Protein AF-0000000086665359 (afdb_homodimer)

Radius of gyration: 30.75 Å; Cα contacts (8 Å, |Δi|>4): 1299; chains: 2; bounding box: 42×111×68 Å

Sequence (650 aa):
MATEKQTEVLLYGLGAIGSFYAFILSRVPAVRLTVVARSNYDAVKANGIILKSENHGEHTIRPYKVVKTAAEADAKFDYIVCAHKAITQDAVPAQIAPAVDEKRSTIVIIQNGVGNEVPFRSAFPHATVISCVTWTGASQPQPGNIIHTKSEDMQIGLYPNDADQSAEKQRLDEFATFLTEGKTVFQVVPNIQVQRWEKVVWNAAWNSLTTLTLLDTHSWLSSSDGATPLTRRLMTEVIDVAKGCNVPIDYDLIDKLINKILAMHPIGSSMQADYKAGRPMEVDIILGYPYKKGKELGISTPTLDTIYIILTGTNLRLLRENGQAMATEKQTEVLLYGLGAIGSFYAFILSRVPAVRLTVVARSNYDAVKANGIILKSENHGEHTIRPYKVVKTAAEADAKFDYIVCAHKAITQDAVPAQIAPAVDEKRSTIVIIQNGVGNEVPFRSAFPHATVISCVTWTGASQPQPGNIIHTKSEDMQIGLYPNDADQSAEKQRLDEFATFLTEGKTVFQVVPNIQVQRWEKVVWNAAWNSLTTLTLLDTHSWLSSSDGATPLTRRLMTEVIDVAKGCNVPIDYDLIDKLINKILAMHPIGSSMQADYKAGRPMEVDIILGYPYKKGKELGISTPTLDTIYIILTGTNLRLLRENGQA

Nearest PDB structures (foldseek):
  3i83-assembly1_A  TM=9.085E-01  e=8.247E-32  Methylococcus capsulatus
  8ix9-assembly1_B  TM=8.964E-01  e=1.895E-27  Pseudomonas aeruginosa
  3i83-assembly1_B  TM=9.447E-01  e=1.570E-26  Methylococcus capsulatus
  3hwr-assembly1_B  TM=9.275E-01  e=4.410E-24  Cupriavidus pinatubonensis JMP134
  4yca-assembly1_A  TM=8.813E-01  e=1.981E-21  Staphylococcus aureus

Structure (mmCIF, N/CA/C/O backbone):
data_AF-0000000086665359-model_v1
#
loop_
_entity.id
_entity.type
_entity.pdbx_description
1 polymer '2-dehydropantoate 2-reductase'
#
loop_
_atom_site.group_PDB
_atom_site.id
_atom_site.type_symbol
_atom_site.label_atom_id
_atom_site.label_alt_id
_atom_site.label_comp_id
_atom_site.label_asym_id
_atom_site.label_entity_id
_atom_site.label_seq_id
_atom_site.pdbx_PDB_ins_code
_atom_site.Cartn_x
_atom_site.Cartn_y
_atom_site.Cartn_z
_atom_site.occupancy
_atom_site.B_iso_or_equiv
_atom_site.auth_seq_id
_atom_site.auth_comp_id
_atom_site.auth_asym_id
_atom_site.auth_atom_id
_atom_site.pdbx_PDB_model_num
ATOM 1 N N . MET A 1 1 ? -2.904 50.562 37.531 1 39.03 1 MET A N 1
ATOM 2 C CA . MET A 1 1 ? -2.062 49.688 36.719 1 39.03 1 MET A CA 1
ATOM 3 C C . MET A 1 1 ? -2.719 49.375 35.375 1 39.03 1 MET A C 1
ATOM 5 O O . MET A 1 1 ? -3.908 49.062 35.312 1 39.03 1 MET A O 1
ATOM 9 N N . ALA A 1 2 ? -2.301 50 34.344 1 48.53 2 ALA A N 1
ATOM 10 C CA . ALA A 1 2 ? -3.021 49.938 33.094 1 48.53 2 ALA A CA 1
ATOM 11 C C . ALA A 1 2 ? -3.496 48.531 32.781 1 48.53 2 ALA A C 1
ATOM 13 O O . ALA A 1 2 ? -2.713 47.594 32.812 1 48.53 2 ALA A O 1
ATOM 14 N N . THR A 1 3 ? -4.582 48.062 33 1 50.78 3 THR A N 1
ATOM 15 C CA . THR A 1 3 ? -5.121 46.719 32.75 1 50.78 3 THR A CA 1
ATOM 16 C C . THR A 1 3 ? -4.637 46.188 31.406 1 50.78 3 THR A C 1
ATOM 18 O O . THR A 1 3 ? -5 46.75 30.359 1 50.78 3 THR A O 1
ATOM 21 N N . GLU A 1 4 ? -3.361 45.812 31.25 1 59.47 4 GLU A N 1
ATOM 22 C CA . GLU A 1 4 ? -2.74 45.344 30 1 59.47 4 GLU A CA 1
ATOM 23 C C . GLU A 1 4 ? -3.684 44.438 29.219 1 59.47 4 GLU A C 1
ATOM 25 O O . GLU A 1 4 ? -4.273 43.5 29.797 1 59.47 4 GLU A O 1
ATOM 30 N N . LYS A 1 5 ? -4.242 44.844 28.172 1 79.56 5 LYS A N 1
ATOM 31 C CA . LYS A 1 5 ? -5.215 44.156 27.312 1 79.56 5 LYS A CA 1
ATOM 32 C C . LYS A 1 5 ? -4.777 42.75 27 1 79.56 5 LYS A C 1
ATOM 34 O O . LYS A 1 5 ? -3.646 42.531 26.562 1 79.56 5 LYS A O 1
ATOM 39 N N . GLN A 1 6 ? -5.492 41.781 27.531 1 92.56 6 GLN A N 1
ATOM 40 C CA . GLN A 1 6 ? -5.246 40.375 27.281 1 92.56 6 GLN A CA 1
ATOM 41 C C . GLN A 1 6 ? -5.754 39.969 25.906 1 92.56 6 GLN A C 1
ATOM 43 O O . GLN A 1 6 ? -6.812 40.406 25.469 1 92.56 6 GLN A O 1
ATOM 48 N N . THR A 1 7 ? -4.902 39.312 25.219 1 97.69 7 THR A N 1
ATOM 49 C CA . THR A 1 7 ? -5.301 38.719 23.938 1 97.69 7 THR A CA 1
ATOM 50 C C . THR A 1 7 ? -5.945 37.344 24.141 1 97.69 7 THR A C 1
ATOM 52 O O . THR A 1 7 ? -5.32 36.438 24.703 1 97.69 7 THR A O 1
ATOM 55 N N . GLU A 1 8 ? -7.234 37.219 23.734 1 98.44 8 GLU A N 1
ATOM 56 C CA . GLU A 1 8 ? -7.953 35.969 23.859 1 98.44 8 GLU A CA 1
ATOM 57 C C . GLU A 1 8 ? -7.594 35 22.734 1 98.44 8 GLU A C 1
ATOM 59 O O . GLU A 1 8 ? -7.883 35.25 21.562 1 98.44 8 GLU A O 1
ATOM 64 N N . VAL A 1 9 ? -6.957 33.844 23.078 1 98.81 9 VAL A N 1
ATOM 65 C CA . VAL A 1 9 ? -6.539 32.844 22.094 1 98.81 9 VAL A CA 1
ATOM 66 C C . VAL A 1 9 ? -7.242 31.531 22.359 1 98.81 9 VAL A C 1
ATOM 68 O O . VAL A 1 9 ? -7.25 31.047 23.5 1 98.81 9 VAL A O 1
ATOM 71 N N . LEU A 1 10 ? -7.906 30.984 21.344 1 98.88 10 LEU A N 1
ATOM 72 C CA . LEU A 1 10 ? -8.461 29.641 21.391 1 98.88 10 LEU A CA 1
ATOM 73 C C . LEU A 1 10 ? -7.582 28.672 20.609 1 98.88 10 LEU A C 1
ATOM 75 O O . LEU A 1 10 ? -7.223 28.938 19.453 1 98.88 10 LEU A O 1
ATOM 79 N N . LEU A 1 11 ? -7.172 27.625 21.219 1 98.81 11 LEU A N 1
ATOM 80 C CA . LEU A 1 11 ? -6.484 26.547 20.531 1 98.81 11 LEU A CA 1
ATOM 81 C C . LEU A 1 11 ? -7.406 25.344 20.328 1 98.81 11 LEU A C 1
ATOM 83 O O . LEU A 1 11 ? -7.895 24.766 21.297 1 98.81 11 LEU A O 1
ATOM 87 N N . TYR A 1 12 ? -7.688 25.062 19.062 1 98.25 12 TYR A N 1
ATOM 88 C CA . TYR A 1 12 ? -8.57 23.984 18.641 1 98.25 12 TYR A CA 1
ATOM 89 C C . TYR A 1 12 ? -7.77 22.781 18.125 1 98.25 12 TYR A C 1
ATOM 91 O O . TYR A 1 12 ? -7.195 22.844 17.047 1 98.25 12 TYR A O 1
ATOM 99 N N . GLY A 1 13 ? -7.742 21.656 18.859 1 96.62 13 GLY A N 1
ATOM 100 C CA . GLY A 1 13 ? -6.902 20.5 18.609 1 96.62 13 GLY A CA 1
ATOM 101 C C . GLY A 1 13 ? -5.738 20.375 19.562 1 96.62 13 GLY A C 1
ATOM 102 O O . GLY A 1 13 ? -4.723 21.062 19.406 1 96.62 13 GLY A O 1
ATOM 103 N N . LEU A 1 14 ? -5.883 19.438 20.5 1 97.38 14 LEU A N 1
ATOM 104 C CA . LEU A 1 14 ? -4.895 19.328 21.562 1 97.38 14 LEU A CA 1
ATOM 105 C C . LEU A 1 14 ? -4.168 17.984 21.484 1 97.38 14 LEU A C 1
ATOM 107 O O . LEU A 1 14 ? -3.99 17.312 22.5 1 97.38 14 LEU A O 1
ATOM 111 N N . GLY A 1 15 ? -3.818 17.594 20.266 1 96.19 15 GLY A N 1
ATOM 112 C CA . GLY A 1 15 ? -2.854 16.531 20.078 1 96.19 15 GLY A CA 1
ATOM 113 C C . GLY A 1 15 ? -1.43 16.938 20.406 1 96.19 15 GLY A C 1
ATOM 114 O O . GLY A 1 15 ? -1.209 17.938 21.078 1 96.19 15 GLY A O 1
ATOM 115 N N . ALA A 1 16 ? -0.489 16.219 19.906 1 96.88 16 ALA A N 1
ATOM 116 C CA . ALA A 1 16 ? 0.918 16.469 20.219 1 96.88 16 ALA A CA 1
ATOM 117 C C . ALA A 1 16 ? 1.338 17.859 19.75 1 96.88 16 ALA A C 1
ATOM 119 O O . ALA A 1 16 ? 1.907 18.625 20.531 1 96.88 16 ALA A O 1
ATOM 120 N N . ILE A 1 17 ? 1.007 18.188 18.516 1 97.75 17 ILE A N 1
ATOM 121 C CA . ILE A 1 17 ? 1.419 19.469 17.938 1 97.75 17 ILE A CA 1
ATOM 122 C C . ILE A 1 17 ? 0.65 20.609 18.609 1 97.75 17 ILE A C 1
ATOM 124 O O . ILE A 1 17 ? 1.235 21.625 18.984 1 97.75 17 ILE A O 1
ATOM 128 N N . GLY A 1 18 ? -0.659 20.406 18.766 1 98.38 18 GLY A N 1
ATOM 129 C CA . GLY A 1 18 ? -1.455 21.422 19.438 1 98.38 18 GLY A CA 1
ATOM 130 C C . GLY A 1 18 ? -0.994 21.703 20.859 1 98.38 18 GLY A C 1
ATOM 131 O O . GLY A 1 18 ? -0.936 22.859 21.281 1 98.38 18 GLY A O 1
ATOM 132 N N . SER A 1 19 ? -0.65 20.672 21.562 1 98.62 19 SER A N 1
ATOM 133 C CA . SER A 1 19 ? -0.182 20.828 22.938 1 98.62 19 SER A CA 1
ATOM 134 C C . SER A 1 19 ? 1.171 21.531 22.984 1 98.62 19 SER A C 1
ATOM 136 O O . SER A 1 19 ? 1.439 22.312 23.906 1 98.62 19 SER A O 1
ATOM 138 N N . PHE A 1 20 ? 2.012 21.234 22.062 1 98.69 20 PHE A N 1
ATOM 139 C CA . PHE A 1 20 ? 3.291 21.938 22 1 98.69 20 PHE A CA 1
ATOM 140 C C . PHE A 1 20 ? 3.082 23.422 21.812 1 98.69 20 PHE A C 1
ATOM 142 O O . PHE A 1 20 ? 3.709 24.234 22.484 1 98.69 20 PHE A O 1
ATOM 149 N N . TYR A 1 21 ? 2.17 23.781 20.969 1 98.81 21 TYR A N 1
ATOM 150 C CA . TYR A 1 21 ? 1.982 25.203 20.719 1 98.81 21 TYR A CA 1
ATOM 151 C C . TYR A 1 21 ? 1.113 25.828 21.797 1 98.81 21 TYR A C 1
ATOM 153 O O . TYR A 1 21 ? 1.163 27.047 22.016 1 98.81 21 TYR A O 1
ATOM 161 N N . ALA A 1 22 ? 0.324 25.031 22.469 1 98.81 22 ALA A N 1
ATOM 162 C CA . ALA A 1 22 ? -0.28 25.531 23.703 1 98.81 22 ALA A CA 1
ATOM 163 C C . ALA A 1 22 ? 0.789 25.938 24.719 1 98.81 22 ALA A C 1
ATOM 165 O O . ALA A 1 22 ? 0.669 26.969 25.375 1 98.81 22 ALA A O 1
ATOM 166 N N . PHE A 1 23 ? 1.792 25.125 24.828 1 98.81 23 PHE A N 1
ATOM 167 C CA . PHE A 1 23 ? 2.932 25.422 25.688 1 98.81 23 PHE A CA 1
ATOM 168 C C . PHE A 1 23 ? 3.604 26.719 25.266 1 98.81 23 PHE A C 1
ATOM 170 O O . PHE A 1 23 ? 3.812 27.609 26.094 1 98.81 23 PHE A O 1
ATOM 177 N N . ILE A 1 24 ? 3.885 26.891 23.984 1 98.81 24 ILE A N 1
ATOM 178 C CA . ILE A 1 24 ? 4.543 28.078 23.453 1 98.81 24 ILE A CA 1
ATOM 179 C C . ILE A 1 24 ? 3.709 29.312 23.781 1 98.81 24 ILE A C 1
ATOM 181 O O . ILE A 1 24 ? 4.23 30.312 24.297 1 98.81 24 ILE A O 1
ATOM 185 N N . LEU A 1 25 ? 2.408 29.25 23.547 1 98.81 25 LEU A N 1
ATOM 186 C CA . LEU A 1 25 ? 1.512 30.391 23.734 1 98.81 25 LEU A CA 1
ATOM 187 C C . LEU A 1 25 ? 1.318 30.688 25.219 1 98.81 25 LEU A C 1
ATOM 189 O O . LEU A 1 25 ? 1.119 31.859 25.594 1 98.81 25 LEU A O 1
ATOM 193 N N . SER A 1 26 ? 1.371 29.688 26.047 1 98.25 26 SER A N 1
ATOM 194 C CA . SER A 1 26 ? 1.163 29.859 27.484 1 98.25 26 SER A CA 1
ATOM 195 C C . SER A 1 26 ? 2.307 30.656 28.109 1 98.25 26 SER A C 1
ATOM 197 O O . SER A 1 26 ? 2.168 31.188 29.219 1 98.25 26 SER A O 1
ATOM 199 N N . ARG A 1 27 ? 3.359 30.734 27.438 1 97.88 27 ARG A N 1
ATOM 200 C CA . ARG A 1 27 ? 4.527 31.438 27.953 1 97.88 27 ARG A CA 1
ATOM 201 C C . ARG A 1 27 ? 4.402 32.938 27.719 1 97.88 27 ARG A C 1
ATOM 203 O O . ARG A 1 27 ? 5.211 33.719 28.234 1 97.88 27 ARG A O 1
ATOM 210 N N . VAL A 1 28 ? 3.447 33.344 27 1 98.12 28 VAL A N 1
ATOM 211 C CA . VAL A 1 28 ? 3.236 34.75 26.656 1 98.12 28 VAL A CA 1
ATOM 212 C C . VAL A 1 28 ? 2.27 35.375 27.656 1 98.12 28 VAL A C 1
ATOM 214 O O . VAL A 1 28 ? 1.077 35.062 27.656 1 98.12 28 VAL A O 1
ATOM 217 N N . PRO A 1 29 ? 2.666 36.312 28.484 1 96.62 29 PRO A N 1
ATOM 218 C CA . PRO A 1 29 ? 1.83 36.875 29.547 1 96.62 29 PRO A CA 1
ATOM 219 C C . PRO A 1 29 ? 0.557 37.531 29.016 1 96.62 29 PRO A C 1
ATOM 221 O O . PRO A 1 29 ? -0.481 37.5 29.672 1 96.62 29 PRO A O 1
ATOM 224 N N . ALA A 1 30 ? 0.631 38.062 27.891 1 96.38 30 ALA A N 1
ATOM 225 C CA . ALA A 1 30 ? -0.494 38.812 27.328 1 96.38 30 ALA A CA 1
ATOM 226 C C . ALA A 1 30 ? -1.569 37.875 26.812 1 96.38 30 ALA A C 1
ATOM 228 O O . ALA A 1 30 ? -2.691 38.281 26.516 1 96.38 30 ALA A O 1
ATOM 229 N N . VAL A 1 31 ? -1.269 36.594 26.719 1 98.19 31 VAL A N 1
ATOM 230 C CA . VAL A 1 31 ? -2.178 35.625 26.094 1 98.19 31 VAL A CA 1
ATOM 231 C C . VAL A 1 31 ? -3.035 34.969 27.172 1 98.19 31 VAL A C 1
ATOM 233 O O . VAL A 1 31 ? -2.51 34.438 28.156 1 98.19 31 VAL A O 1
ATOM 236 N N . ARG A 1 32 ? -4.293 35.062 27.062 1 98.44 32 ARG A N 1
ATOM 237 C CA . ARG A 1 32 ? -5.23 34.219 27.781 1 98.44 32 ARG A CA 1
ATOM 238 C C . ARG A 1 32 ? -5.664 33.031 26.922 1 98.44 32 ARG A C 1
ATOM 240 O O . ARG A 1 32 ? -6.418 33.188 25.969 1 98.44 32 ARG A O 1
ATOM 247 N N . LEU A 1 33 ? -5.191 31.859 27.328 1 98.69 33 LEU A N 1
ATOM 248 C CA . LEU A 1 33 ? -5.277 30.688 26.469 1 98.69 33 LEU A CA 1
ATOM 249 C C . LEU A 1 33 ? -6.43 29.781 26.891 1 98.69 33 LEU A C 1
ATOM 251 O O . LEU A 1 33 ? -6.469 29.312 28.031 1 98.69 33 LEU A O 1
ATOM 255 N N . THR A 1 34 ? -7.402 29.625 26.047 1 98.75 34 THR A N 1
ATOM 256 C CA . THR A 1 34 ? -8.438 28.609 26.141 1 98.75 34 THR A CA 1
ATOM 257 C C . THR A 1 34 ? -8.164 27.469 25.156 1 98.75 34 THR A C 1
ATOM 259 O O . THR A 1 34 ? -7.777 27.703 24.016 1 98.75 34 THR A O 1
ATOM 262 N N . VAL A 1 35 ? -8.328 26.219 25.625 1 98.75 35 VAL A N 1
ATOM 263 C CA . VAL A 1 35 ? -8.062 25.078 24.734 1 98.75 35 VAL A CA 1
ATOM 264 C C . VAL A 1 35 ? -9.312 24.203 24.625 1 98.75 35 VAL A C 1
ATOM 266 O O . VAL A 1 35 ? -10.055 24.031 25.594 1 98.75 35 VAL A O 1
ATOM 269 N N . VAL A 1 36 ? -9.539 23.766 23.391 1 98.38 36 VAL A N 1
ATOM 270 C CA . VAL A 1 36 ? -10.57 22.766 23.141 1 98.38 36 VAL A CA 1
ATOM 271 C C . VAL A 1 36 ? -9.938 21.375 23.156 1 98.38 36 VAL A C 1
ATOM 273 O O . VAL A 1 36 ? -9.094 21.047 22.312 1 98.38 36 VAL A O 1
ATOM 276 N N . ALA A 1 37 ? -10.258 20.609 24.125 1 96.38 37 ALA A N 1
ATOM 277 C CA . ALA A 1 37 ? -9.805 19.219 24.281 1 96.38 37 ALA A CA 1
ATOM 278 C C . ALA A 1 37 ? -10.961 18.25 24.109 1 96.38 37 ALA A C 1
ATOM 280 O O . ALA A 1 37 ? -12.086 18.516 24.531 1 96.38 37 ALA A O 1
ATOM 281 N N . ARG A 1 38 ? -10.719 17.203 23.375 1 91.38 38 ARG A N 1
ATOM 282 C CA . ARG A 1 38 ? -11.742 16.172 23.188 1 91.38 38 ARG A CA 1
ATOM 283 C C . ARG A 1 38 ? -11.375 14.898 23.953 1 91.38 38 ARG A C 1
ATOM 285 O O . ARG A 1 38 ? -11.625 14.789 25.156 1 91.38 38 ARG A O 1
ATOM 292 N N . SER A 1 39 ? -10.578 14.016 23.344 1 89.81 39 SER A N 1
ATOM 293 C CA . SER A 1 39 ? -10.266 12.727 23.953 1 89.81 39 SER A CA 1
ATOM 294 C C . SER A 1 39 ? -9.414 12.898 25.203 1 89.81 39 SER A C 1
ATOM 296 O O . SER A 1 39 ? -9.445 12.055 26.109 1 89.81 39 SER A O 1
ATOM 298 N N . ASN A 1 40 ? -8.742 13.992 25.297 1 94.38 40 ASN A N 1
ATOM 299 C CA . ASN A 1 40 ? -7.855 14.188 26.438 1 94.38 40 ASN A CA 1
ATOM 300 C C . ASN A 1 40 ? -8.398 15.242 27.391 1 94.38 40 ASN A C 1
ATOM 302 O O . ASN A 1 40 ? -7.664 15.75 28.25 1 94.38 40 ASN A O 1
ATOM 306 N N . TYR A 1 41 ? -9.656 15.523 27.328 1 97.25 41 TYR A N 1
ATOM 307 C CA . TYR A 1 41 ? -10.281 16.578 28.125 1 97.25 41 TYR A CA 1
ATOM 308 C C . TYR A 1 41 ? -10.062 16.344 29.609 1 97.25 41 TYR A C 1
ATOM 310 O O . TYR A 1 41 ? -9.562 17.219 30.328 1 97.25 41 TYR A O 1
ATOM 318 N N . ASP A 1 42 ? -10.367 15.172 30.094 1 97.62 42 ASP A N 1
ATOM 319 C CA . ASP A 1 42 ? -10.305 14.891 31.531 1 97.62 42 ASP A CA 1
ATOM 320 C C . ASP A 1 42 ? -8.875 14.984 32.031 1 97.62 42 ASP A C 1
ATOM 322 O O . ASP A 1 42 ? -8.633 15.547 33.125 1 97.62 42 ASP A O 1
ATOM 326 N N . ALA A 1 43 ? -7.992 14.484 31.234 1 97.88 43 ALA A N 1
ATOM 327 C CA . ALA A 1 43 ? -6.586 14.492 31.625 1 97.88 43 ALA A CA 1
ATOM 328 C C . ALA A 1 43 ? -6.051 15.914 31.719 1 97.88 43 ALA A C 1
ATOM 330 O O . ALA A 1 43 ? -5.387 16.266 32.688 1 97.88 43 ALA A O 1
ATOM 331 N N . VAL A 1 44 ? -6.383 16.703 30.781 1 98.31 44 VAL A N 1
ATOM 332 C CA . VAL A 1 44 ? -5.852 18.062 30.719 1 98.31 44 VAL A CA 1
ATOM 333 C C . VAL A 1 44 ? -6.527 18.938 31.781 1 98.31 44 VAL A C 1
ATOM 335 O O . VAL A 1 44 ? -5.879 19.781 32.406 1 98.31 44 VAL A O 1
ATOM 338 N N . LYS A 1 45 ? -7.793 18.75 31.984 1 97.69 45 LYS A N 1
ATOM 339 C CA . LYS A 1 45 ? -8.523 19.5 33 1 97.69 45 LYS A CA 1
ATOM 340 C C . LYS A 1 45 ? -7.977 19.203 34.406 1 97.69 45 LYS A C 1
ATOM 342 O O . LYS A 1 45 ? -7.824 20.109 35.219 1 97.69 45 LYS A O 1
ATOM 347 N N . ALA A 1 46 ? -7.613 18 34.625 1 97.69 46 ALA A N 1
ATOM 348 C CA . ALA A 1 46 ? -7.18 17.562 35.969 1 97.69 46 ALA A CA 1
ATOM 349 C C . ALA A 1 46 ? -5.707 17.891 36.188 1 97.69 46 ALA A C 1
ATOM 351 O O . ALA A 1 46 ? -5.324 18.312 37.281 1 97.69 46 ALA A O 1
ATOM 352 N N . ASN A 1 47 ? -4.902 17.672 35.156 1 97.69 47 ASN A N 1
ATOM 353 C CA . ASN A 1 47 ? -3.465 17.641 35.406 1 97.69 47 ASN A CA 1
ATOM 354 C C . ASN A 1 47 ? -2.73 18.703 34.594 1 97.69 47 ASN A C 1
ATOM 356 O O . ASN A 1 47 ? -1.538 18.938 34.812 1 97.69 47 ASN A O 1
ATOM 360 N N . GLY A 1 48 ? -3.479 19.422 33.75 1 98.38 48 GLY A N 1
ATOM 361 C CA . GLY A 1 48 ? -2.797 20.266 32.781 1 98.38 48 GLY A CA 1
ATOM 362 C C . GLY A 1 48 ? -2.135 19.469 31.656 1 98.38 48 GLY A C 1
ATOM 363 O O . GLY A 1 48 ? -2.377 18.281 31.516 1 98.38 48 GLY A O 1
ATOM 364 N N . ILE A 1 49 ? -1.425 20.156 30.812 1 98.69 49 ILE A N 1
ATOM 365 C CA . ILE A 1 49 ? -0.609 19.547 29.766 1 98.69 49 ILE A CA 1
ATOM 366 C C . ILE A 1 49 ? 0.815 19.344 30.281 1 98.69 49 ILE A C 1
ATOM 368 O O . ILE A 1 49 ? 1.497 20.297 30.641 1 98.69 49 ILE A O 1
ATOM 372 N N . ILE A 1 50 ? 1.237 18.125 30.328 1 98.69 50 ILE A N 1
ATOM 373 C CA . ILE A 1 50 ? 2.588 17.797 30.766 1 98.69 50 ILE A CA 1
ATOM 374 C C . ILE A 1 50 ? 3.502 17.641 29.562 1 98.69 50 ILE A C 1
ATOM 376 O O . ILE A 1 50 ? 3.242 16.812 28.672 1 98.69 50 ILE A O 1
ATOM 380 N N . LEU A 1 51 ? 4.559 18.453 29.516 1 98.56 51 LEU A N 1
ATOM 381 C CA . LEU A 1 51 ? 5.441 18.484 28.344 1 98.56 51 LEU A CA 1
ATOM 382 C C . LEU A 1 51 ? 6.875 18.141 28.75 1 98.56 51 LEU A C 1
ATOM 384 O O . LEU A 1 51 ? 7.426 18.75 29.672 1 98.56 51 LEU A O 1
ATOM 388 N N . LYS A 1 52 ? 7.426 17.156 28.188 1 98.75 52 LYS A N 1
ATOM 389 C CA . LYS A 1 52 ? 8.859 16.891 28.203 1 98.75 52 LYS A CA 1
ATOM 390 C C . LYS A 1 52 ? 9.5 17.234 26.859 1 98.75 52 LYS A C 1
ATOM 392 O O . LYS A 1 52 ? 9.281 16.562 25.859 1 98.75 52 LYS A O 1
ATOM 397 N N . SER A 1 53 ? 10.258 18.312 26.844 1 98.69 53 SER A N 1
ATOM 398 C CA . SER A 1 53 ? 10.852 18.812 25.609 1 98.69 53 SER A CA 1
ATOM 399 C C . SER A 1 53 ? 12.367 18.688 25.641 1 98.69 53 SER A C 1
ATOM 401 O O . SER A 1 53 ? 13.016 19.047 26.625 1 98.69 53 SER A O 1
ATOM 403 N N . GLU A 1 54 ? 12.922 18.188 24.547 1 98.31 54 GLU A N 1
ATOM 404 C CA . GLU A 1 54 ? 14.375 18.141 24.422 1 98.31 54 GLU A CA 1
ATOM 405 C C . GLU A 1 54 ? 14.969 19.547 24.281 1 98.31 54 GLU A C 1
ATOM 407 O O . GLU A 1 54 ? 16.156 19.75 24.562 1 98.31 54 GLU A O 1
ATOM 412 N N . ASN A 1 55 ? 14.156 20.484 23.859 1 98.56 55 ASN A N 1
ATOM 413 C CA . ASN A 1 55 ? 14.641 21.844 23.625 1 98.56 55 ASN A CA 1
ATOM 414 C C . ASN A 1 55 ? 14.305 22.75 24.797 1 98.56 55 ASN A C 1
ATOM 416 O O . ASN A 1 55 ? 15.047 23.703 25.094 1 98.56 55 ASN A O 1
ATOM 420 N N . HIS A 1 56 ? 13.172 22.5 25.516 1 98.62 56 HIS A N 1
ATOM 421 C CA . HIS A 1 56 ? 12.625 23.5 26.422 1 98.62 56 HIS A CA 1
ATOM 422 C C . HIS A 1 56 ? 12.578 22.984 27.859 1 98.62 56 HIS A C 1
ATOM 424 O O . HIS A 1 56 ? 12.203 23.719 28.766 1 98.62 56 HIS A O 1
ATOM 430 N N . GLY A 1 57 ? 12.898 21.703 28.062 1 98.5 57 GLY A N 1
ATOM 431 C CA . GLY A 1 57 ? 12.82 21.109 29.391 1 98.5 57 GLY A CA 1
ATOM 432 C C . GLY A 1 57 ? 11.43 20.625 29.75 1 98.5 57 GLY A C 1
ATOM 433 O O . GLY A 1 57 ? 10.602 20.406 28.875 1 98.5 57 GLY A O 1
ATOM 434 N N . GLU A 1 58 ? 11.188 20.406 31.016 1 98.62 58 GLU A N 1
ATOM 435 C CA . GLU A 1 58 ? 9.914 19.859 31.484 1 98.62 58 GLU A CA 1
ATOM 436 C C . GLU A 1 58 ? 9 20.953 32 1 98.62 58 GLU A C 1
ATOM 438 O O . GLU A 1 58 ? 9.453 21.875 32.688 1 98.62 58 GLU A O 1
ATOM 443 N N . HIS A 1 59 ? 7.75 20.906 31.594 1 98.62 59 HIS A N 1
ATOM 444 C CA . HIS A 1 59 ? 6.785 21.938 31.984 1 98.62 59 HIS A CA 1
ATOM 445 C C . HIS A 1 59 ? 5.402 21.328 32.219 1 98.62 59 HIS A C 1
ATOM 447 O O . HIS A 1 59 ? 5.082 20.281 31.656 1 98.62 59 HIS A O 1
ATOM 453 N N . THR A 1 60 ? 4.648 21.906 33.031 1 98.56 60 THR A N 1
ATOM 454 C CA . THR A 1 60 ? 3.213 21.688 33.156 1 98.56 60 THR A CA 1
ATOM 455 C C . THR A 1 60 ? 2.438 22.969 32.844 1 98.56 60 THR A C 1
ATOM 457 O O . THR A 1 60 ? 2.646 24 33.469 1 98.56 60 THR A O 1
ATOM 460 N N . ILE A 1 61 ? 1.583 22.844 31.844 1 97.94 61 ILE A N 1
ATOM 461 C CA . ILE A 1 61 ? 0.813 24 31.375 1 97.94 61 ILE A CA 1
ATOM 462 C C . ILE A 1 61 ? -0.634 23.875 31.844 1 97.94 61 ILE A C 1
ATOM 464 O O . ILE A 1 61 ? -1.254 22.812 31.703 1 97.94 61 ILE A O 1
ATOM 468 N N . ARG A 1 62 ? -1.11 24.922 32.438 1 97.75 62 ARG A N 1
ATOM 469 C CA . ARG A 1 62 ? -2.525 25 32.781 1 97.75 62 ARG A CA 1
ATOM 470 C C . ARG A 1 62 ? -3.219 26.125 32.062 1 97.75 62 ARG A C 1
ATOM 472 O O . ARG A 1 62 ? -3.15 27.281 32.469 1 97.75 62 ARG A O 1
ATOM 479 N N . PRO A 1 63 ? -3.92 25.812 31.016 1 98.12 63 PRO A N 1
ATOM 480 C CA . PRO A 1 63 ? -4.641 26.844 30.266 1 98.12 63 PRO A CA 1
ATOM 481 C C . PRO A 1 63 ? -5.66 27.594 31.125 1 98.12 63 PRO A C 1
ATOM 483 O O . PRO A 1 63 ? -6.113 27.062 32.156 1 98.12 63 PRO A O 1
ATOM 486 N N . TYR A 1 64 ? -6 28.797 30.734 1 97.94 64 TYR A N 1
ATOM 487 C CA . TYR A 1 64 ? -7.008 29.594 31.406 1 97.94 64 TYR A CA 1
ATOM 488 C C . TYR A 1 64 ? -8.328 28.844 31.5 1 97.94 64 TYR A C 1
ATOM 490 O O . TYR A 1 64 ? -8.992 28.859 32.531 1 97.94 64 TYR A O 1
ATOM 498 N N . LYS A 1 65 ? -8.672 28.219 30.391 1 98.25 65 LYS A N 1
ATOM 499 C CA . LYS A 1 65 ? -9.906 27.438 30.312 1 98.25 65 LYS A CA 1
ATOM 500 C C . LYS A 1 65 ? -9.727 26.203 29.422 1 98.25 65 LYS A C 1
ATOM 502 O O . LYS A 1 65 ? -9.07 26.281 28.391 1 98.25 65 LYS A O 1
ATOM 507 N N . VAL A 1 66 ? -10.258 25.078 29.891 1 98.62 66 VAL A N 1
ATOM 508 C CA . VAL A 1 66 ? -10.32 23.828 29.125 1 98.62 66 VAL A CA 1
ATOM 509 C C . VAL A 1 66 ? -11.773 23.469 28.844 1 98.62 66 VAL A C 1
ATOM 511 O O . VAL A 1 66 ? -12.586 23.359 29.766 1 98.62 66 VAL A O 1
ATOM 514 N N . VAL A 1 67 ? -12.117 23.391 27.562 1 98.56 67 VAL A N 1
ATOM 515 C CA . VAL A 1 67 ? -13.492 23.094 27.172 1 98.56 67 VAL A CA 1
ATOM 516 C C . VAL A 1 67 ? -13.516 21.922 26.188 1 98.56 67 VAL A C 1
ATOM 518 O O . VAL A 1 67 ? -12.484 21.547 25.656 1 98.56 67 VAL A O 1
ATOM 521 N N . LYS A 1 68 ? -14.703 21.375 25.922 1 97.88 68 LYS A N 1
ATOM 522 C CA . LYS A 1 68 ? -14.844 20.25 25 1 97.88 68 LYS A CA 1
ATOM 523 C C . LYS A 1 68 ? -15.164 20.734 23.594 1 97.88 68 LYS A C 1
ATOM 525 O O . LYS A 1 68 ? -14.852 20.062 22.609 1 97.88 68 LYS A O 1
ATOM 530 N N . THR A 1 69 ? -15.844 21.875 23.516 1 98 69 THR A N 1
ATOM 531 C CA . THR A 1 69 ? -16.203 22.453 22.234 1 98 69 THR A CA 1
ATOM 532 C C . THR A 1 69 ? -15.953 23.953 22.234 1 98 69 THR A C 1
ATOM 534 O O . THR A 1 69 ? -15.875 24.578 23.297 1 98 69 THR A O 1
ATOM 537 N N . ALA A 1 70 ? -15.797 24.531 21.016 1 98.25 70 ALA A N 1
ATOM 538 C CA . ALA A 1 70 ? -15.617 25.984 20.906 1 98.25 70 ALA A CA 1
ATOM 539 C C . ALA A 1 70 ? -16.812 26.734 21.484 1 98.25 70 ALA A C 1
ATOM 541 O O . ALA A 1 70 ? -16.656 27.812 22.062 1 98.25 70 ALA A O 1
ATOM 542 N N . ALA A 1 71 ? -17.969 26.156 21.344 1 98.12 71 ALA A N 1
ATOM 543 C CA . ALA A 1 71 ? -19.188 26.781 21.844 1 98.12 71 ALA A CA 1
ATOM 544 C C . ALA A 1 71 ? -19.156 26.906 23.375 1 98.12 71 ALA A C 1
ATOM 546 O O . ALA A 1 71 ? -19.656 27.875 23.938 1 98.12 71 ALA A O 1
ATOM 547 N N . GLU A 1 72 ? -18.562 25.969 24 1 98.31 72 GLU A N 1
ATOM 548 C CA . GLU A 1 72 ? -18.516 25.938 25.453 1 98.31 72 GLU A CA 1
ATOM 549 C C . GLU A 1 72 ? -17.609 27.016 26 1 98.31 72 GLU A C 1
ATOM 551 O O . GLU A 1 72 ? -17.672 27.359 27.188 1 98.31 72 GLU A O 1
ATOM 556 N N . ALA A 1 73 ? -16.75 27.516 25.172 1 97.94 73 ALA A N 1
ATOM 557 C CA . ALA A 1 73 ? -15.859 28.578 25.609 1 97.94 73 ALA A CA 1
ATOM 558 C C . ALA A 1 73 ? -16.656 29.844 25.938 1 97.94 73 ALA A C 1
ATOM 560 O O . ALA A 1 73 ? -16.219 30.656 26.75 1 97.94 73 ALA A O 1
ATOM 561 N N . ASP A 1 74 ? -17.812 30.016 25.312 1 97.06 74 ASP A N 1
ATOM 562 C CA . ASP A 1 74 ? -18.75 31.109 25.547 1 97.06 74 ASP A CA 1
ATOM 563 C C . ASP A 1 74 ? -18.047 32.469 25.438 1 97.06 74 ASP A C 1
ATOM 565 O O . ASP A 1 74 ? -18.156 33.281 26.344 1 97.06 74 ASP A O 1
ATOM 569 N N . ALA A 1 75 ? -17.25 32.625 24.406 1 97.5 75 ALA A N 1
ATOM 570 C CA . ALA A 1 75 ? -16.516 33.875 24.125 1 97.5 75 ALA A CA 1
ATOM 571 C C . ALA A 1 75 ? -16.109 33.938 22.656 1 97.5 75 ALA A C 1
ATOM 573 O O . ALA A 1 75 ? -16.141 32.938 21.938 1 97.5 75 ALA A O 1
ATOM 574 N N . LYS A 1 76 ? -15.828 35.125 22.203 1 98.25 76 LYS A N 1
ATOM 575 C CA . LYS A 1 76 ? -15.141 35.344 20.938 1 98.25 76 LYS A CA 1
ATOM 576 C C . LYS A 1 76 ? -13.648 35.531 21.141 1 98.25 76 LYS A C 1
ATOM 578 O O . LYS A 1 76 ? -13.219 36.031 22.188 1 98.25 76 LYS A O 1
ATOM 583 N N . PHE A 1 77 ? -12.914 35.219 20.125 1 98.56 77 PHE A N 1
ATOM 584 C CA . PHE A 1 77 ? -11.469 35.156 20.328 1 98.56 77 PHE A CA 1
ATOM 585 C C . PHE A 1 77 ? -10.75 36.031 19.297 1 98.56 77 PHE A C 1
ATOM 587 O O . PHE A 1 77 ? -11.242 36.219 18.188 1 98.56 77 PHE A O 1
ATOM 594 N N . ASP A 1 78 ? -9.586 36.562 19.75 1 98.31 78 ASP A N 1
ATOM 595 C CA . ASP A 1 78 ? -8.734 37.312 18.844 1 98.31 78 ASP A CA 1
ATOM 596 C C . ASP A 1 78 ? -8.023 36.406 17.859 1 98.31 78 ASP A C 1
ATOM 598 O O . ASP A 1 78 ? -7.879 36.719 16.672 1 98.31 78 ASP A O 1
ATOM 602 N N . TYR A 1 79 ? -7.539 35.312 18.312 1 98.69 79 TYR A N 1
ATOM 603 C CA . TYR A 1 79 ? -6.887 34.281 17.516 1 98.69 79 TYR A CA 1
ATOM 604 C C . TYR A 1 79 ? -7.504 32.906 17.781 1 98.69 79 TYR A C 1
ATOM 606 O O . TYR A 1 79 ? -7.781 32.562 18.938 1 98.69 79 TYR A O 1
ATOM 614 N N . ILE A 1 80 ? -7.797 32.219 16.766 1 98.81 80 ILE A N 1
ATOM 615 C CA . ILE A 1 80 ? -8.211 30.812 16.812 1 98.81 80 ILE A CA 1
ATOM 616 C C . ILE A 1 80 ? -7.18 29.938 16.094 1 98.81 80 ILE A C 1
ATOM 618 O O . ILE A 1 80 ? -7.102 29.953 14.859 1 98.81 80 ILE A O 1
ATOM 622 N N . VAL A 1 81 ? -6.406 29.188 16.875 1 98.81 81 VAL A N 1
ATOM 623 C CA . VAL A 1 81 ? -5.324 28.344 16.375 1 98.81 81 VAL A CA 1
ATOM 624 C C . VAL A 1 81 ? -5.832 26.922 16.156 1 98.81 81 VAL A C 1
ATOM 626 O O . VAL A 1 81 ? -6.188 26.234 17.109 1 98.81 81 VAL A O 1
ATOM 629 N N . CYS A 1 82 ? -5.871 26.562 14.906 1 98.5 82 CYS A N 1
ATOM 630 C CA . CYS A 1 82 ? -6.293 25.219 14.531 1 98.5 82 CYS A CA 1
ATOM 631 C C . CYS A 1 82 ? -5.09 24.297 14.352 1 98.5 82 CYS A C 1
ATOM 633 O O . CYS A 1 82 ? -4.387 24.375 13.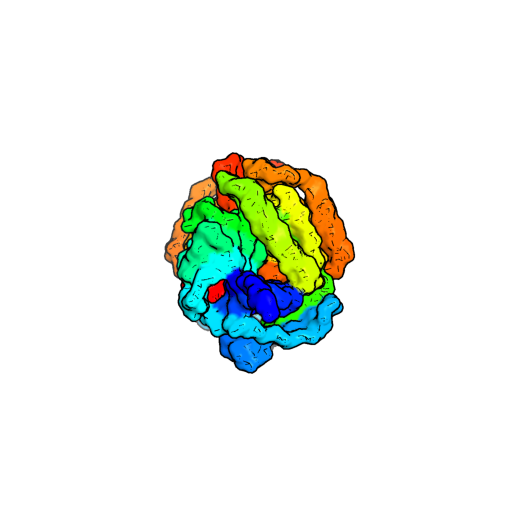344 1 98.5 82 CYS A O 1
ATOM 635 N N . ALA A 1 83 ? -4.906 23.391 15.305 1 97.88 83 ALA A N 1
ATOM 636 C CA . ALA A 1 83 ? -3.758 22.484 15.281 1 97.88 83 ALA A CA 1
ATOM 637 C C . ALA A 1 83 ? -4.203 21.031 15.297 1 97.88 83 ALA A C 1
ATOM 639 O O . ALA A 1 83 ? -3.402 20.125 15.57 1 97.88 83 ALA A O 1
ATOM 640 N N . HIS A 1 84 ? -5.504 20.797 15.055 1 95.81 84 HIS A N 1
ATOM 641 C CA . HIS A 1 84 ? -6.043 19.438 14.945 1 95.81 84 HIS A CA 1
ATOM 642 C C . HIS A 1 84 ? -5.559 18.766 13.672 1 95.81 84 HIS A C 1
ATOM 644 O O . HIS A 1 84 ? -5.168 19.438 12.711 1 95.81 84 HIS A O 1
ATOM 650 N N . LYS A 1 85 ? -5.535 17.438 13.625 1 94.12 85 LYS A N 1
ATOM 651 C CA . LYS A 1 85 ? -5.246 16.719 12.383 1 94.12 85 LYS A CA 1
ATOM 652 C C . LYS A 1 85 ? -6.211 17.109 11.273 1 94.12 85 LYS A C 1
ATOM 654 O O . LYS A 1 85 ? -7.41 17.266 11.516 1 94.12 85 LYS A O 1
ATOM 659 N N . ALA A 1 86 ? -5.648 17.266 10.148 1 95.12 86 ALA A N 1
ATOM 660 C CA . ALA A 1 86 ? -6.453 17.719 9.016 1 95.12 86 ALA A CA 1
ATOM 661 C C . ALA A 1 86 ? -7.191 16.547 8.367 1 95.12 86 ALA A C 1
ATOM 663 O O . ALA A 1 86 ? -6.883 16.156 7.242 1 95.12 86 ALA A O 1
ATOM 664 N N . ILE A 1 87 ? -8.156 16.109 9.242 1 92.12 87 ILE A N 1
ATOM 665 C CA . ILE A 1 87 ? -9.055 15.047 8.82 1 92.12 87 ILE A CA 1
ATOM 666 C C . ILE A 1 87 ? -10.484 15.578 8.711 1 92.12 87 ILE A C 1
ATOM 668 O O . ILE A 1 87 ? -10.984 16.203 9.648 1 92.12 87 ILE A O 1
ATOM 672 N N . THR A 1 88 ? -11.172 15.812 7.613 1 87.06 88 THR A N 1
ATOM 673 C CA . THR A 1 88 ? -12.5 16.375 7.367 1 87.06 88 THR A CA 1
ATOM 674 C C . THR A 1 88 ? -12.484 17.891 7.496 1 87.06 88 THR A C 1
ATOM 676 O O . THR A 1 88 ? -13.289 18.469 8.234 1 87.06 88 THR A O 1
ATOM 679 N N . GLN A 1 89 ? -11.625 18.484 6.945 1 91.31 89 GLN A N 1
ATOM 680 C CA . GLN A 1 89 ? -11.336 19.922 7.031 1 91.31 89 GLN A CA 1
ATOM 681 C C . GLN A 1 89 ? -12.586 20.75 6.758 1 91.31 89 GLN A C 1
ATOM 683 O O . GLN A 1 89 ? -12.766 21.828 7.344 1 91.31 89 GLN A O 1
ATOM 688 N N . ASP A 1 90 ? -13.492 20.266 6.066 1 93.75 90 ASP A N 1
ATOM 689 C CA . ASP A 1 90 ? -14.68 21 5.637 1 93.75 90 ASP A CA 1
ATOM 690 C C . ASP A 1 90 ? -15.656 21.188 6.793 1 93.75 90 ASP A C 1
ATOM 692 O O . ASP A 1 90 ? -16.484 22.109 6.773 1 93.75 90 ASP A O 1
ATOM 696 N N . ALA A 1 91 ? -15.555 20.406 7.758 1 94.75 91 ALA A N 1
ATOM 697 C CA . ALA A 1 91 ? -16.516 20.438 8.859 1 94.75 91 ALA A CA 1
ATOM 698 C C . ALA A 1 91 ? -16.031 21.375 9.969 1 94.75 91 ALA A C 1
ATOM 700 O O . ALA A 1 91 ? -16.828 21.781 10.828 1 94.75 91 ALA A O 1
ATOM 701 N N . VAL A 1 92 ? -14.836 21.797 9.953 1 96.56 92 VAL A N 1
ATOM 702 C CA . VAL A 1 92 ? -14.203 22.438 11.102 1 96.56 92 VAL A CA 1
ATOM 703 C C . VAL A 1 92 ? -14.719 23.859 11.242 1 96.56 92 VAL A C 1
ATOM 705 O O . VAL A 1 92 ? -14.984 24.328 12.352 1 96.56 92 VAL A O 1
ATOM 708 N N . PRO A 1 93 ? -14.906 24.578 10.156 1 98 93 PRO A N 1
ATOM 709 C CA . PRO A 1 93 ? -15.367 25.953 10.305 1 98 93 PRO A CA 1
ATOM 710 C C . PRO A 1 93 ? -16.672 26.062 11.086 1 98 93 PRO A C 1
ATOM 712 O O . PRO A 1 93 ? -16.828 26.953 11.93 1 98 93 PRO A O 1
ATOM 715 N N . ALA A 1 94 ? -17.578 25.141 10.859 1 98.06 94 ALA A N 1
ATOM 716 C CA . ALA A 1 94 ? -18.844 25.156 11.586 1 98.06 94 ALA A CA 1
ATOM 717 C C . ALA A 1 94 ? -18.609 24.906 13.078 1 98.06 94 ALA A C 1
ATOM 719 O O . ALA A 1 94 ? -19.328 25.469 13.914 1 98.06 94 ALA A O 1
ATOM 720 N N . GLN A 1 95 ? -17.656 24.156 13.422 1 97.75 95 GLN A N 1
ATOM 721 C CA . GLN A 1 95 ? -17.375 23.781 14.797 1 97.75 95 GLN A CA 1
ATOM 722 C C . GLN A 1 95 ? -16.734 24.938 15.562 1 97.75 95 GLN A C 1
ATOM 724 O O . GLN A 1 95 ? -16.938 25.078 16.766 1 97.75 95 GLN A O 1
ATOM 729 N N . ILE A 1 96 ? -16.062 25.828 14.867 1 98.25 96 ILE A N 1
ATOM 730 C CA . ILE A 1 96 ? -15.367 26.906 15.586 1 98.25 96 ILE A CA 1
ATOM 731 C C . ILE A 1 96 ? -16.141 28.203 15.438 1 98.25 96 ILE A C 1
ATOM 733 O O . ILE A 1 96 ? -15.828 29.203 16.094 1 98.25 96 ILE A O 1
ATOM 737 N N . ALA A 1 97 ? -17.156 28.188 14.688 1 98.38 97 ALA A N 1
ATOM 738 C CA . ALA A 1 97 ? -17.938 29.391 14.352 1 98.38 97 ALA A CA 1
ATOM 739 C C . ALA A 1 97 ? -18.391 30.109 15.617 1 98.38 97 ALA A C 1
ATOM 741 O O . ALA A 1 97 ? -18.359 31.344 15.672 1 98.38 97 ALA A O 1
ATOM 742 N N . PRO A 1 98 ? -18.828 29.422 16.656 1 98.38 98 PRO A N 1
ATOM 743 C CA . PRO A 1 98 ? -19.297 30.109 17.859 1 98.38 98 PRO A CA 1
ATOM 744 C C . PRO A 1 98 ? -18.203 30.984 18.484 1 98.38 98 PRO A C 1
ATOM 746 O O . PRO A 1 98 ? -18.5 31.906 19.234 1 98.38 98 PRO A O 1
ATOM 749 N N . ALA A 1 99 ? -16.953 30.719 18.141 1 98.44 99 ALA A N 1
ATOM 750 C CA . ALA A 1 99 ? -15.828 31.422 18.766 1 98.44 99 ALA A CA 1
ATOM 751 C C . ALA A 1 99 ? -15.305 32.531 17.859 1 98.44 99 ALA A C 1
ATOM 753 O O . ALA A 1 99 ? -14.438 33.312 18.25 1 98.44 99 ALA A O 1
ATOM 754 N N . VAL A 1 100 ? -15.836 32.688 16.641 1 98.25 100 VAL A N 1
ATOM 755 C CA . VAL A 1 100 ? -15.281 33.562 15.625 1 98.25 100 VAL A CA 1
ATOM 756 C C . VAL A 1 100 ? -16.078 34.875 15.57 1 98.25 100 VAL A C 1
ATOM 758 O O . VAL A 1 100 ? -17.312 34.844 15.562 1 98.25 100 VAL A O 1
ATOM 761 N N . ASP A 1 101 ? -15.445 35.938 15.68 1 96.44 101 ASP A N 1
ATOM 762 C CA . ASP A 1 101 ? -15.898 37.25 15.25 1 96.44 101 ASP A CA 1
ATOM 763 C C . ASP A 1 101 ? -15.117 37.719 14.023 1 96.44 101 ASP A C 1
ATOM 765 O O . ASP A 1 101 ? -13.969 38.156 14.141 1 96.44 101 ASP A O 1
ATOM 769 N N . GLU A 1 102 ? -15.633 37.75 12.883 1 89.56 102 GLU A N 1
ATOM 770 C CA . GLU A 1 102 ? -14.93 37.938 11.625 1 89.56 102 GLU A CA 1
ATOM 771 C C . GLU A 1 102 ? -14.227 39.312 11.594 1 89.56 102 GLU A C 1
ATOM 773 O O . GLU A 1 102 ? -13.242 39.469 10.883 1 89.56 102 GLU A O 1
ATOM 778 N N . LYS A 1 103 ? -14.758 40.219 12.258 1 88.44 103 LYS A N 1
ATOM 779 C CA . LYS A 1 103 ? -14.164 41.562 12.25 1 88.44 103 LYS A CA 1
ATOM 780 C C . LYS A 1 103 ? -12.922 41.625 13.133 1 88.44 103 LYS A C 1
ATOM 782 O O . LYS A 1 103 ? -12.086 42.5 12.977 1 88.44 103 LYS A O 1
ATOM 787 N N . ARG A 1 104 ? -12.828 40.625 13.977 1 92.44 104 ARG A N 1
ATOM 788 C CA . ARG A 1 104 ? -11.789 40.688 15 1 92.44 104 ARG A CA 1
ATOM 789 C C . ARG A 1 104 ? -10.898 39.438 14.969 1 92.44 104 ARG A C 1
ATOM 791 O O . ARG A 1 104 ? -9.695 39.531 15.242 1 92.44 104 ARG A O 1
ATOM 798 N N . SER A 1 105 ? -11.438 38.344 14.648 1 97 105 SER A N 1
ATOM 799 C CA . SER A 1 105 ? -10.75 37.062 14.836 1 97 105 SER A CA 1
ATOM 800 C C . SER A 1 105 ? -9.781 36.781 13.688 1 97 105 SER A C 1
ATOM 802 O O . SER A 1 105 ? -10.078 37.094 12.531 1 97 105 SER A O 1
ATOM 804 N N . THR A 1 106 ? -8.664 36.281 14.031 1 97.56 106 THR A N 1
ATOM 805 C CA . THR A 1 106 ? -7.691 35.719 13.102 1 97.56 106 THR A CA 1
ATOM 806 C C . THR A 1 106 ? -7.633 34.188 13.234 1 97.56 106 THR A C 1
ATOM 808 O O . THR A 1 106 ? -7.488 33.656 14.336 1 97.56 106 THR A O 1
ATOM 811 N N . ILE A 1 107 ? -7.777 33.531 12.094 1 98.19 107 ILE A N 1
ATOM 812 C CA . ILE A 1 107 ? -7.672 32.062 12.078 1 98.19 107 ILE A CA 1
ATOM 813 C C . ILE A 1 107 ? -6.238 31.656 11.742 1 98.19 107 ILE A C 1
ATOM 815 O O . ILE A 1 107 ? -5.68 32.094 10.742 1 98.19 107 ILE A O 1
ATOM 819 N N . VAL A 1 108 ? -5.613 30.875 12.625 1 98.81 108 VAL A N 1
ATOM 820 C CA . VAL A 1 108 ? -4.254 30.375 12.445 1 98.81 108 VAL A CA 1
ATOM 821 C C . VAL A 1 108 ? -4.289 28.859 12.211 1 98.81 108 VAL A C 1
ATOM 823 O O . VAL A 1 108 ? -4.797 28.109 13.039 1 98.81 108 VAL A O 1
ATOM 826 N N . ILE A 1 109 ? -3.713 28.406 11.086 1 98.69 109 ILE A N 1
ATOM 827 C CA . ILE A 1 109 ? -3.803 27 10.695 1 98.69 109 ILE A CA 1
ATOM 828 C C . ILE A 1 109 ? -2.424 26.359 10.789 1 98.69 109 ILE A C 1
ATOM 830 O O . ILE A 1 109 ? -1.55 26.625 9.961 1 98.69 109 ILE A O 1
ATOM 834 N N . ILE A 1 110 ? -2.217 25.484 11.789 1 98.56 110 ILE A N 1
ATOM 835 C CA . ILE A 1 110 ? -1 24.703 11.953 1 98.56 110 ILE A CA 1
ATOM 836 C C . ILE A 1 110 ? -1.284 23.234 11.633 1 98.56 110 ILE A C 1
ATOM 838 O O . ILE A 1 110 ? -1.542 22.438 12.531 1 98.56 110 ILE A O 1
ATOM 842 N N . GLN A 1 111 ? -1.213 22.891 10.359 1 98.06 111 GLN A N 1
ATOM 843 C CA . GLN A 1 111 ? -1.592 21.562 9.883 1 98.06 111 GLN A CA 1
ATOM 844 C C . GLN A 1 111 ? -0.748 21.156 8.688 1 98.06 111 GLN A C 1
ATOM 846 O O . GLN A 1 111 ? -0.213 22 7.969 1 98.06 111 GLN A O 1
ATOM 851 N N . ASN A 1 112 ? -0.598 19.859 8.492 1 97.44 112 ASN A N 1
ATOM 852 C CA . ASN A 1 112 ? 0.003 19.344 7.266 1 97.44 112 ASN A CA 1
ATOM 853 C C . ASN A 1 112 ? -0.93 19.516 6.07 1 97.44 112 ASN A C 1
ATOM 855 O O . ASN A 1 112 ? -2.127 19.766 6.238 1 97.44 112 ASN A O 1
ATOM 859 N N . GLY A 1 113 ? -0.307 19.438 4.918 1 98.06 113 GLY A N 1
ATOM 860 C CA . GLY A 1 113 ? -1.111 19.391 3.709 1 98.06 113 GLY A CA 1
ATOM 861 C C . GLY A 1 113 ? -1.233 20.719 3.01 1 98.06 113 GLY A C 1
ATOM 862 O O . GLY A 1 113 ? -0.607 21.703 3.422 1 98.06 113 GLY A O 1
ATOM 863 N N . VAL A 1 114 ? -1.942 20.75 1.965 1 98.38 114 VAL A N 1
ATOM 864 C CA . VAL A 1 114 ? -2.27 21.938 1.178 1 98.38 114 VAL A CA 1
ATOM 865 C C . VAL A 1 114 ? -3.781 22.016 0.973 1 98.38 114 VAL A C 1
ATOM 867 O O . VAL A 1 114 ? -4.484 21.016 1.079 1 98.38 114 VAL A O 1
ATOM 870 N N . GLY A 1 115 ? -4.258 23.234 0.842 1 97 115 GLY A N 1
ATOM 871 C CA . GLY A 1 115 ? -5.688 23.453 0.679 1 97 115 GLY A CA 1
ATOM 872 C C . GLY A 1 115 ? -6.43 23.547 1.997 1 97 115 GLY A C 1
ATOM 873 O O . GLY A 1 115 ? -7.66 23.641 2.018 1 97 115 GLY A O 1
ATOM 874 N N . ASN A 1 116 ? -5.746 23.609 3.105 1 97.5 116 ASN A N 1
ATOM 875 C CA . ASN A 1 116 ? -6.336 23.641 4.438 1 97.5 116 ASN A CA 1
ATOM 876 C C . ASN A 1 116 ? -7.16 24.906 4.656 1 97.5 116 ASN A C 1
ATOM 878 O O . ASN A 1 116 ? -8.133 24.906 5.414 1 97.5 116 ASN A O 1
ATOM 882 N N . GLU A 1 117 ? -6.773 25.953 3.969 1 97.44 117 GLU A N 1
ATOM 883 C CA . GLU A 1 117 ? -7.312 27.281 4.219 1 97.44 117 GLU A CA 1
ATOM 884 C C . GLU A 1 117 ? -8.672 27.469 3.561 1 97.44 117 GLU A C 1
ATOM 886 O O . GLU A 1 117 ? -9.5 28.25 4.031 1 97.44 117 GLU A O 1
ATOM 891 N N . VAL A 1 118 ? -8.898 26.641 2.562 1 96.38 118 VAL A N 1
ATOM 892 C CA . VAL A 1 118 ? -10.016 26.859 1.646 1 96.38 118 VAL A CA 1
ATOM 893 C C . VAL A 1 118 ? -11.336 26.797 2.414 1 96.38 118 VAL A C 1
ATOM 895 O O . VAL A 1 118 ? -12.164 27.703 2.307 1 96.38 118 VAL A O 1
ATOM 898 N N . PRO A 1 119 ? -11.547 25.812 3.238 1 97.38 119 PRO A N 1
ATOM 899 C CA . PRO A 1 119 ? -12.828 25.781 3.951 1 97.38 119 PRO A CA 1
ATOM 900 C C . PRO A 1 119 ? -13 26.953 4.914 1 97.38 119 PRO A C 1
ATOM 902 O O . PRO A 1 119 ? -14.117 27.453 5.086 1 97.38 119 PRO A O 1
ATOM 905 N N . PHE A 1 120 ? -11.969 27.391 5.562 1 97.19 120 PHE A N 1
ATOM 906 C CA . PHE A 1 120 ? -12.039 28.516 6.496 1 97.19 120 PHE A CA 1
ATOM 907 C C . PHE A 1 120 ? -12.328 29.812 5.758 1 97.19 120 PHE A C 1
ATOM 909 O O . PHE A 1 120 ? -13.141 30.625 6.211 1 97.19 120 PHE A O 1
ATOM 916 N N . ARG A 1 121 ? -11.625 30 4.633 1 96.12 121 ARG A N 1
ATOM 917 C CA . ARG A 1 121 ? -11.859 31.203 3.822 1 96.12 121 ARG A CA 1
ATOM 918 C C . ARG A 1 121 ? -13.297 31.234 3.318 1 96.12 121 ARG A C 1
ATOM 920 O O . ARG A 1 121 ? -13.93 32.312 3.303 1 96.12 121 ARG A O 1
ATOM 927 N N . SER A 1 122 ? -13.82 30.141 2.898 1 95.88 122 SER A N 1
ATOM 928 C CA . SER A 1 122 ? -15.195 30.062 2.412 1 95.88 122 SER A CA 1
ATOM 929 C C . SER A 1 122 ? -16.188 30.406 3.514 1 95.88 122 SER A C 1
ATOM 931 O O . SER A 1 122 ? -17.172 31.094 3.268 1 95.88 122 SER A O 1
ATOM 933 N N . ALA A 1 123 ? -15.969 29.953 4.707 1 97.06 123 ALA A N 1
ATOM 934 C CA . ALA A 1 123 ? -16.891 30.125 5.828 1 97.06 123 ALA A CA 1
ATOM 935 C C . ALA A 1 123 ? -16.766 31.531 6.422 1 97.06 123 ALA A C 1
ATOM 937 O O . ALA A 1 123 ? -17.75 32.094 6.91 1 97.06 123 ALA A O 1
ATOM 938 N N . PHE A 1 124 ? -15.547 32.062 6.422 1 95.62 124 PHE A N 1
ATOM 939 C CA . PHE A 1 124 ? -15.242 33.375 7 1 95.62 124 PHE A CA 1
ATOM 940 C C . PHE A 1 124 ? -14.484 34.219 6.004 1 95.62 124 PHE A C 1
ATOM 942 O O . PHE A 1 124 ? -13.305 34.531 6.203 1 95.62 124 PHE A O 1
ATOM 949 N N . PRO A 1 125 ? -15.109 34.812 5.008 1 93.5 125 PRO A N 1
ATOM 950 C CA . PRO A 1 125 ? -14.453 35.469 3.877 1 93.5 125 PRO A CA 1
ATOM 951 C C . PRO A 1 125 ? -13.664 36.719 4.293 1 93.5 125 PRO A C 1
ATOM 953 O O . PRO A 1 125 ? -12.734 37.125 3.586 1 93.5 125 PRO A O 1
ATOM 956 N N . HIS A 1 126 ? -13.945 37.25 5.484 1 90.88 126 HIS A N 1
ATOM 957 C CA . HIS A 1 126 ? -13.312 38.531 5.855 1 90.88 126 HIS A CA 1
ATOM 958 C C . HIS A 1 126 ? -12.328 38.312 7.004 1 90.88 126 HIS A C 1
ATOM 960 O O . HIS A 1 126 ? -11.641 39.25 7.402 1 90.88 126 HIS A O 1
ATOM 966 N N . ALA A 1 127 ? -12.234 37.125 7.488 1 93.88 127 ALA A N 1
ATOM 967 C CA . ALA A 1 127 ? -11.297 36.875 8.57 1 93.88 127 ALA A CA 1
ATOM 968 C C . ALA A 1 127 ? -9.867 36.75 8.047 1 93.88 127 ALA A C 1
ATOM 970 O O . ALA A 1 127 ? -9.641 36.219 6.949 1 93.88 127 ALA A O 1
ATOM 971 N N . THR A 1 128 ? -8.938 37.344 8.805 1 95.88 128 THR A N 1
ATOM 972 C CA . THR A 1 128 ? -7.539 37.062 8.5 1 95.88 128 THR A CA 1
ATOM 973 C C . THR A 1 128 ? -7.207 35.594 8.719 1 95.88 128 THR A C 1
ATOM 975 O O . THR A 1 128 ? -7.656 35 9.688 1 95.88 128 THR A O 1
ATOM 978 N N . VAL A 1 129 ? -6.508 35 7.711 1 97.62 129 VAL A N 1
ATOM 979 C CA . VAL A 1 129 ? -6.043 33.625 7.844 1 97.62 129 VAL A CA 1
ATOM 980 C C . VAL A 1 129 ? -4.516 33.594 7.801 1 97.62 129 VAL A C 1
ATOM 982 O O . VAL A 1 129 ? -3.906 34.031 6.82 1 97.62 129 VAL A O 1
ATOM 985 N N . ILE A 1 130 ? -3.924 33.156 8.914 1 98.44 130 ILE A N 1
ATOM 986 C CA . ILE A 1 130 ? -2.496 32.875 8.977 1 98.44 130 ILE A CA 1
ATOM 987 C C . ILE A 1 130 ? -2.271 31.375 8.789 1 98.44 130 ILE A C 1
ATOM 989 O O . ILE A 1 130 ? -2.855 30.562 9.508 1 98.44 130 ILE A O 1
ATOM 993 N N . SER A 1 131 ? -1.53 31.062 7.75 1 98.62 131 SER A N 1
ATOM 994 C CA . SER A 1 131 ? -1.181 29.688 7.449 1 98.62 131 SER A CA 1
ATOM 995 C C . SER A 1 131 ? 0.21 29.344 7.969 1 98.62 131 SER A C 1
ATOM 997 O O . SER A 1 131 ? 1.133 30.156 7.875 1 98.62 131 SER A O 1
ATOM 999 N N . CYS A 1 132 ? 0.331 28.125 8.578 1 98.81 132 CYS A N 1
ATOM 1000 C CA . CYS A 1 132 ? 1.593 27.734 9.195 1 98.81 132 CYS A CA 1
ATOM 1001 C C . CYS A 1 132 ? 2.023 26.344 8.711 1 98.81 132 CYS A C 1
ATOM 1003 O O . CYS A 1 132 ? 1.189 25.469 8.531 1 98.81 132 CYS A O 1
ATOM 1005 N N . VAL A 1 133 ? 3.307 26.188 8.438 1 98.69 133 VAL A N 1
ATOM 1006 C CA . VAL A 1 133 ? 3.957 24.922 8.148 1 98.69 133 VAL A CA 1
ATOM 1007 C C . VAL A 1 133 ? 4.926 24.562 9.273 1 98.69 133 VAL A C 1
ATOM 1009 O O . VAL A 1 133 ? 5.91 25.281 9.5 1 98.69 133 VAL A O 1
ATOM 1012 N N . THR A 1 134 ? 4.617 23.516 9.984 1 98.19 134 THR A N 1
ATOM 1013 C CA . THR A 1 134 ? 5.449 23.219 11.148 1 98.19 134 THR A CA 1
ATOM 1014 C C . THR A 1 134 ? 6.285 21.953 10.891 1 98.19 134 THR A C 1
ATOM 1016 O O . THR A 1 134 ? 5.84 21.031 10.203 1 98.19 134 THR A O 1
ATOM 1019 N N . TRP A 1 135 ? 7.523 21.922 11.305 1 97.44 135 TRP A N 1
ATOM 1020 C CA . TRP A 1 135 ? 8.469 20.797 11.305 1 97.44 135 TRP A CA 1
ATOM 1021 C C . TRP A 1 135 ? 8.82 20.391 12.727 1 97.44 135 TRP A C 1
ATOM 1023 O O . TRP A 1 135 ? 9.977 20.062 13.016 1 97.44 135 TRP A O 1
ATOM 1033 N N . THR A 1 136 ? 7.898 20.484 13.594 1 97.19 136 THR A N 1
ATOM 1034 C CA . THR A 1 136 ? 8.07 20.156 15.008 1 97.19 136 THR A CA 1
ATOM 1035 C C . THR A 1 136 ? 7.762 18.672 15.25 1 97.19 136 THR A C 1
ATOM 1037 O O . THR A 1 136 ? 6.742 18.172 14.789 1 97.19 136 THR A O 1
ATOM 1040 N N . GLY A 1 137 ? 8.734 17.953 15.914 1 96 137 GLY A N 1
ATOM 1041 C CA . GLY A 1 137 ? 8.539 16.562 16.297 1 96 137 GLY A CA 1
ATOM 1042 C C . GLY A 1 137 ? 7.98 16.406 17.688 1 96 137 GLY A C 1
ATOM 1043 O O . GLY A 1 137 ? 8.625 16.781 18.672 1 96 137 GLY A O 1
ATOM 1044 N N . ALA A 1 138 ? 6.762 15.914 17.766 1 96.88 138 ALA A N 1
ATOM 1045 C CA . ALA A 1 138 ? 6.141 15.695 19.078 1 96.88 138 ALA A CA 1
ATOM 1046 C C . ALA A 1 138 ? 5.203 14.492 19.031 1 96.88 138 ALA A C 1
ATOM 1048 O O . ALA A 1 138 ? 4.68 14.133 17.984 1 96.88 138 ALA A O 1
ATOM 1049 N N . SER A 1 139 ? 5.023 13.852 20.156 1 96.62 139 SER A N 1
ATOM 1050 C CA . SER A 1 139 ? 4.094 12.742 20.312 1 96.62 139 SER A CA 1
ATOM 1051 C C . SER A 1 139 ? 3.338 12.844 21.641 1 96.62 139 SER A C 1
ATOM 1053 O O . SER A 1 139 ? 3.73 13.609 22.531 1 96.62 139 SER A O 1
ATOM 1055 N N . GLN A 1 140 ? 2.209 12.219 21.703 1 96.25 140 GLN A N 1
ATOM 1056 C CA . GLN A 1 140 ? 1.385 12.117 22.906 1 96.25 140 GLN A CA 1
ATOM 1057 C C . GLN A 1 140 ? 1.173 10.664 23.312 1 96.25 140 GLN A C 1
ATOM 1059 O O . GLN A 1 140 ? 0.13 10.078 23.016 1 96.25 140 GLN A O 1
ATOM 1064 N N . PRO A 1 141 ? 2.121 10.062 24.047 1 95.38 141 PRO A N 1
ATOM 1065 C CA . PRO A 1 141 ? 2.016 8.648 24.422 1 95.38 141 PRO A CA 1
ATOM 1066 C C . PRO A 1 141 ? 0.81 8.367 25.312 1 95.38 141 PRO A C 1
ATOM 1068 O O . PRO A 1 141 ? 0.277 7.254 25.312 1 95.38 141 PRO A O 1
ATOM 1071 N N . GLN A 1 142 ? 0.45 9.398 26.188 1 95.69 142 GLN A N 1
ATOM 1072 C CA . GLN A 1 142 ? -0.738 9.367 27.031 1 95.69 142 GLN A CA 1
ATOM 1073 C C . GLN A 1 142 ? -1.469 10.711 26.984 1 95.69 142 GLN A C 1
ATOM 1075 O O . GLN A 1 142 ? -0.853 11.75 26.766 1 95.69 142 GLN A O 1
ATOM 1080 N N . PRO A 1 143 ? -2.756 10.609 27.156 1 96.5 143 PRO A N 1
ATOM 1081 C CA . PRO A 1 143 ? -3.514 11.859 27.109 1 96.5 143 PRO A CA 1
ATOM 1082 C C . PRO A 1 143 ? -2.914 12.945 28 1 96.5 143 PRO A C 1
ATOM 1084 O O . PRO A 1 143 ? -2.713 12.734 29.203 1 96.5 143 PRO A O 1
ATOM 1087 N N . GLY A 1 144 ? -2.617 14.016 27.375 1 97.56 144 GLY A N 1
ATOM 1088 C CA . GLY A 1 144 ? -2.135 15.164 28.125 1 97.56 144 GLY A CA 1
ATOM 1089 C C . GLY A 1 144 ? -0.638 15.141 28.359 1 97.56 144 GLY A C 1
ATOM 1090 O O . GLY A 1 144 ? -0.068 16.109 28.875 1 97.56 144 GLY A O 1
ATOM 1091 N N . ASN A 1 145 ? 0.011 14.023 28.047 1 98.19 145 ASN A N 1
ATOM 1092 C CA . ASN A 1 145 ? 1.461 13.922 28.156 1 98.19 145 ASN A CA 1
ATOM 1093 C C . ASN A 1 145 ? 2.139 14.008 26.797 1 98.19 145 ASN A C 1
ATOM 1095 O O . ASN A 1 145 ? 1.925 13.156 25.938 1 98.19 145 ASN A O 1
ATOM 1099 N N . ILE A 1 146 ? 2.998 15.016 26.656 1 98.44 146 ILE A N 1
ATOM 1100 C CA . ILE A 1 146 ? 3.604 15.312 25.359 1 98.44 146 ILE A CA 1
ATOM 1101 C C . ILE A 1 146 ? 5.117 15.117 25.453 1 98.44 146 ILE A C 1
ATOM 1103 O O . ILE A 1 146 ? 5.754 15.578 26.406 1 98.44 146 ILE A O 1
ATOM 1107 N N . ILE A 1 147 ? 5.688 14.461 24.484 1 98.5 147 ILE A N 1
ATOM 1108 C CA . ILE A 1 147 ? 7.129 14.367 24.297 1 98.5 147 ILE A CA 1
ATOM 1109 C C . ILE A 1 147 ? 7.535 15.125 23.031 1 98.5 147 ILE A C 1
ATOM 1111 O O . ILE A 1 147 ? 7.055 14.82 21.938 1 98.5 147 ILE A O 1
ATOM 1115 N N . HIS A 1 148 ? 8.312 16.156 23.188 1 98.38 148 HIS A N 1
ATOM 1116 C CA . HIS A 1 148 ? 8.844 16.953 22.094 1 98.38 148 HIS A CA 1
ATOM 1117 C C . HIS A 1 148 ? 10.32 16.656 21.859 1 98.38 148 HIS A C 1
ATOM 1119 O O . HIS A 1 148 ? 11.141 16.766 22.766 1 98.38 148 HIS A O 1
ATOM 1125 N N . THR A 1 149 ? 10.641 16.297 20.625 1 95.62 149 THR A N 1
ATOM 1126 C CA . THR A 1 149 ? 12.016 15.984 20.266 1 95.62 149 THR A CA 1
ATOM 1127 C C . THR A 1 149 ? 12.781 17.266 19.922 1 95.62 149 THR A C 1
ATOM 1129 O O . THR A 1 149 ? 12.312 18.375 20.203 1 95.62 149 THR A O 1
ATOM 1132 N N . LYS A 1 150 ? 13.945 17.094 19.297 1 95.56 150 LYS A N 1
ATOM 1133 C CA . LYS A 1 150 ? 14.812 18.219 18.984 1 95.56 150 LYS A CA 1
ATOM 1134 C C . LYS A 1 150 ? 14.289 19.016 17.781 1 95.56 150 LYS A C 1
ATOM 1136 O O . LYS A 1 150 ? 14.562 20.203 17.656 1 95.56 150 LYS A O 1
ATOM 1141 N N . SER A 1 151 ? 13.531 18.375 16.922 1 96 151 SER A N 1
ATOM 1142 C CA . SER A 1 151 ? 13.008 19.031 15.727 1 96 151 SER A CA 1
ATOM 1143 C C . SER A 1 151 ? 11.992 20.109 16.094 1 96 151 SER A C 1
ATOM 1145 O O . SER A 1 151 ? 10.984 19.844 16.734 1 96 151 SER A O 1
ATOM 1147 N N . GLU A 1 152 ? 12.305 21.359 15.719 1 97.81 152 GLU A N 1
ATOM 1148 C CA . GLU A 1 152 ? 11.477 22.531 16.031 1 97.81 152 GLU A CA 1
ATOM 1149 C C . GLU A 1 152 ? 11.695 23.641 15.008 1 97.81 152 GLU A C 1
ATOM 1151 O O . GLU A 1 152 ? 12.789 24.219 14.93 1 97.81 152 GLU A O 1
ATOM 1156 N N . ASP A 1 153 ? 10.75 23.859 14.172 1 98.19 153 ASP A N 1
ATOM 1157 C CA . ASP A 1 153 ? 10.766 24.906 13.156 1 98.19 153 ASP A CA 1
ATOM 1158 C C . ASP A 1 153 ? 9.367 25.156 12.602 1 98.19 153 ASP A C 1
ATOM 1160 O O . ASP A 1 153 ? 8.492 24.297 12.711 1 98.19 153 ASP A O 1
ATOM 1164 N N . MET A 1 154 ? 9.133 26.375 12.141 1 98.69 154 MET A N 1
ATOM 1165 C CA . MET A 1 154 ? 7.824 26.734 11.578 1 98.69 154 MET A CA 1
ATOM 1166 C C . MET A 1 154 ? 7.945 27.891 10.602 1 98.69 154 MET A C 1
ATOM 1168 O O . MET A 1 154 ? 8.719 28.828 10.836 1 98.69 154 MET A O 1
ATOM 1172 N N . GLN A 1 155 ? 7.277 27.844 9.5 1 98.88 155 GLN A N 1
ATOM 1173 C CA . GLN A 1 155 ? 7.047 28.984 8.617 1 98.88 155 GLN A CA 1
ATOM 1174 C C . GLN A 1 155 ? 5.605 29.484 8.719 1 98.88 155 GLN A C 1
ATOM 1176 O O . GLN A 1 155 ? 4.672 28.672 8.773 1 98.88 155 GLN A O 1
ATOM 1181 N N . ILE A 1 156 ? 5.414 30.797 8.828 1 98.81 156 ILE A N 1
ATOM 1182 C CA . ILE A 1 156 ? 4.07 31.375 8.891 1 98.81 156 ILE A CA 1
ATOM 1183 C C . ILE A 1 156 ? 3.928 32.469 7.84 1 98.81 156 ILE A C 1
ATOM 1185 O O . ILE A 1 156 ? 4.906 33.125 7.496 1 98.81 156 ILE A O 1
ATOM 1189 N N . GLY A 1 157 ? 2.822 32.625 7.332 1 98.44 157 GLY A N 1
ATOM 1190 C CA . GLY A 1 157 ? 2.492 33.656 6.379 1 98.44 157 GLY A CA 1
ATOM 1191 C C . GLY A 1 157 ? 0.999 33.844 6.199 1 98.44 157 GLY A C 1
ATOM 1192 O O . GLY A 1 157 ? 0.199 33.094 6.727 1 98.44 157 GLY A O 1
ATOM 1193 N N . LEU A 1 158 ? 0.64 34.938 5.52 1 97.56 158 LEU A N 1
ATOM 1194 C CA . LEU A 1 158 ? -0.763 35.281 5.281 1 97.56 158 LEU A CA 1
ATOM 1195 C C . LEU A 1 158 ? -1.319 34.469 4.117 1 97.56 158 LEU A C 1
ATOM 1197 O O . LEU A 1 158 ? -0.63 34.25 3.115 1 97.56 158 LEU A O 1
ATOM 1201 N N . TYR A 1 159 ? -2.48 33.875 4.289 1 96.31 159 TYR A N 1
ATOM 1202 C CA . TYR A 1 159 ? -3.264 33.406 3.158 1 96.31 159 TYR A CA 1
ATOM 1203 C C . TYR A 1 159 ? -3.998 34.562 2.475 1 96.31 159 TYR A C 1
ATOM 1205 O O . TYR A 1 159 ? -4.75 35.281 3.117 1 96.31 159 TYR A O 1
ATOM 1213 N N . PRO A 1 160 ? -3.711 34.719 1.257 1 84.62 160 PRO A N 1
ATOM 1214 C CA . PRO A 1 160 ? -4.156 35.938 0.597 1 84.62 160 PRO A CA 1
ATOM 1215 C C . PRO A 1 160 ? -5.668 36.125 0.688 1 84.62 160 PRO A C 1
ATOM 1217 O O . PRO A 1 160 ? -6.43 35.156 0.647 1 84.62 160 PRO A O 1
ATOM 1220 N N . ASN A 1 161 ? -6.031 37.344 0.892 1 78.81 161 ASN A N 1
ATOM 1221 C CA . ASN A 1 161 ? -7.414 37.812 0.813 1 78.81 161 ASN A CA 1
ATOM 1222 C C . ASN A 1 161 ? -7.508 39.25 0.316 1 78.81 161 ASN A C 1
ATOM 1224 O O . ASN A 1 161 ? -6.488 39.875 0.066 1 78.81 161 ASN A O 1
ATOM 1228 N N . ASP A 1 162 ? -8.672 39.625 0.035 1 78.56 162 ASP A N 1
ATOM 1229 C CA . ASP A 1 162 ? -8.914 40.969 -0.499 1 78.56 162 ASP A CA 1
ATOM 1230 C C . ASP A 1 162 ? -9.008 42 0.622 1 78.56 162 ASP A C 1
ATOM 1232 O O . ASP A 1 162 ? -9.359 43.156 0.382 1 78.56 162 ASP A O 1
ATOM 1236 N N . ALA A 1 163 ? -8.641 41.625 1.766 1 75.94 163 ALA A N 1
ATOM 1237 C CA . ALA A 1 163 ? -8.781 42.5 2.914 1 75.94 163 ALA A CA 1
ATOM 1238 C C . ALA A 1 163 ? -7.652 43.531 2.955 1 75.94 163 ALA A C 1
ATOM 1240 O O . ALA A 1 163 ? -6.734 43.5 2.133 1 75.94 163 ALA A O 1
ATOM 1241 N N . ASP A 1 164 ? -7.781 44.469 3.914 1 82.88 164 ASP A N 1
ATOM 1242 C CA . ASP A 1 164 ? -6.773 45.5 4.156 1 82.88 164 ASP A CA 1
ATOM 1243 C C . ASP A 1 164 ? -5.434 44.875 4.531 1 82.88 164 ASP A C 1
ATOM 1245 O O . ASP A 1 164 ? -5.297 44.281 5.602 1 82.88 164 ASP A O 1
ATOM 1249 N N . GLN A 1 165 ? -4.477 45.125 3.703 1 88.06 165 GLN A N 1
ATOM 1250 C CA . GLN A 1 165 ? -3.158 44.531 3.848 1 88.06 165 GLN A CA 1
ATOM 1251 C C . GLN A 1 165 ? -2.484 44.969 5.145 1 88.06 165 GLN A C 1
ATOM 1253 O O . GLN A 1 165 ? -1.764 44.188 5.773 1 88.06 165 GLN A O 1
ATOM 1258 N N . SER A 1 166 ? -2.783 46.156 5.484 1 91.44 166 SER A N 1
ATOM 1259 C CA . SER A 1 166 ? -2.166 46.688 6.699 1 91.44 166 SER A CA 1
ATOM 1260 C C . SER A 1 166 ? -2.697 45.969 7.938 1 91.44 166 SER A C 1
ATOM 1262 O O . SER A 1 166 ? -1.93 45.625 8.836 1 91.44 166 SER A O 1
ATOM 1264 N N . ALA A 1 167 ? -3.928 45.781 8.023 1 91.31 167 ALA A N 1
ATOM 1265 C CA . ALA A 1 167 ? -4.539 45.094 9.156 1 91.31 167 ALA A CA 1
ATOM 1266 C C . ALA A 1 167 ? -4.086 43.625 9.219 1 91.31 167 ALA A C 1
ATOM 1268 O O . ALA A 1 167 ? -3.832 43.094 10.305 1 91.31 167 ALA A O 1
ATOM 1269 N N . GLU A 1 168 ? -3.982 43.031 8.094 1 94.06 168 GLU A N 1
ATOM 1270 C CA . GLU A 1 168 ? -3.533 41.656 8.023 1 94.06 168 GLU A CA 1
ATOM 1271 C C . GLU A 1 168 ? -2.092 41.5 8.508 1 94.06 168 GLU A C 1
ATOM 1273 O O . GLU A 1 168 ? -1.77 40.594 9.266 1 94.06 168 GLU A O 1
ATOM 1278 N N . LYS A 1 169 ? -1.305 42.406 8.016 1 95.25 169 LYS A N 1
ATOM 1279 C CA . LYS A 1 169 ? 0.098 42.406 8.414 1 95.25 169 LYS A CA 1
ATOM 1280 C C . LYS A 1 169 ? 0.242 42.625 9.922 1 95.25 169 LYS A C 1
ATOM 1282 O O . LYS A 1 169 ? 1.099 42 10.562 1 95.25 169 LYS A O 1
ATOM 1287 N N . GLN A 1 170 ? -0.559 43.469 10.469 1 96.06 170 GLN A N 1
ATOM 1288 C CA . GLN A 1 170 ? -0.523 43.719 11.906 1 96.06 170 GLN A CA 1
ATOM 1289 C C . GLN A 1 170 ? -0.874 42.438 12.695 1 96.06 170 GLN A C 1
ATOM 1291 O O . GLN A 1 170 ? -0.243 42.156 13.711 1 96.06 170 GLN A O 1
ATOM 1296 N N . ARG A 1 171 ? -1.855 41.781 12.266 1 96.44 171 ARG A N 1
ATOM 1297 C CA . ARG A 1 171 ? -2.271 40.531 12.93 1 96.44 171 ARG A CA 1
ATOM 1298 C C . ARG A 1 171 ? -1.196 39.469 12.812 1 96.44 171 ARG A C 1
ATOM 1300 O O . ARG A 1 171 ? -0.934 38.75 13.773 1 96.44 171 ARG A O 1
ATOM 1307 N N . LEU A 1 172 ? -0.605 39.344 11.625 1 98.12 172 LEU A N 1
ATOM 1308 C CA . LEU A 1 172 ? 0.512 38.438 11.438 1 98.12 172 LEU A CA 1
ATOM 1309 C C . LEU A 1 172 ? 1.67 38.781 12.367 1 98.12 172 LEU A C 1
ATOM 1311 O O . LEU A 1 172 ? 2.26 37.906 12.992 1 98.12 172 LEU A O 1
ATOM 1315 N N . ASP A 1 173 ? 2.006 40.031 12.438 1 98.12 173 ASP A N 1
ATOM 1316 C CA . ASP A 1 173 ? 3.102 40.5 13.281 1 98.12 173 ASP A CA 1
ATOM 1317 C C . ASP A 1 173 ? 2.811 40.25 14.758 1 98.12 173 ASP A C 1
ATOM 1319 O O . ASP A 1 173 ? 3.709 39.844 15.516 1 98.12 173 ASP A O 1
ATOM 1323 N N . GLU A 1 174 ? 1.592 40.531 15.117 1 98.06 174 GLU A N 1
ATOM 1324 C CA . GLU A 1 174 ? 1.217 40.25 16.5 1 98.06 174 GLU A CA 1
ATOM 1325 C C . GLU A 1 174 ? 1.374 38.75 16.828 1 98.06 174 GLU A C 1
ATOM 1327 O O . GLU A 1 174 ? 1.938 38.406 17.859 1 98.06 174 GLU A O 1
ATOM 1332 N N . PHE A 1 175 ? 0.909 37.938 15.977 1 98.62 175 PHE A N 1
ATOM 1333 C CA . PHE A 1 175 ? 1.052 36.5 16.203 1 98.62 175 PHE A CA 1
ATOM 1334 C C . PHE A 1 175 ? 2.521 36.094 16.25 1 98.62 175 PHE A C 1
ATOM 1336 O O . PHE A 1 175 ? 2.926 35.25 17.062 1 98.62 175 PHE A O 1
ATOM 1343 N N . ALA A 1 176 ? 3.324 36.656 15.336 1 98.75 176 ALA A N 1
ATOM 1344 C CA . ALA A 1 176 ? 4.766 36.406 15.328 1 98.75 176 ALA A CA 1
ATOM 1345 C C . ALA A 1 176 ? 5.391 36.781 16.672 1 98.75 176 ALA A C 1
ATOM 1347 O O . ALA A 1 176 ? 6.324 36.125 17.141 1 98.75 176 ALA A O 1
ATOM 1348 N N . THR A 1 177 ? 4.918 37.875 17.266 1 98.56 177 THR A N 1
ATOM 1349 C CA . THR A 1 177 ? 5.43 38.312 18.562 1 98.56 177 THR A CA 1
ATOM 1350 C C . THR A 1 177 ? 5.121 37.25 19.641 1 98.56 177 THR A C 1
ATOM 1352 O O . THR A 1 177 ? 5.918 37.062 20.562 1 98.56 177 THR A O 1
ATOM 1355 N N . PHE A 1 178 ? 3.93 36.594 19.547 1 98.69 178 PHE A N 1
ATOM 1356 C CA . PHE A 1 178 ? 3.615 35.5 20.484 1 98.69 178 PHE A CA 1
ATOM 1357 C C . PHE A 1 178 ? 4.633 34.375 20.375 1 98.69 178 PHE A C 1
ATOM 1359 O O . PHE A 1 178 ? 5.102 33.844 21.375 1 98.69 178 PHE A O 1
ATOM 1366 N N . LEU A 1 179 ? 5.008 34 19.125 1 98.88 179 LEU A N 1
ATOM 1367 C CA . LEU A 1 179 ? 5.949 32.938 18.891 1 98.88 179 LEU A CA 1
ATOM 1368 C C . LEU A 1 179 ? 7.344 33.312 19.391 1 98.88 179 LEU A C 1
ATOM 1370 O O . LEU A 1 179 ? 8.062 32.469 19.938 1 98.88 179 LEU A O 1
ATOM 1374 N N . THR A 1 180 ? 7.691 34.562 19.156 1 98.75 180 THR A N 1
ATOM 1375 C CA . THR A 1 180 ? 8.977 35.062 19.641 1 98.75 180 THR A CA 1
ATOM 1376 C C . THR A 1 180 ? 9.039 35 21.172 1 98.75 180 THR A C 1
ATOM 1378 O O . THR A 1 180 ? 9.984 34.469 21.734 1 98.75 180 THR A O 1
ATOM 1381 N N . GLU A 1 181 ? 8.016 35.562 21.812 1 98.38 181 GLU A N 1
ATOM 1382 C CA . GLU A 1 181 ? 7.969 35.562 23.281 1 98.38 181 GLU A CA 1
ATOM 1383 C C . GLU A 1 181 ? 7.863 34.156 23.844 1 98.38 181 GLU A C 1
ATOM 1385 O O . GLU A 1 181 ? 8.391 33.875 24.922 1 98.38 181 GLU A O 1
ATOM 1390 N N . GLY A 1 182 ? 7.176 33.312 23.125 1 98.56 182 GLY A N 1
ATOM 1391 C CA . GLY A 1 182 ? 7.066 31.906 23.5 1 98.56 182 GLY A CA 1
ATOM 1392 C C . GLY A 1 182 ? 8.352 31.125 23.281 1 98.56 182 GLY A C 1
ATOM 1393 O O . GLY A 1 182 ? 8.469 29.969 23.719 1 98.56 182 GLY A O 1
ATOM 1394 N N . LYS A 1 183 ? 9.312 31.688 22.547 1 98.5 183 LYS A N 1
ATOM 1395 C CA . LYS A 1 183 ? 10.672 31.188 22.375 1 98.5 183 LYS A CA 1
ATOM 1396 C C . LYS A 1 183 ? 10.703 29.953 21.484 1 98.5 183 LYS A C 1
ATOM 1398 O O . LYS A 1 183 ? 11.406 28.984 21.781 1 98.5 183 LYS A O 1
ATOM 1403 N N . THR A 1 184 ? 9.898 29.859 20.484 1 98.56 184 THR A N 1
ATOM 1404 C CA . THR A 1 184 ? 9.977 28.797 19.484 1 98.56 184 THR A CA 1
ATOM 1405 C C . THR A 1 184 ? 10.695 29.281 18.234 1 98.56 184 THR A C 1
ATOM 1407 O O . THR A 1 184 ? 10.875 30.484 18.047 1 98.56 184 THR A O 1
ATOM 1410 N N . VAL A 1 185 ? 11.242 28.391 17.469 1 98.5 185 VAL A N 1
ATOM 1411 C CA . VAL A 1 185 ? 11.93 28.688 16.219 1 98.5 185 VAL A CA 1
ATOM 1412 C C . VAL A 1 185 ? 10.914 28.812 15.086 1 98.5 185 VAL A C 1
ATOM 1414 O O . VAL A 1 185 ? 10.086 27.922 14.875 1 98.5 185 VAL A O 1
ATOM 1417 N N . PHE A 1 186 ? 10.93 29.969 14.375 1 98.69 186 PHE A N 1
ATOM 1418 C CA . PHE A 1 186 ? 10.008 30.156 13.258 1 98.69 186 PHE A CA 1
ATOM 1419 C C . PHE A 1 186 ? 10.516 31.25 12.32 1 98.69 186 PHE A C 1
ATOM 1421 O O . PHE A 1 186 ? 11.508 31.922 12.617 1 98.69 186 PHE A O 1
ATOM 1428 N N . GLN A 1 187 ? 9.883 31.406 11.195 1 98.75 187 GLN A N 1
ATOM 1429 C CA . GLN A 1 187 ? 10.133 32.5 10.258 1 98.75 187 GLN A CA 1
ATOM 1430 C C . GLN A 1 187 ? 8.844 32.969 9.586 1 98.75 187 GLN A C 1
ATOM 1432 O O . GLN A 1 187 ? 7.969 32.156 9.281 1 98.75 187 GLN A O 1
ATOM 1437 N N . VAL A 1 188 ? 8.695 34.25 9.375 1 98.69 188 VAL A N 1
ATOM 1438 C CA . VAL A 1 188 ? 7.625 34.812 8.555 1 98.69 188 VAL A CA 1
ATOM 1439 C C . VAL A 1 188 ? 8.039 34.781 7.086 1 98.69 188 VAL A C 1
ATOM 1441 O O . VAL A 1 188 ? 9.133 35.25 6.742 1 98.69 188 VAL A O 1
ATOM 1444 N N . VAL A 1 189 ? 7.234 34.219 6.246 1 98.31 189 VAL A N 1
ATOM 1445 C CA . VAL A 1 189 ? 7.594 34.094 4.836 1 98.31 189 VAL A CA 1
ATOM 1446 C C . VAL A 1 189 ? 6.59 34.875 3.984 1 98.31 189 VAL A C 1
ATOM 1448 O O . VAL A 1 189 ? 5.422 35 4.355 1 98.31 189 VAL A O 1
ATOM 1451 N N . PRO A 1 190 ? 7.004 35.406 2.9 1 96.12 190 PRO A N 1
ATOM 1452 C CA . PRO A 1 190 ? 6.121 36.25 2.076 1 96.12 190 PRO A CA 1
ATOM 1453 C C . PRO A 1 190 ? 5.059 35.438 1.343 1 96.12 190 PRO A C 1
ATOM 1455 O O . PRO A 1 190 ? 3.971 35.938 1.058 1 96.12 190 PRO A O 1
ATOM 1458 N N . ASN A 1 191 ? 5.391 34.188 0.939 1 97.06 191 ASN A N 1
ATOM 1459 C CA . ASN A 1 191 ? 4.477 33.281 0.253 1 97.06 191 ASN A CA 1
ATOM 1460 C C . ASN A 1 191 ? 4.434 31.922 0.927 1 97.06 191 ASN A C 1
ATOM 1462 O O . ASN A 1 191 ? 5.168 31 0.541 1 97.06 191 ASN A O 1
ATOM 1466 N N . ILE A 1 192 ? 3.488 31.75 1.824 1 98.12 192 ILE A N 1
ATOM 1467 C CA . ILE A 1 192 ? 3.414 30.562 2.67 1 98.12 192 ILE A CA 1
ATOM 1468 C C . ILE A 1 192 ? 3.049 29.344 1.822 1 98.12 192 ILE A C 1
ATOM 1470 O O . ILE A 1 192 ? 3.332 28.219 2.205 1 98.12 192 ILE A O 1
ATOM 1474 N N . GLN A 1 193 ? 2.475 29.547 0.606 1 98.19 193 GLN A N 1
ATOM 1475 C CA . GLN A 1 193 ? 2.082 28.422 -0.242 1 98.19 193 GLN A CA 1
ATOM 1476 C C . GLN A 1 193 ? 3.303 27.656 -0.751 1 98.19 193 GLN A C 1
ATOM 1478 O O . GLN A 1 193 ? 3.244 26.453 -0.955 1 98.19 193 GLN A O 1
ATOM 1483 N N . VAL A 1 194 ? 4.461 28.375 -0.905 1 98.62 194 VAL A N 1
ATOM 1484 C CA . VAL A 1 194 ? 5.695 27.719 -1.314 1 98.62 194 VAL A CA 1
ATOM 1485 C C . VAL A 1 194 ? 6.109 26.688 -0.258 1 98.62 194 VAL A C 1
ATOM 1487 O O . VAL A 1 194 ? 6.383 25.531 -0.58 1 98.62 194 VAL A O 1
ATOM 1490 N N . GLN A 1 195 ? 6.082 27.109 0.982 1 98.5 195 GLN A N 1
ATOM 1491 C CA . GLN A 1 195 ? 6.496 26.234 2.068 1 98.5 195 GLN A CA 1
ATOM 1492 C C . GLN A 1 195 ? 5.5 25.094 2.26 1 98.5 195 GLN A C 1
ATOM 1494 O O . GLN A 1 195 ? 5.891 23.953 2.551 1 98.5 195 GLN A O 1
ATOM 1499 N N . ARG A 1 196 ? 4.195 25.359 2.125 1 98.56 196 ARG A N 1
ATOM 1500 C CA . ARG A 1 196 ? 3.186 24.312 2.242 1 98.56 196 ARG A CA 1
ATOM 1501 C C . ARG A 1 196 ? 3.4 23.219 1.196 1 98.56 196 ARG A C 1
ATOM 1503 O O . ARG A 1 196 ? 3.434 22.031 1.525 1 98.56 196 ARG A O 1
ATOM 1510 N N . TRP A 1 197 ? 3.625 23.625 -0.04 1 98.88 197 TRP A N 1
ATOM 1511 C CA . TRP A 1 197 ? 3.768 22.656 -1.123 1 98.88 197 TRP A CA 1
ATOM 1512 C C . TRP A 1 197 ? 5.102 21.922 -1.026 1 98.88 197 TRP A C 1
ATOM 1514 O O . TRP A 1 197 ? 5.188 20.734 -1.33 1 98.88 197 TRP A O 1
ATOM 1524 N N . GLU A 1 198 ? 6.156 22.672 -0.609 1 98.81 198 GLU A N 1
ATOM 1525 C CA . GLU A 1 198 ? 7.43 21.984 -0.395 1 98.81 198 GLU A CA 1
ATOM 1526 C C . GLU A 1 198 ? 7.293 20.875 0.633 1 98.81 198 GLU A C 1
ATOM 1528 O O . GLU A 1 198 ? 7.809 19.766 0.432 1 98.81 198 GLU A O 1
ATOM 1533 N N . LYS A 1 199 ? 6.609 21.094 1.661 1 98.75 199 LYS A N 1
ATOM 1534 C CA . LYS A 1 199 ? 6.422 20.062 2.676 1 98.75 199 LYS A CA 1
ATOM 1535 C C . LYS A 1 199 ? 5.52 18.953 2.16 1 98.75 199 LYS A C 1
ATOM 1537 O O . LYS A 1 199 ? 5.703 17.781 2.51 1 98.75 199 LYS A O 1
ATOM 1542 N N . VAL A 1 200 ? 4.539 19.281 1.353 1 98.81 200 VAL A N 1
ATOM 1543 C CA . VAL A 1 200 ? 3.662 18.25 0.79 1 98.81 200 VAL A CA 1
ATOM 1544 C C . VAL A 1 200 ? 4.461 17.344 -0.143 1 98.81 200 VAL A C 1
ATOM 1546 O O . VAL A 1 200 ? 4.199 16.141 -0.218 1 98.81 200 VAL A O 1
ATOM 1549 N N . VAL A 1 201 ? 5.391 17.922 -0.897 1 98.94 201 VAL A N 1
ATOM 1550 C CA . VAL A 1 201 ? 6.266 17.094 -1.711 1 98.94 201 VAL A CA 1
ATOM 1551 C C . VAL A 1 201 ? 6.996 16.078 -0.82 1 98.94 201 VAL A C 1
ATOM 1553 O O . VAL A 1 201 ? 7.082 14.898 -1.15 1 98.94 201 VAL A O 1
ATOM 1556 N N . TRP A 1 202 ? 7.5 16.547 0.333 1 98.75 202 TRP A N 1
ATOM 1557 C CA . TRP A 1 202 ? 8.148 15.711 1.334 1 98.75 202 TRP A CA 1
ATOM 1558 C C . TRP A 1 202 ? 7.184 14.664 1.877 1 98.75 202 TRP A C 1
ATOM 1560 O O . TRP A 1 202 ? 7.496 13.469 1.884 1 98.75 202 TRP A O 1
ATOM 1570 N N . ASN A 1 203 ? 6 15.078 2.311 1 98.75 203 ASN A N 1
ATOM 1571 C CA . ASN A 1 203 ? 5.031 14.211 2.965 1 98.75 203 ASN A CA 1
ATOM 1572 C C . ASN A 1 203 ? 4.441 13.195 1.989 1 98.75 203 ASN A C 1
ATOM 1574 O O . ASN A 1 203 ? 4.145 12.062 2.369 1 98.75 203 ASN A O 1
ATOM 1578 N N . ALA A 1 204 ? 4.211 13.648 0.733 1 98.81 204 ALA A N 1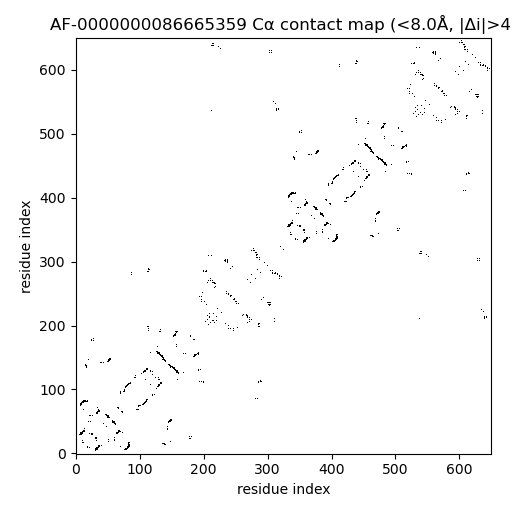
ATOM 1579 C CA . ALA A 1 204 ? 3.658 12.734 -0.263 1 98.81 204 ALA A CA 1
ATOM 1580 C C . ALA A 1 204 ? 4.539 11.5 -0.428 1 98.81 204 ALA A C 1
ATOM 1582 O O . ALA A 1 204 ? 4.035 10.383 -0.554 1 98.81 204 ALA A O 1
ATOM 1583 N N . ALA A 1 205 ? 5.812 11.734 -0.435 1 98.81 205 ALA A N 1
ATOM 1584 C CA . ALA A 1 205 ? 6.75 10.633 -0.599 1 98.81 205 ALA A CA 1
ATOM 1585 C C . ALA A 1 205 ? 6.832 9.789 0.671 1 98.81 205 ALA A C 1
ATOM 1587 O O . ALA A 1 205 ? 6.523 8.594 0.653 1 98.81 205 ALA A O 1
ATOM 1588 N N . TRP A 1 206 ? 7.188 10.445 1.805 1 98.75 206 TRP A N 1
ATOM 1589 C CA . TRP A 1 206 ? 7.574 9.672 2.98 1 98.75 206 TRP A CA 1
ATOM 1590 C C . TRP A 1 206 ? 6.348 9.172 3.736 1 98.75 206 TRP A C 1
ATOM 1592 O O . TRP A 1 206 ? 6.312 8.031 4.195 1 98.75 206 TRP A O 1
ATOM 1602 N N . ASN A 1 207 ? 5.301 10.039 3.936 1 98.75 207 ASN A N 1
ATOM 1603 C CA . ASN A 1 207 ? 4.098 9.594 4.633 1 98.75 207 ASN A CA 1
ATOM 1604 C C . ASN A 1 207 ? 3.451 8.406 3.932 1 98.75 207 ASN A C 1
ATOM 1606 O O . ASN A 1 207 ? 3.062 7.434 4.582 1 98.75 207 ASN A O 1
ATOM 1610 N N . SER A 1 208 ? 3.365 8.422 2.59 1 98.81 208 SER A N 1
ATOM 1611 C CA . SER A 1 208 ? 2.652 7.379 1.859 1 98.81 208 SER A CA 1
ATOM 1612 C C . SER A 1 208 ? 3.48 6.105 1.765 1 98.81 208 SER A C 1
ATOM 1614 O O . SER A 1 208 ? 3.02 5.027 2.148 1 98.81 208 SER A O 1
ATOM 1616 N N . LEU A 1 209 ? 4.77 6.211 1.374 1 98.94 209 LEU A N 1
ATOM 1617 C CA . LEU A 1 209 ? 5.566 5.031 1.043 1 98.94 209 LEU A CA 1
ATOM 1618 C C . LEU A 1 209 ? 5.965 4.273 2.303 1 98.94 209 LEU A C 1
ATOM 1620 O O . LEU A 1 209 ? 5.988 3.043 2.312 1 98.94 209 LEU A O 1
ATOM 1624 N N . THR A 1 210 ? 6.285 4.984 3.424 1 98.88 210 THR A N 1
ATOM 1625 C CA . THR A 1 210 ? 6.594 4.301 4.676 1 98.88 210 THR A CA 1
ATOM 1626 C C . THR A 1 210 ? 5.34 3.648 5.254 1 98.88 210 THR A C 1
ATOM 1628 O O . THR A 1 210 ? 5.422 2.604 5.902 1 98.88 210 THR A O 1
ATOM 1631 N N . THR A 1 211 ? 4.191 4.266 4.992 1 98.88 211 THR A N 1
ATOM 1632 C CA . THR A 1 211 ? 2.941 3.715 5.504 1 98.88 211 THR A CA 1
ATOM 1633 C C . THR A 1 211 ? 2.551 2.455 4.734 1 98.88 211 THR A C 1
ATOM 1635 O O . THR A 1 211 ? 2.217 1.434 5.336 1 98.88 211 THR A O 1
ATOM 1638 N N . LEU A 1 212 ? 2.664 2.494 3.434 1 98.81 212 LEU A N 1
ATOM 1639 C CA . LEU A 1 212 ? 2.25 1.374 2.598 1 98.81 212 LEU A CA 1
ATOM 1640 C C . LEU A 1 212 ? 3.186 0.183 2.783 1 98.81 212 LEU A C 1
ATOM 1642 O O . LEU A 1 212 ? 2.752 -0.969 2.705 1 98.81 212 LEU A O 1
ATOM 1646 N N . THR A 1 213 ? 4.434 0.413 3.076 1 98.81 213 THR A N 1
ATOM 1647 C CA . THR A 1 213 ? 5.406 -0.673 3.139 1 98.81 213 THR A CA 1
ATOM 1648 C C . THR A 1 213 ? 5.738 -1.021 4.586 1 98.81 213 THR A C 1
ATOM 1650 O O . THR A 1 213 ? 6.285 -2.09 4.863 1 98.81 213 THR A O 1
ATOM 1653 N N . LEU A 1 214 ? 5.555 -0.06 5.504 1 98.56 214 LEU A N 1
ATOM 1654 C CA . LEU A 1 214 ? 5.918 -0.122 6.914 1 98.56 214 LEU A CA 1
ATOM 1655 C C . LEU A 1 214 ? 7.43 -0.226 7.082 1 98.56 214 LEU A C 1
ATOM 1657 O O . LEU A 1 214 ? 7.91 -0.717 8.109 1 98.56 214 LEU A O 1
ATOM 1661 N N . LEU A 1 215 ? 8.164 0.17 6.062 1 98.75 215 LEU A N 1
ATOM 1662 C CA . LEU A 1 215 ? 9.609 0.365 6.129 1 98.75 215 LEU A CA 1
ATOM 1663 C C . LEU A 1 215 ? 9.945 1.784 6.574 1 98.75 215 LEU A C 1
ATOM 1665 O O . LEU A 1 215 ? 9.148 2.705 6.383 1 98.75 215 LEU A O 1
ATOM 1669 N N . ASP A 1 216 ? 11.133 1.938 7.227 1 98.5 216 ASP A N 1
ATOM 1670 C CA . ASP A 1 216 ? 11.633 3.297 7.418 1 98.5 216 ASP A CA 1
ATOM 1671 C C . ASP A 1 216 ? 12.141 3.887 6.102 1 98.5 216 ASP A C 1
ATOM 1673 O O . ASP A 1 216 ? 12.195 3.191 5.086 1 98.5 216 ASP A O 1
ATOM 1677 N N . THR A 1 217 ? 12.477 5.125 6.059 1 98.75 217 THR A N 1
ATOM 1678 C CA . THR A 1 217 ? 12.812 5.871 4.852 1 98.75 217 THR A CA 1
ATOM 1679 C C . THR A 1 217 ? 14.016 5.25 4.145 1 98.75 217 THR A C 1
ATOM 1681 O O . THR A 1 217 ? 13.984 5.035 2.932 1 98.75 217 THR A O 1
ATOM 1684 N N . HIS A 1 218 ? 15.039 4.902 4.855 1 98.75 218 HIS A N 1
ATOM 1685 C CA . HIS A 1 218 ? 16.266 4.363 4.262 1 98.75 218 HIS A CA 1
ATOM 1686 C C . HIS A 1 218 ? 16.047 2.945 3.746 1 98.75 218 HIS A C 1
ATOM 1688 O O . HIS A 1 218 ? 16.5 2.604 2.652 1 98.75 218 HIS A O 1
ATOM 1694 N N . SER A 1 219 ? 15.352 2.137 4.559 1 98.62 219 SER A N 1
ATOM 1695 C CA . SER A 1 219 ? 15.023 0.784 4.121 1 98.62 219 SER A CA 1
ATOM 1696 C C . SER A 1 219 ? 14.164 0.802 2.861 1 98.62 219 SER A C 1
ATOM 1698 O O . SER A 1 219 ? 14.344 -0.032 1.972 1 98.62 219 SER A O 1
ATOM 1700 N N . TRP A 1 220 ? 13.234 1.759 2.721 1 98.81 220 TRP A N 1
ATOM 1701 C CA . TRP A 1 220 ? 12.422 1.896 1.515 1 98.81 220 TRP A CA 1
ATOM 1702 C C . TRP A 1 220 ? 13.289 2.225 0.307 1 98.81 220 TRP A C 1
ATOM 1704 O O . TRP A 1 220 ? 13.211 1.556 -0.725 1 98.81 220 TRP A O 1
ATOM 1714 N N . LEU A 1 221 ? 14.109 3.219 0.471 1 98.81 221 LEU A N 1
ATOM 1715 C CA . LEU A 1 221 ? 14.898 3.693 -0.66 1 98.81 221 LEU A CA 1
ATOM 1716 C C . LEU A 1 221 ? 15.836 2.602 -1.163 1 98.81 221 LEU A C 1
ATOM 1718 O O . LEU A 1 221 ? 16.172 2.568 -2.348 1 98.81 221 LEU A O 1
ATOM 1722 N N . SER A 1 222 ? 16.172 1.66 -0.27 1 98 222 SER A N 1
ATOM 1723 C CA . SER A 1 222 ? 17.109 0.608 -0.645 1 98 222 SER A CA 1
ATOM 1724 C C . SER A 1 222 ? 16.391 -0.706 -0.921 1 98 222 SER A C 1
ATOM 1726 O O . SER A 1 222 ? 17.031 -1.74 -1.127 1 98 222 SER A O 1
ATOM 1728 N N . SER A 1 223 ? 15.094 -0.71 -0.904 1 98.31 223 SER A N 1
ATOM 1729 C CA . SER A 1 223 ? 14.32 -1.943 -0.96 1 98.31 223 SER A CA 1
ATOM 1730 C C . SER A 1 223 ? 14.391 -2.578 -2.346 1 98.31 223 SER A C 1
ATOM 1732 O O . SER A 1 223 ? 14.195 -3.787 -2.49 1 98.31 223 SER A O 1
ATOM 1734 N N . SER A 1 224 ? 14.578 -1.844 -3.346 1 98.19 224 SER A N 1
ATOM 1735 C CA . SER A 1 224 ? 14.688 -2.303 -4.727 1 98.19 224 SER A CA 1
ATOM 1736 C C . SER A 1 224 ? 15.273 -1.216 -5.621 1 98.19 224 SER A C 1
ATOM 1738 O O . SER A 1 224 ? 15.367 -0.054 -5.219 1 98.19 224 SER A O 1
ATOM 1740 N N . ASP A 1 225 ? 15.562 -1.545 -6.867 1 97.81 225 ASP A N 1
ATOM 1741 C CA . ASP A 1 225 ? 16.109 -0.584 -7.824 1 97.81 225 ASP A CA 1
ATOM 1742 C C . ASP A 1 225 ? 15.047 0.437 -8.234 1 97.81 225 ASP A C 1
ATOM 1744 O O . ASP A 1 225 ? 15.383 1.531 -8.695 1 97.81 225 ASP A O 1
ATOM 1748 N N . GLY A 1 226 ? 13.828 0.094 -7.988 1 98.56 226 GLY A N 1
ATOM 1749 C CA . GLY A 1 226 ? 12.742 0.958 -8.438 1 98.56 226 GLY A CA 1
ATOM 1750 C C . GLY A 1 226 ? 12.266 1.922 -7.363 1 98.56 226 GLY A C 1
ATOM 1751 O O . GLY A 1 226 ? 11.523 2.861 -7.656 1 98.56 226 GLY A O 1
ATOM 1752 N N . ALA A 1 227 ? 12.734 1.747 -6.125 1 98.81 227 ALA A N 1
ATOM 1753 C CA . ALA A 1 227 ? 12.18 2.496 -5 1 98.81 227 ALA A CA 1
ATOM 1754 C C . ALA A 1 227 ? 12.5 3.984 -5.121 1 98.81 227 ALA A C 1
ATOM 1756 O O . ALA A 1 227 ? 11.602 4.828 -5.039 1 98.81 227 ALA A O 1
ATOM 1757 N N . THR A 1 228 ? 13.781 4.324 -5.352 1 98.81 228 THR A N 1
ATOM 1758 C CA . THR A 1 228 ? 14.188 5.723 -5.445 1 98.81 228 THR A CA 1
ATOM 1759 C C . THR A 1 228 ? 13.578 6.383 -6.68 1 98.81 228 THR A C 1
ATOM 1761 O O . THR A 1 228 ? 13 7.469 -6.582 1 98.81 228 THR A O 1
ATOM 1764 N N . PRO A 1 229 ? 13.633 5.715 -7.832 1 98.81 229 PRO A N 1
ATOM 1765 C CA . PRO A 1 229 ? 12.992 6.312 -9.008 1 98.81 229 PRO A CA 1
ATOM 1766 C C . PRO A 1 229 ? 11.5 6.547 -8.805 1 98.81 229 PRO A C 1
ATOM 1768 O O . PRO A 1 229 ? 10.961 7.566 -9.25 1 98.81 229 PRO A O 1
ATOM 1771 N N . LEU A 1 230 ? 10.82 5.633 -8.188 1 98.88 230 LEU A N 1
ATOM 1772 C CA . LEU A 1 230 ? 9.398 5.812 -7.918 1 98.88 230 LEU A CA 1
ATOM 1773 C C . LEU A 1 230 ? 9.164 7.012 -7.004 1 98.88 230 LEU A C 1
ATOM 1775 O O . LEU A 1 230 ? 8.234 7.789 -7.219 1 98.88 230 LEU A O 1
ATOM 1779 N N . THR A 1 231 ? 9.992 7.129 -5.988 1 98.94 231 THR A N 1
ATOM 1780 C CA . THR A 1 231 ? 9.891 8.242 -5.055 1 98.94 231 THR A CA 1
ATOM 1781 C C . THR A 1 231 ? 10.055 9.578 -5.781 1 98.94 231 THR A C 1
ATOM 1783 O O . THR A 1 231 ? 9.266 10.5 -5.578 1 98.94 231 THR A O 1
ATOM 1786 N N . ARG A 1 232 ? 11.055 9.641 -6.629 1 98.88 232 ARG A N 1
ATOM 1787 C CA . ARG A 1 232 ? 11.32 10.859 -7.395 1 98.88 232 ARG A CA 1
ATOM 1788 C C . ARG A 1 232 ? 10.164 11.18 -8.328 1 98.88 232 ARG A C 1
ATOM 1790 O O . ARG A 1 232 ? 9.805 12.344 -8.5 1 98.88 232 ARG A O 1
ATOM 1797 N N . ARG A 1 233 ? 9.586 10.156 -8.938 1 98.88 233 ARG A N 1
ATOM 1798 C CA . ARG A 1 233 ? 8.445 10.359 -9.82 1 98.88 233 ARG A CA 1
ATOM 1799 C C . ARG A 1 233 ? 7.254 10.922 -9.055 1 98.88 233 ARG A C 1
ATOM 1801 O O . ARG A 1 233 ? 6.559 11.812 -9.539 1 98.88 233 ARG A O 1
ATOM 1808 N N . LEU A 1 234 ? 7.004 10.336 -7.887 1 98.94 234 LEU A N 1
ATOM 1809 C CA . LEU A 1 234 ? 5.922 10.828 -7.035 1 98.94 234 LEU A CA 1
ATOM 1810 C C . LEU A 1 234 ? 6.133 12.297 -6.691 1 98.94 234 LEU A C 1
ATOM 1812 O O . LEU A 1 234 ? 5.211 13.109 -6.824 1 98.94 234 LEU A O 1
ATOM 1816 N N . MET A 1 235 ? 7.344 12.633 -6.254 1 98.94 235 MET A N 1
ATOM 1817 C CA . MET A 1 235 ? 7.668 14.023 -5.93 1 98.94 235 MET A CA 1
ATOM 1818 C C . MET A 1 235 ? 7.488 14.922 -7.148 1 98.94 235 MET A C 1
ATOM 1820 O O . MET A 1 235 ? 6.957 16.031 -7.039 1 98.94 235 MET A O 1
ATOM 1824 N N . THR A 1 236 ? 7.91 14.453 -8.297 1 98.94 236 THR A N 1
ATOM 1825 C CA . THR A 1 236 ? 7.797 15.219 -9.539 1 98.94 236 THR A CA 1
ATOM 1826 C C . THR A 1 236 ? 6.336 15.516 -9.859 1 98.94 236 THR A C 1
ATOM 1828 O O . THR A 1 236 ? 5.988 16.641 -10.211 1 98.94 236 THR A O 1
ATOM 1831 N N . GLU A 1 237 ? 5.5 14.5 -9.766 1 98.94 237 GLU A N 1
ATOM 1832 C CA . GLU A 1 237 ? 4.082 14.672 -10.07 1 98.94 237 GLU A CA 1
ATOM 1833 C C . GLU A 1 237 ? 3.445 15.703 -9.133 1 98.94 237 GLU A C 1
ATOM 1835 O O . GLU A 1 237 ? 2.617 16.5 -9.562 1 98.94 237 GLU A O 1
ATOM 1840 N N . VAL A 1 238 ? 3.812 15.664 -7.859 1 98.94 238 VAL A N 1
ATOM 1841 C CA . VAL A 1 238 ? 3.285 16.641 -6.91 1 98.94 238 VAL A CA 1
ATOM 1842 C C . VAL A 1 238 ? 3.779 18.031 -7.273 1 98.94 238 VAL A C 1
ATOM 1844 O O . VAL A 1 238 ? 3.018 19 -7.223 1 98.94 238 VAL A O 1
ATOM 1847 N N . ILE A 1 239 ? 5.047 18.188 -7.633 1 98.94 239 ILE A N 1
ATOM 1848 C CA . ILE A 1 239 ? 5.609 19.469 -8.047 1 98.94 239 ILE A CA 1
ATOM 1849 C C . ILE A 1 239 ? 4.898 19.969 -9.305 1 98.94 239 ILE A C 1
ATOM 1851 O O . ILE A 1 239 ? 4.609 21.156 -9.438 1 98.94 239 ILE A O 1
ATOM 1855 N N . ASP A 1 240 ? 4.641 19.031 -10.281 1 98.94 240 ASP A N 1
ATOM 1856 C CA . ASP A 1 240 ? 3.902 19.406 -11.484 1 98.94 240 ASP A CA 1
ATOM 1857 C C . ASP A 1 240 ? 2.576 20.078 -11.125 1 98.94 240 ASP A C 1
ATOM 1859 O O . ASP A 1 240 ? 2.207 21.094 -11.711 1 98.94 240 ASP A O 1
ATOM 1863 N N . VAL A 1 241 ? 1.882 19.484 -10.18 1 98.94 241 VAL A N 1
ATOM 1864 C CA . VAL A 1 241 ? 0.587 20.016 -9.773 1 98.94 241 VAL A CA 1
ATOM 1865 C C . VAL A 1 241 ? 0.778 21.375 -9.086 1 98.94 241 VAL A C 1
ATOM 1867 O O . VAL A 1 241 ? 0.008 22.312 -9.312 1 98.94 241 VAL A O 1
ATOM 1870 N N . ALA A 1 242 ? 1.784 21.469 -8.164 1 98.88 242 ALA A N 1
ATOM 1871 C CA . ALA A 1 242 ? 2.076 22.734 -7.5 1 98.88 242 ALA A CA 1
ATOM 1872 C C . ALA A 1 242 ? 2.307 23.844 -8.523 1 98.88 242 ALA A C 1
ATOM 1874 O O . ALA A 1 242 ? 1.759 24.953 -8.391 1 98.88 242 ALA A O 1
ATOM 1875 N N . LYS A 1 243 ? 3.119 23.547 -9.516 1 98.81 243 LYS A N 1
ATOM 1876 C CA . LYS A 1 243 ? 3.393 24.516 -10.578 1 98.81 243 LYS A CA 1
ATOM 1877 C C . LYS A 1 243 ? 2.115 24.875 -11.336 1 98.81 243 LYS A C 1
ATOM 1879 O O . LYS A 1 243 ? 1.913 26.031 -11.703 1 98.81 243 LYS A O 1
ATOM 1884 N N . GLY A 1 244 ? 1.281 23.875 -11.562 1 98.69 244 GLY A N 1
ATOM 1885 C CA . GLY A 1 244 ? -0.019 24.141 -12.156 1 98.69 244 GLY A CA 1
ATOM 1886 C C . GLY A 1 244 ? -0.888 25.062 -11.328 1 98.69 244 GLY A C 1
ATOM 1887 O O . GLY A 1 244 ? -1.738 25.781 -11.867 1 98.69 244 GLY A O 1
ATOM 1888 N N . CYS A 1 245 ? -0.709 25.078 -10.023 1 98 245 CYS A N 1
ATOM 1889 C CA . CYS A 1 245 ? -1.415 25.953 -9.102 1 98 245 CYS A CA 1
ATOM 1890 C C . CYS A 1 245 ? -0.685 27.281 -8.953 1 98 245 CYS A C 1
ATOM 1892 O O . CYS A 1 245 ? -0.97 28.047 -8.031 1 98 245 CYS A O 1
ATOM 1894 N N . ASN A 1 246 ? 0.319 27.5 -9.797 1 97.75 246 ASN A N 1
ATOM 1895 C CA . ASN A 1 246 ? 1.103 28.734 -9.859 1 97.75 246 ASN A CA 1
ATOM 1896 C C . ASN A 1 246 ? 1.935 28.922 -8.594 1 97.75 246 ASN A C 1
ATOM 1898 O O . ASN A 1 246 ? 2.109 30.047 -8.125 1 97.75 246 ASN A O 1
ATOM 1902 N N . VAL A 1 247 ? 2.293 27.891 -7.922 1 98.25 247 VAL A N 1
ATOM 1903 C CA . VAL A 1 247 ? 3.244 27.938 -6.816 1 98.25 247 VAL A CA 1
ATOM 1904 C C . VAL A 1 247 ? 4.664 27.719 -7.348 1 98.25 247 VAL A C 1
ATOM 1906 O O . VAL A 1 247 ? 4.949 26.719 -7.988 1 98.25 247 VAL A O 1
ATOM 1909 N N . PRO A 1 248 ? 5.504 28.719 -7.105 1 97.62 248 PRO A N 1
ATOM 1910 C CA . PRO A 1 248 ? 6.828 28.688 -7.727 1 97.62 248 PRO A CA 1
ATOM 1911 C C . PRO A 1 248 ? 7.805 27.766 -6.996 1 97.62 248 PRO A C 1
ATOM 1913 O O . PRO A 1 248 ? 8.68 28.25 -6.273 1 97.62 248 PRO A O 1
ATOM 1916 N N . ILE A 1 249 ? 7.738 26.5 -7.195 1 97.62 249 ILE A N 1
ATOM 1917 C CA . ILE A 1 249 ? 8.742 25.562 -6.699 1 97.62 249 ILE A CA 1
ATOM 1918 C C . ILE A 1 249 ? 9.422 24.875 -7.871 1 97.62 249 ILE A C 1
ATOM 1920 O O . ILE A 1 249 ? 8.828 24.703 -8.938 1 97.62 249 ILE A O 1
ATOM 1924 N N . ASP A 1 250 ? 10.695 24.531 -7.699 1 97.62 250 ASP A N 1
ATOM 1925 C CA . ASP A 1 250 ? 11.5 23.984 -8.789 1 97.62 250 ASP A CA 1
ATOM 1926 C C . ASP A 1 250 ? 11.797 22.5 -8.57 1 97.62 250 ASP A C 1
ATOM 1928 O O . ASP A 1 250 ? 11.703 22.016 -7.441 1 97.62 250 ASP A O 1
ATOM 1932 N N . TYR A 1 251 ? 12.164 21.875 -9.656 1 98.69 251 TYR A N 1
ATOM 1933 C CA . TYR A 1 251 ? 12.359 20.438 -9.633 1 98.69 251 TYR A CA 1
ATOM 1934 C C . TYR A 1 251 ? 13.602 20.078 -8.836 1 98.69 251 TYR A C 1
ATOM 1936 O O . TYR A 1 251 ? 13.75 18.938 -8.383 1 98.69 251 TYR A O 1
ATOM 1944 N N . ASP A 1 252 ? 14.547 20.953 -8.633 1 98.62 252 ASP A N 1
ATOM 1945 C CA . ASP A 1 252 ? 15.742 20.688 -7.844 1 98.62 252 ASP A CA 1
ATOM 1946 C C . ASP A 1 252 ? 15.391 20.406 -6.383 1 98.62 252 ASP A C 1
ATOM 1948 O O . ASP A 1 252 ? 16.219 19.906 -5.625 1 98.62 252 ASP A O 1
ATOM 1952 N N . LEU A 1 253 ? 14.133 20.781 -6 1 98.81 253 LEU A N 1
ATOM 1953 C CA . LEU A 1 253 ? 13.602 20.453 -4.676 1 98.81 253 LEU A CA 1
ATOM 1954 C C . LEU A 1 253 ? 13.695 18.953 -4.402 1 98.81 253 LEU A C 1
ATOM 1956 O O . LEU A 1 253 ? 13.938 18.547 -3.268 1 98.81 253 LEU A O 1
ATOM 1960 N N . ILE A 1 254 ? 13.555 18.156 -5.418 1 98.88 254 ILE A N 1
ATOM 1961 C CA . ILE A 1 254 ? 13.57 16.703 -5.27 1 98.88 254 ILE A CA 1
ATOM 1962 C C . ILE A 1 254 ? 14.922 16.25 -4.707 1 98.88 254 ILE A C 1
ATOM 1964 O O . IL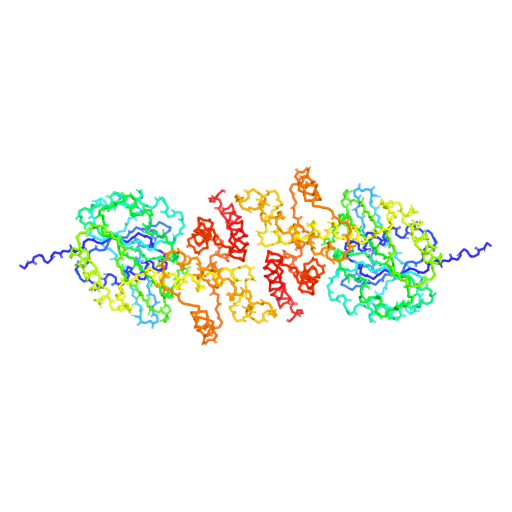E A 1 254 ? 14.969 15.531 -3.707 1 98.88 254 ILE A O 1
ATOM 1968 N N . ASP A 1 255 ? 16 16.672 -5.352 1 98.81 255 ASP A N 1
ATOM 1969 C CA . ASP A 1 255 ? 17.344 16.312 -4.879 1 98.81 255 ASP A CA 1
ATOM 1970 C C . ASP A 1 255 ? 17.578 16.828 -3.461 1 98.81 255 ASP A C 1
ATOM 1972 O O . ASP A 1 255 ? 18.172 16.141 -2.637 1 98.81 255 ASP A O 1
ATOM 1976 N N . LYS A 1 256 ? 17.125 18.031 -3.203 1 98.62 256 LYS A N 1
ATOM 1977 C CA . LYS A 1 256 ? 17.281 18.625 -1.878 1 98.62 256 LYS A CA 1
ATOM 1978 C C . LYS A 1 256 ? 16.594 17.781 -0.812 1 98.62 256 LYS A C 1
ATOM 1980 O O . LYS A 1 256 ? 17.156 17.516 0.249 1 98.62 256 LYS A O 1
ATOM 1985 N N . LEU A 1 257 ? 15.438 17.375 -1.087 1 98.69 257 LEU A N 1
ATOM 1986 C CA . LEU A 1 257 ? 14.648 16.641 -0.105 1 98.69 257 LEU A CA 1
ATOM 1987 C C . LEU A 1 257 ? 15.18 15.219 0.063 1 98.69 257 LEU A C 1
ATOM 1989 O O . LEU A 1 257 ? 15.195 14.688 1.174 1 98.69 257 LEU A O 1
ATOM 1993 N N . ILE A 1 258 ? 15.57 14.547 -1.085 1 98.75 258 ILE A N 1
ATOM 1994 C CA . ILE A 1 258 ? 16.156 13.219 -1.002 1 98.75 258 ILE A CA 1
ATOM 1995 C C . ILE A 1 258 ? 17.453 13.281 -0.192 1 98.75 258 ILE A C 1
ATOM 1997 O O . ILE A 1 258 ? 17.688 12.438 0.683 1 98.75 258 ILE A O 1
ATOM 2001 N N . ASN A 1 259 ? 18.297 14.273 -0.434 1 98.5 259 ASN A N 1
ATOM 2002 C CA . ASN A 1 259 ? 19.531 14.445 0.318 1 98.5 259 ASN A CA 1
ATOM 2003 C C . ASN A 1 259 ? 19.266 14.711 1.795 1 98.5 259 ASN A C 1
ATOM 2005 O O . ASN A 1 259 ? 20 14.242 2.662 1 98.5 259 ASN A O 1
ATOM 2009 N N . LYS A 1 260 ? 18.25 15.516 2.094 1 97.75 260 LYS A N 1
ATOM 2010 C CA . LYS A 1 260 ? 17.859 15.805 3.475 1 97.75 260 LYS A CA 1
ATOM 2011 C C . LYS A 1 260 ? 17.531 14.523 4.227 1 97.75 260 LYS A C 1
ATOM 2013 O O . LYS A 1 260 ? 18 14.312 5.348 1 97.75 260 LYS A O 1
ATOM 2018 N N . ILE A 1 261 ? 16.75 13.641 3.625 1 98.06 261 ILE A N 1
ATOM 2019 C CA . ILE A 1 261 ? 16.344 12.406 4.293 1 98.06 261 ILE A CA 1
ATOM 2020 C C . ILE A 1 261 ? 17.562 11.5 4.488 1 98.06 261 ILE A C 1
ATOM 2022 O O . ILE A 1 261 ? 17.688 10.828 5.516 1 98.06 261 ILE A O 1
ATOM 2026 N N . LEU A 1 262 ? 18.391 11.445 3.457 1 98 262 LEU A N 1
ATOM 2027 C CA . LEU A 1 262 ? 19.562 10.57 3.514 1 98 262 LEU A CA 1
ATOM 2028 C C . LEU A 1 262 ? 20.562 11.055 4.562 1 98 262 LEU A C 1
ATOM 2030 O O . LEU A 1 262 ? 21.375 10.273 5.059 1 98 262 LEU A O 1
ATOM 2034 N N . ALA A 1 263 ? 20.484 12.305 4.91 1 97.44 263 ALA A N 1
ATOM 2035 C CA . ALA A 1 263 ? 21.375 12.891 5.914 1 97.44 263 ALA A CA 1
ATOM 2036 C C . ALA A 1 263 ? 20.844 12.648 7.324 1 97.44 263 ALA A C 1
ATOM 2038 O O . ALA A 1 263 ? 21.562 12.828 8.305 1 97.44 263 ALA A O 1
ATOM 2039 N N . MET A 1 264 ? 19.672 12.227 7.492 1 95.19 264 MET A N 1
ATOM 2040 C CA . MET A 1 264 ? 19.047 11.938 8.781 1 95.19 264 MET A CA 1
ATOM 2041 C C . MET A 1 264 ? 19.172 10.461 9.133 1 95.19 264 MET A C 1
ATOM 2043 O O . MET A 1 264 ? 19.547 9.648 8.281 1 95.19 264 MET A O 1
ATOM 2047 N N . HIS A 1 265 ? 18.984 10.172 10.398 1 95.94 265 HIS A N 1
ATOM 2048 C CA . HIS A 1 265 ? 18.781 8.773 10.742 1 95.94 265 HIS A CA 1
ATOM 2049 C C . HIS A 1 265 ? 17.484 8.242 10.148 1 95.94 265 HIS A C 1
ATOM 2051 O O . HIS A 1 265 ? 16.547 9.008 9.891 1 95.94 265 HIS A O 1
ATOM 2057 N N . PRO A 1 266 ? 17.406 6.91 9.883 1 97.56 266 PRO A N 1
ATOM 2058 C CA . PRO A 1 266 ? 16.156 6.352 9.344 1 97.56 266 PRO A CA 1
ATOM 2059 C C . PRO A 1 266 ? 14.953 6.656 10.227 1 97.56 266 PRO A C 1
ATOM 2061 O O . PRO A 1 266 ? 15.047 6.586 11.453 1 97.56 266 PRO A O 1
ATOM 2064 N N . ILE A 1 267 ? 13.883 7.02 9.648 1 96.19 267 ILE A N 1
ATOM 2065 C CA . ILE A 1 267 ? 12.688 7.359 10.414 1 96.19 267 ILE A CA 1
ATOM 2066 C C . ILE A 1 267 ? 11.453 6.801 9.711 1 96.19 267 ILE A C 1
ATOM 2068 O O . ILE A 1 267 ? 11.492 6.516 8.516 1 96.19 267 ILE A O 1
ATOM 2072 N N . GLY A 1 268 ? 10.367 6.586 10.516 1 96.88 268 GLY A N 1
ATOM 2073 C CA . GLY A 1 268 ? 9.031 6.496 9.953 1 96.88 268 GLY A CA 1
ATOM 2074 C C . GLY A 1 268 ? 8.359 7.848 9.789 1 96.88 268 GLY A C 1
ATOM 2075 O O . GLY A 1 268 ? 8.977 8.883 10.039 1 96.88 268 GLY A O 1
ATOM 2076 N N . SER A 1 269 ? 7.152 7.828 9.352 1 97.38 269 SER A N 1
ATOM 2077 C CA . SER A 1 269 ? 6.402 9.07 9.188 1 97.38 269 SER A CA 1
ATOM 2078 C C . SER A 1 269 ? 5.258 9.156 10.195 1 97.38 269 SER A C 1
ATOM 2080 O O . SER A 1 269 ? 4.934 8.172 10.859 1 97.38 269 SER A O 1
ATOM 2082 N N . SER A 1 270 ? 4.742 10.352 10.383 1 96.12 270 SER A N 1
ATOM 2083 C CA . SER A 1 270 ? 3.598 10.539 11.266 1 96.12 270 SER A CA 1
ATOM 2084 C C . SER A 1 270 ? 2.393 9.734 10.789 1 96.12 270 SER A C 1
ATOM 2086 O O . SER A 1 270 ? 1.624 9.219 11.602 1 96.12 270 SER A O 1
ATOM 2088 N N . MET A 1 271 ? 2.221 9.562 9.461 1 98 271 MET A N 1
ATOM 2089 C CA . MET A 1 271 ? 1.125 8.766 8.922 1 98 271 MET A CA 1
ATOM 2090 C C . MET A 1 271 ? 1.33 7.285 9.219 1 98 271 MET A C 1
ATOM 2092 O O . MET A 1 271 ? 0.373 6.57 9.523 1 98 271 MET A O 1
ATOM 2096 N N . GLN A 1 272 ? 2.566 6.812 9.094 1 98.38 272 GLN A N 1
ATOM 2097 C CA . GLN A 1 272 ? 2.881 5.438 9.469 1 98.38 272 GLN A CA 1
ATOM 2098 C C . GLN A 1 272 ? 2.537 5.168 10.93 1 98.38 272 GLN A C 1
ATOM 2100 O O . GLN A 1 272 ? 2.01 4.105 11.266 1 98.38 272 GLN A O 1
ATOM 2105 N N . ALA A 1 273 ? 2.844 6.156 11.836 1 96.25 273 ALA A N 1
ATOM 2106 C CA . ALA A 1 273 ? 2.508 6.047 13.258 1 96.25 273 ALA A CA 1
ATOM 2107 C C . ALA A 1 273 ? 0.998 5.938 13.453 1 96.25 273 ALA A C 1
ATOM 2109 O O . ALA A 1 273 ? 0.529 5.141 14.266 1 96.25 273 ALA A O 1
ATOM 2110 N N . ASP A 1 274 ? 0.244 6.762 12.727 1 96.31 274 ASP A N 1
ATOM 2111 C CA . ASP A 1 274 ? -1.213 6.695 12.789 1 96.31 274 ASP A CA 1
ATOM 2112 C C . ASP A 1 274 ? -1.721 5.328 12.336 1 96.31 274 ASP A C 1
ATOM 2114 O O . ASP A 1 274 ? -2.605 4.746 12.969 1 96.31 274 ASP A O 1
ATOM 2118 N N . TYR A 1 275 ? -1.173 4.82 11.234 1 98.12 275 TYR A N 1
ATOM 2119 C CA . TYR A 1 275 ? -1.542 3.508 10.711 1 98.12 275 TYR A CA 1
ATOM 2120 C C . TYR A 1 275 ? -1.335 2.426 11.758 1 98.12 275 TYR A C 1
ATOM 2122 O O . TYR A 1 275 ? -2.236 1.626 12.023 1 98.12 275 TYR A O 1
ATOM 2130 N N . LYS A 1 276 ? -0.175 2.412 12.352 1 96.75 276 LYS A N 1
ATOM 2131 C CA . LYS A 1 276 ? 0.181 1.409 13.352 1 96.75 276 LYS A CA 1
ATOM 2132 C C . LYS A 1 276 ? -0.731 1.499 14.57 1 96.75 276 LYS A C 1
ATOM 2134 O O . LYS A 1 276 ? -1.024 0.486 15.211 1 96.75 276 LYS A O 1
ATOM 2139 N N . ALA A 1 277 ? -1.183 2.695 14.859 1 94.06 277 ALA A N 1
ATOM 2140 C CA . ALA A 1 277 ? -2.016 2.926 16.047 1 94.06 277 ALA A CA 1
ATOM 2141 C C . ALA A 1 277 ? -3.494 2.75 15.711 1 94.06 277 ALA A C 1
ATOM 2143 O O . ALA A 1 277 ? -4.352 2.887 16.578 1 94.06 277 ALA A O 1
ATOM 2144 N N . GLY A 1 278 ? -3.801 2.496 14.406 1 94.81 278 GLY A N 1
ATOM 2145 C CA . GLY A 1 278 ? -5.184 2.332 13.984 1 94.81 278 GLY A CA 1
ATOM 2146 C C . GLY A 1 278 ? -5.961 3.635 13.977 1 94.81 278 GLY A C 1
ATOM 2147 O O . GLY A 1 278 ? -7.172 3.645 14.211 1 94.81 278 GLY A O 1
ATOM 2148 N N . ARG A 1 279 ? -5.316 4.789 13.75 1 92.94 279 ARG A N 1
ATOM 2149 C CA . ARG A 1 279 ? -5.941 6.109 13.758 1 92.94 279 ARG A CA 1
ATOM 2150 C C . ARG A 1 279 ? -6.168 6.617 12.336 1 92.94 279 ARG A C 1
ATOM 2152 O O . ARG A 1 279 ? -5.477 6.195 11.406 1 92.94 279 ARG A O 1
ATOM 2159 N N . PRO A 1 280 ? -7.16 7.523 12.18 1 94.5 280 PRO A N 1
ATOM 2160 C CA . PRO A 1 280 ? -7.352 8.133 10.859 1 94.5 280 PRO A CA 1
ATOM 2161 C C . PRO A 1 280 ? -6.094 8.828 10.344 1 94.5 280 PRO A C 1
ATOM 2163 O O . PRO A 1 280 ? -5.371 9.461 11.117 1 94.5 280 PRO A O 1
ATOM 2166 N N . MET A 1 281 ? -5.949 8.703 9.062 1 97.5 281 MET A N 1
ATOM 2167 C CA . MET A 1 281 ? -4.75 9.25 8.438 1 97.5 281 MET A CA 1
ATOM 2168 C C . MET A 1 281 ? -5.078 10.492 7.625 1 97.5 281 MET A C 1
ATOM 2170 O O . MET A 1 281 ? -6.199 10.648 7.137 1 97.5 281 MET A O 1
ATOM 2174 N N . GLU A 1 282 ? -4.117 11.359 7.484 1 98 282 GLU A N 1
ATOM 2175 C CA . GLU A 1 282 ? -4.262 12.594 6.727 1 98 282 GLU A CA 1
ATOM 2176 C C . GLU A 1 282 ? -4.031 12.359 5.234 1 98 282 GLU A C 1
ATOM 2178 O O . GLU A 1 282 ? -3.262 13.086 4.598 1 98 282 GLU A O 1
ATOM 2183 N N . VAL A 1 283 ? -4.742 11.461 4.664 1 98.44 283 VAL A N 1
ATOM 2184 C CA . VAL A 1 283 ? -4.555 11.047 3.279 1 98.44 283 VAL A CA 1
ATOM 2185 C C . VAL A 1 283 ? -5.051 12.141 2.34 1 98.44 283 VAL A C 1
ATOM 2187 O O . VAL A 1 283 ? -4.344 12.539 1.409 1 98.44 283 VAL A O 1
ATOM 2190 N N . ASP A 1 284 ? -6.152 12.734 2.598 1 97.56 284 ASP A N 1
ATOM 2191 C CA . ASP A 1 284 ? -6.797 13.672 1.676 1 97.56 284 ASP A CA 1
ATOM 2192 C C . ASP A 1 284 ? -6.023 14.984 1.597 1 97.56 284 ASP A C 1
ATOM 2194 O O . ASP A 1 284 ? -5.812 15.523 0.507 1 97.56 284 ASP A O 1
ATOM 2198 N N . ILE A 1 285 ? -5.586 15.453 2.775 1 98.19 285 ILE A N 1
ATOM 2199 C CA . ILE A 1 285 ? -4.988 16.781 2.791 1 98.19 285 ILE A CA 1
ATOM 2200 C C . ILE A 1 285 ? -3.572 16.734 2.225 1 98.19 285 ILE A C 1
ATOM 2202 O O . ILE A 1 285 ? -3.064 17.719 1.699 1 98.19 285 ILE A O 1
ATOM 2206 N N . ILE A 1 286 ? -2.926 15.531 2.312 1 98.69 286 ILE A N 1
ATOM 2207 C CA . ILE A 1 286 ? -1.548 15.398 1.855 1 98.69 286 ILE A CA 1
ATOM 2208 C C . ILE A 1 286 ? -1.529 14.945 0.398 1 98.69 286 ILE A C 1
ATOM 2210 O O . ILE A 1 286 ? -0.773 15.477 -0.417 1 98.69 286 ILE A O 1
ATOM 2214 N N . LEU A 1 287 ? -2.369 13.977 0.058 1 98.88 287 LEU A N 1
ATOM 2215 C CA . LEU A 1 287 ? -2.346 13.391 -1.278 1 98.88 287 LEU A CA 1
ATOM 2216 C C . LEU A 1 287 ? -3.59 13.789 -2.066 1 98.88 287 LEU A C 1
ATOM 2218 O O . LEU A 1 287 ? -3.516 14.023 -3.275 1 98.88 287 LEU A O 1
ATOM 2222 N N . GLY A 1 288 ? -4.699 13.859 -1.398 1 98.5 288 GLY A N 1
ATOM 2223 C CA . GLY A 1 288 ? -5.977 14.07 -2.059 1 98.5 288 GLY A CA 1
ATOM 2224 C C . GLY A 1 288 ? -6.086 15.422 -2.725 1 98.5 288 GLY A C 1
ATOM 2225 O O . GLY A 1 288 ? -6.637 15.539 -3.824 1 98.5 288 GLY A O 1
ATOM 2226 N N . TYR A 1 289 ? -5.633 16.422 -2.043 1 98.44 289 TYR A N 1
ATOM 2227 C CA . TYR A 1 289 ? -5.711 17.766 -2.621 1 98.44 289 TYR A CA 1
ATOM 2228 C C . TYR A 1 289 ? -4.891 17.844 -3.902 1 98.44 289 TYR A C 1
ATOM 2230 O O . TYR A 1 289 ? -5.402 18.266 -4.949 1 98.44 289 TYR A O 1
ATOM 2238 N N . PRO A 1 290 ? -3.576 17.469 -3.91 1 98.88 290 PRO A N 1
ATOM 2239 C CA . PRO A 1 290 ? -2.852 17.453 -5.184 1 98.88 290 PRO A CA 1
ATOM 2240 C C . PRO A 1 290 ? -3.516 16.578 -6.234 1 98.88 290 PRO A C 1
ATOM 2242 O O . PRO A 1 290 ? -3.504 16.906 -7.426 1 98.88 290 PRO A O 1
ATOM 2245 N N . TYR A 1 291 ? -4.035 15.445 -5.832 1 98.81 291 TYR A N 1
ATOM 2246 C CA . TYR A 1 291 ? -4.746 14.547 -6.738 1 98.81 291 TYR A CA 1
ATOM 2247 C C . TYR A 1 291 ? -5.898 15.273 -7.426 1 98.81 291 TYR A C 1
ATOM 2249 O O . TYR A 1 291 ? -6.004 15.258 -8.656 1 98.81 291 TYR A O 1
ATOM 2257 N N . LYS A 1 292 ? -6.758 15.875 -6.664 1 98.38 292 LYS A N 1
ATOM 2258 C CA . LYS A 1 292 ? -7.926 16.578 -7.195 1 98.38 292 LYS A CA 1
ATOM 2259 C C . LYS A 1 292 ? -7.512 17.75 -8.078 1 98.38 292 LYS A C 1
ATOM 2261 O O . LYS A 1 292 ? -8.078 17.953 -9.148 1 98.38 292 LYS A O 1
ATOM 2266 N N . LYS A 1 293 ? -6.531 18.5 -7.637 1 98.69 293 LYS A N 1
ATOM 2267 C CA . LYS A 1 293 ? -6.043 19.641 -8.422 1 98.69 293 LYS A CA 1
ATOM 2268 C C . LYS A 1 293 ? -5.426 19.172 -9.734 1 98.69 293 LYS A C 1
ATOM 2270 O O . LYS A 1 293 ? -5.578 19.828 -10.766 1 98.69 293 LYS A O 1
ATOM 2275 N N . GLY A 1 294 ? -4.621 18.062 -9.672 1 98.75 294 GLY A N 1
ATOM 2276 C CA . GLY A 1 294 ? -4.098 17.484 -10.898 1 98.75 294 GLY A CA 1
ATOM 2277 C C . GLY A 1 294 ? -5.176 17.188 -11.922 1 98.75 294 GLY A C 1
ATOM 2278 O O . GLY A 1 294 ? -5.035 17.516 -13.102 1 98.75 294 GLY A O 1
ATOM 2279 N N . LYS A 1 295 ? -6.25 16.594 -11.508 1 98.5 295 LYS A N 1
ATOM 2280 C CA . LYS A 1 295 ? -7.371 16.281 -12.391 1 98.5 295 LYS A CA 1
ATOM 2281 C C . LYS A 1 295 ? -7.996 17.547 -12.953 1 98.5 295 LYS A C 1
ATOM 2283 O O . LYS A 1 295 ? -8.273 17.625 -14.156 1 98.5 295 LYS A O 1
ATOM 2288 N N . GLU A 1 296 ? -8.227 18.516 -12.109 1 98.5 296 GLU A N 1
ATOM 2289 C CA . GLU A 1 296 ? -8.82 19.797 -12.516 1 98.5 296 GLU A CA 1
ATOM 2290 C C . GLU A 1 296 ? -7.977 20.469 -13.586 1 98.5 296 GLU A C 1
ATOM 2292 O O . GLU A 1 296 ? -8.516 21.094 -14.508 1 98.5 296 GLU A O 1
ATOM 2297 N N . LEU A 1 297 ? -6.707 20.375 -13.461 1 98.69 297 LEU A N 1
ATOM 2298 C CA . LEU A 1 297 ? -5.789 21.125 -14.312 1 98.69 297 LEU A CA 1
ATOM 2299 C C . LEU A 1 297 ? -5.359 20.281 -15.516 1 98.69 297 LEU A C 1
ATOM 2301 O O . LEU A 1 297 ? -4.621 20.75 -16.375 1 98.69 297 LEU A O 1
ATOM 2305 N N . GLY A 1 298 ? -5.812 19.031 -15.555 1 98.62 298 GLY A N 1
ATOM 2306 C CA . GLY A 1 298 ? -5.449 18.125 -16.641 1 98.62 298 GLY A CA 1
ATOM 2307 C C . GLY A 1 298 ? -4.004 17.688 -16.594 1 98.62 298 GLY A C 1
ATOM 2308 O O . GLY A 1 298 ? -3.389 17.422 -17.625 1 98.62 298 GLY A O 1
ATOM 2309 N N . ILE A 1 299 ? -3.396 17.641 -15.438 1 98.81 299 ILE A N 1
ATOM 2310 C CA . ILE A 1 299 ? -2.02 17.203 -15.234 1 98.81 299 ILE A CA 1
ATOM 2311 C C . ILE A 1 299 ? -1.998 15.711 -14.906 1 98.81 299 ILE A C 1
ATOM 2313 O O . ILE A 1 299 ? -2.701 15.258 -14.008 1 98.81 299 ILE A O 1
ATOM 2317 N N . SER A 1 300 ? -1.244 14.93 -15.688 1 98.56 300 SER A N 1
ATOM 2318 C CA . SER A 1 300 ? -1.148 13.484 -15.477 1 98.56 300 SER A CA 1
ATOM 2319 C C . SER A 1 300 ? -0.303 13.164 -14.25 1 98.56 300 SER A C 1
ATOM 2321 O O . SER A 1 300 ? 0.866 13.547 -14.18 1 98.56 300 SER A O 1
ATOM 2323 N N . THR A 1 301 ? -0.871 12.492 -13.266 1 98.81 301 THR A N 1
ATOM 2324 C CA . THR A 1 301 ? -0.164 12.117 -12.047 1 98.81 301 THR A CA 1
ATOM 2325 C C . THR A 1 301 ? -0.429 10.656 -11.688 1 98.81 301 THR A C 1
ATOM 2327 O O . THR A 1 301 ? -0.874 10.352 -10.578 1 98.81 301 THR A O 1
ATOM 2330 N N . PRO A 1 302 ? -0.074 9.695 -12.539 1 98.75 302 PRO A N 1
ATOM 2331 C CA . PRO A 1 302 ? -0.488 8.305 -12.328 1 98.75 302 PRO A CA 1
ATOM 2332 C C . PRO A 1 302 ? 0.068 7.711 -11.031 1 98.75 302 PRO A C 1
ATOM 2334 O O . PRO A 1 302 ? -0.599 6.902 -10.383 1 98.75 302 PRO A O 1
ATOM 2337 N N . THR A 1 303 ? 1.333 8.047 -10.664 1 98.94 303 THR A N 1
ATOM 2338 C CA . THR A 1 303 ? 1.903 7.523 -9.422 1 98.94 303 THR A CA 1
ATOM 2339 C C . THR A 1 303 ? 1.146 8.055 -8.211 1 98.94 303 THR A C 1
ATOM 2341 O O . THR A 1 303 ? 0.753 7.285 -7.332 1 98.94 303 THR A O 1
ATOM 2344 N N . LEU A 1 304 ? 0.904 9.375 -8.219 1 98.94 304 LEU A N 1
ATOM 2345 C CA . LEU A 1 304 ? 0.139 10.008 -7.152 1 98.94 304 LEU A CA 1
ATOM 2346 C C . LEU A 1 304 ? -1.272 9.438 -7.078 1 98.94 304 LEU A C 1
ATOM 2348 O O . LEU A 1 304 ? -1.764 9.125 -5.988 1 98.94 304 LEU A O 1
ATOM 2352 N N . ASP A 1 305 ? -1.903 9.273 -8.266 1 98.88 305 ASP A N 1
ATOM 2353 C CA . ASP A 1 305 ? -3.26 8.742 -8.32 1 98.88 305 ASP A CA 1
ATOM 2354 C C . ASP A 1 305 ? -3.334 7.355 -7.68 1 98.88 305 ASP A C 1
ATOM 2356 O O . ASP A 1 305 ? -4.215 7.094 -6.863 1 98.88 305 ASP A O 1
ATOM 2360 N N . THR A 1 306 ? -2.428 6.508 -8.062 1 98.94 306 THR A N 1
ATOM 2361 C CA . THR A 1 306 ? -2.41 5.129 -7.59 1 98.94 306 THR A CA 1
ATOM 2362 C C . THR A 1 306 ? -2.238 5.082 -6.074 1 98.94 306 THR A C 1
ATOM 2364 O O . THR A 1 306 ? -3.008 4.414 -5.379 1 98.94 306 THR A O 1
ATOM 2367 N N . ILE A 1 307 ? -1.286 5.82 -5.555 1 98.94 307 ILE A N 1
ATOM 2368 C CA . ILE A 1 307 ? -0.957 5.809 -4.133 1 98.94 307 ILE A CA 1
ATOM 2369 C C . ILE A 1 307 ? -2.109 6.41 -3.332 1 98.94 307 ILE A C 1
ATOM 2371 O O . ILE A 1 307 ? -2.504 5.867 -2.299 1 98.94 307 ILE A O 1
ATOM 2375 N N . TYR A 1 308 ? -2.67 7.504 -3.836 1 98.94 308 TYR A N 1
ATOM 2376 C CA . TYR A 1 308 ? -3.777 8.156 -3.148 1 98.94 308 TYR A CA 1
ATOM 2377 C C . TYR A 1 308 ? -4.973 7.219 -3.021 1 98.94 308 TYR A C 1
ATOM 2379 O O . TYR A 1 308 ? -5.535 7.066 -1.935 1 98.94 308 TYR A O 1
ATOM 2387 N N . ILE A 1 309 ? -5.355 6.574 -4.09 1 98.94 309 ILE A N 1
ATOM 2388 C CA . ILE A 1 309 ? -6.555 5.742 -4.121 1 98.94 309 ILE A CA 1
ATOM 2389 C C . ILE A 1 309 ? -6.363 4.527 -3.213 1 98.94 309 ILE A C 1
ATOM 2391 O O . ILE A 1 309 ? -7.273 4.152 -2.471 1 98.94 309 ILE A O 1
ATOM 2395 N N . ILE A 1 310 ? -5.188 3.936 -3.234 1 98.94 310 ILE A N 1
ATOM 2396 C CA . ILE A 1 310 ? -4.898 2.777 -2.395 1 98.94 310 ILE A CA 1
ATOM 2397 C C . ILE A 1 310 ? -4.945 3.184 -0.923 1 98.94 310 ILE A C 1
ATOM 2399 O O . ILE A 1 310 ? -5.562 2.5 -0.102 1 98.94 310 ILE A O 1
ATOM 2403 N N . LEU A 1 311 ? -4.324 4.316 -0.552 1 98.94 311 LEU A N 1
ATOM 2404 C CA . LEU A 1 311 ? -4.305 4.758 0.838 1 98.94 311 LEU A CA 1
ATOM 2405 C C . LEU A 1 311 ? -5.695 5.184 1.296 1 98.94 311 LEU A C 1
ATOM 2407 O O . LEU A 1 311 ? -6.031 5.059 2.477 1 98.94 311 LEU A O 1
ATOM 2411 N N . THR A 1 312 ? -6.5 5.73 0.355 1 98.69 312 THR A N 1
ATOM 2412 C CA . THR A 1 312 ? -7.887 6.035 0.688 1 98.69 312 THR A CA 1
ATOM 2413 C C . THR A 1 312 ? -8.633 4.773 1.113 1 98.69 312 THR A C 1
ATOM 2415 O O . THR A 1 312 ? -9.359 4.781 2.105 1 98.69 312 THR A O 1
ATOM 2418 N N . GLY A 1 313 ? -8.469 3.662 0.337 1 98.75 313 GLY A N 1
ATOM 2419 C CA . GLY A 1 313 ? -9.055 2.393 0.731 1 98.75 313 GLY A CA 1
ATOM 2420 C C . GLY A 1 313 ? -8.539 1.884 2.064 1 98.75 313 GLY A C 1
ATOM 2421 O O . GLY A 1 313 ? -9.32 1.393 2.889 1 98.75 313 GLY A O 1
ATOM 2422 N N . THR A 1 314 ? -7.242 1.991 2.293 1 98.56 314 THR A N 1
ATOM 2423 C CA . THR A 1 314 ? -6.613 1.587 3.547 1 98.56 314 THR A CA 1
ATOM 2424 C C . THR A 1 314 ? -7.191 2.373 4.719 1 98.56 314 THR A C 1
ATOM 2426 O O . THR A 1 314 ? -7.496 1.8 5.77 1 98.56 314 THR A O 1
ATOM 2429 N N . ASN A 1 315 ? -7.266 3.678 4.488 1 98 315 ASN A N 1
ATOM 2430 C CA . ASN A 1 315 ? -7.82 4.543 5.523 1 98 315 ASN A CA 1
ATOM 2431 C C . ASN A 1 315 ? -9.266 4.18 5.848 1 98 315 ASN A C 1
ATOM 2433 O O . ASN A 1 315 ? -9.672 4.211 7.008 1 98 315 ASN A O 1
ATOM 2437 N N . LEU A 1 316 ? -10.062 3.889 4.879 1 97 316 LEU A N 1
ATOM 2438 C CA . LEU A 1 316 ? -11.453 3.477 5.078 1 97 316 LEU A CA 1
ATOM 2439 C C . LEU A 1 316 ? -11.531 2.23 5.953 1 97 316 LEU A C 1
ATOM 2441 O O . LEU A 1 316 ? -12.375 2.143 6.848 1 97 316 LEU A O 1
ATOM 2445 N N . ARG A 1 317 ? -10.695 1.267 5.672 1 97.12 317 ARG A N 1
ATOM 2446 C CA . ARG A 1 317 ? -10.656 0.051 6.477 1 97.12 317 ARG A CA 1
ATOM 2447 C C . ARG A 1 317 ? -10.398 0.376 7.945 1 97.12 317 ARG A C 1
ATOM 2449 O O . ARG A 1 317 ? -11.078 -0.151 8.828 1 97.12 317 ARG A O 1
ATOM 2456 N N . LEU A 1 318 ? -9.422 1.231 8.195 1 96.25 318 LEU A N 1
ATOM 2457 C CA . LEU A 1 318 ? -9.078 1.604 9.562 1 96.25 318 LEU A CA 1
ATOM 2458 C C . LEU A 1 318 ? -10.25 2.283 10.25 1 96.25 318 LEU A C 1
ATOM 2460 O O . LEU A 1 318 ? -10.523 2.014 11.422 1 96.25 318 LEU A O 1
ATOM 2464 N N . LEU A 1 319 ? -10.906 3.16 9.492 1 94.69 319 LEU A N 1
ATOM 2465 C CA . LEU A 1 319 ? -12.047 3.873 10.047 1 94.69 319 LEU A CA 1
ATOM 2466 C C . LEU A 1 319 ? -13.18 2.906 10.398 1 94.69 319 LEU A C 1
ATOM 2468 O O . LEU A 1 319 ? -13.828 3.053 11.43 1 94.69 319 LEU A O 1
ATOM 2472 N N . ARG A 1 320 ? -13.375 1.917 9.617 1 93.75 320 ARG A N 1
ATOM 2473 C CA . ARG A 1 320 ? -14.406 0.914 9.875 1 93.75 320 ARG A CA 1
ATOM 2474 C C . ARG A 1 320 ? -14.047 0.068 11.094 1 93.75 320 ARG A C 1
ATOM 2476 O O . ARG A 1 320 ? -14.914 -0.243 11.914 1 93.75 320 ARG A O 1
ATOM 2483 N N . GLU A 1 321 ? -12.852 -0.279 11.211 1 91.94 321 GLU A N 1
ATOM 2484 C CA . GLU A 1 321 ? -12.391 -1.104 12.32 1 91.94 321 GLU A CA 1
ATOM 2485 C C . GLU A 1 321 ? -12.539 -0.368 13.648 1 91.94 321 GLU A C 1
ATOM 2487 O O . GLU A 1 321 ? -12.75 -0.993 14.688 1 91.94 321 GLU A O 1
ATOM 2492 N N . ASN A 1 322 ? -12.508 0.928 13.586 1 89.31 322 ASN A N 1
ATOM 2493 C CA . ASN A 1 322 ? -12.594 1.728 14.805 1 89.31 322 ASN A CA 1
ATOM 2494 C C . ASN A 1 322 ? -13.992 2.297 15 1 89.31 322 ASN A C 1
ATOM 2496 O O . ASN A 1 322 ? -14.211 3.123 15.891 1 89.31 322 ASN A O 1
ATOM 2500 N N . GLY A 1 323 ? -14.898 1.886 14.117 1 85.25 323 GLY A N 1
ATOM 2501 C CA . GLY A 1 323 ? -16.281 2.322 14.234 1 85.25 323 GLY A CA 1
ATOM 2502 C C . GLY A 1 323 ? -16.5 3.764 13.812 1 85.25 323 GLY A C 1
ATOM 2503 O O . GLY A 1 323 ? -17.438 4.418 14.266 1 85.25 323 GLY A O 1
ATOM 2504 N N . GLN A 1 324 ? -15.617 4.336 12.961 1 77.56 324 GLN A N 1
ATOM 2505 C CA . GLN A 1 324 ? -15.688 5.734 12.555 1 77.56 324 GLN A CA 1
ATOM 2506 C C . GLN A 1 324 ? -16.234 5.859 11.133 1 77.56 324 GLN A C 1
ATOM 2508 O O . GLN A 1 324 ? -16.234 6.953 10.555 1 77.56 324 GLN A O 1
ATOM 2513 N N . ALA A 1 325 ? -16.438 4.773 10.547 1 76.69 325 ALA A N 1
ATOM 2514 C CA . ALA A 1 325 ? -17.078 4.703 9.234 1 76.69 325 ALA A CA 1
ATOM 2515 C C . ALA A 1 325 ? -18.016 3.504 9.141 1 76.69 325 ALA A C 1
ATOM 2517 O O . ALA A 1 325 ? -17.766 2.467 9.766 1 76.69 325 ALA A O 1
ATOM 2518 N N . MET B 1 1 ? 1.262 -62.094 -14.312 1 32.91 1 MET B N 1
ATOM 2519 C CA . MET B 1 1 ? 0.507 -60.875 -14.492 1 32.91 1 MET B CA 1
ATOM 2520 C C . MET B 1 1 ? 1.386 -59.781 -15.102 1 32.91 1 MET B C 1
ATOM 2522 O O . MET B 1 1 ? 2.568 -59.656 -14.773 1 32.91 1 MET B O 1
ATOM 2526 N N . ALA B 1 2 ? 1.125 -59.219 -16.25 1 44.56 2 ALA B N 1
ATOM 2527 C CA . ALA B 1 2 ? 2.002 -58.281 -16.953 1 44.56 2 ALA B CA 1
ATOM 2528 C C . ALA B 1 2 ? 2.447 -57.156 -16.016 1 44.56 2 ALA B C 1
ATOM 2530 O O . ALA B 1 2 ? 1.619 -56.5 -15.375 1 44.56 2 ALA B O 1
ATOM 2531 N N . THR B 1 3 ? 3.412 -57.25 -15.406 1 47.09 3 THR B N 1
ATOM 2532 C CA . THR B 1 3 ? 3.953 -56.219 -14.523 1 47.09 3 THR B CA 1
ATOM 2533 C C . THR B 1 3 ? 3.633 -54.812 -15.062 1 47.09 3 THR B C 1
ATOM 2535 O O . THR B 1 3 ? 4.176 -54.406 -16.078 1 47.09 3 THR B O 1
ATOM 2538 N N . GLU B 1 4 ? 2.457 -54.188 -14.961 1 58.81 4 GLU B N 1
ATOM 2539 C CA . GLU B 1 4 ? 1.942 -52.938 -15.477 1 58.81 4 GLU B CA 1
ATOM 2540 C C . GLU B 1 4 ? 2.912 -51.781 -15.203 1 58.81 4 GLU B C 1
ATOM 2542 O O . GLU B 1 4 ? 3.4 -51.625 -14.086 1 58.81 4 GLU B O 1
ATOM 2547 N N . LYS B 1 5 ? 3.582 -51.219 -16.234 1 79.06 5 LYS B N 1
ATOM 2548 C CA . LYS B 1 5 ? 4.613 -50.188 -16.156 1 79.06 5 LYS B CA 1
ATOM 2549 C C . LYS B 1 5 ? 4.145 -49 -15.328 1 79.06 5 LYS B C 1
ATOM 2551 O O . LYS B 1 5 ? 3.061 -48.469 -15.562 1 79.06 5 LYS B O 1
ATOM 2556 N N . GLN B 1 6 ? 4.777 -48.812 -14.234 1 92.31 6 GLN B N 1
ATOM 2557 C CA . GLN B 1 6 ? 4.484 -47.688 -13.336 1 92.31 6 GLN B CA 1
ATOM 2558 C C . GLN B 1 6 ? 5.133 -46.406 -13.82 1 92.31 6 GLN B C 1
ATOM 2560 O O . GLN B 1 6 ? 6.262 -46.406 -14.312 1 92.31 6 GLN B O 1
ATOM 2565 N N . THR B 1 7 ? 4.336 -45.375 -13.898 1 97.69 7 THR B N 1
ATOM 2566 C CA . THR B 1 7 ? 4.848 -44.062 -14.211 1 97.69 7 THR B CA 1
ATOM 2567 C C . THR B 1 7 ? 5.383 -43.375 -12.953 1 97.69 7 THR B C 1
ATOM 2569 O O . THR B 1 7 ? 4.648 -43.188 -11.977 1 97.69 7 THR B O 1
ATOM 2572 N N . GLU B 1 8 ? 6.707 -43.031 -12.961 1 98.44 8 GLU B N 1
ATOM 2573 C CA . GLU B 1 8 ? 7.332 -42.375 -11.82 1 98.44 8 GLU B CA 1
ATOM 2574 C C . GLU B 1 8 ? 7.051 -40.875 -11.844 1 98.44 8 GLU B C 1
ATOM 2576 O O . GLU B 1 8 ? 7.492 -40.156 -12.75 1 98.44 8 GLU B O 1
ATOM 2581 N N . VAL B 1 9 ? 6.316 -40.375 -10.82 1 98.81 9 VAL B N 1
ATOM 2582 C CA . VAL B 1 9 ? 5.961 -38.938 -10.734 1 98.81 9 VAL B CA 1
ATOM 2583 C C . VAL B 1 9 ? 6.543 -38.344 -9.461 1 98.81 9 VAL B C 1
ATOM 2585 O O . VAL B 1 9 ? 6.391 -38.906 -8.375 1 98.81 9 VAL B O 1
ATOM 2588 N N . LEU B 1 10 ? 7.297 -37.25 -9.609 1 98.88 10 LEU B N 1
ATOM 2589 C CA . LEU B 1 10 ? 7.762 -36.438 -8.484 1 98.88 10 LEU B CA 1
ATOM 2590 C C . LEU B 1 10 ? 6.926 -35.188 -8.336 1 98.88 10 LEU B C 1
ATOM 2592 O O . LEU B 1 10 ? 6.715 -34.469 -9.312 1 98.88 10 LEU B O 1
ATOM 2596 N N . LEU B 1 11 ? 6.391 -34.969 -7.184 1 98.81 11 LEU B N 1
ATOM 2597 C CA . LEU B 1 11 ? 5.73 -33.688 -6.879 1 98.81 11 LEU B CA 1
ATOM 2598 C C . LEU B 1 11 ? 6.602 -32.844 -5.98 1 98.81 11 LEU B C 1
ATOM 2600 O O . LEU B 1 11 ? 6.93 -33.219 -4.859 1 98.81 11 LEU B O 1
ATOM 2604 N N . TYR B 1 12 ? 7.016 -31.703 -6.52 1 98.31 12 TYR B N 1
ATOM 2605 C CA . TYR B 1 12 ? 7.879 -30.734 -5.852 1 98.31 12 TYR B CA 1
ATOM 2606 C C . TYR B 1 12 ? 7.074 -29.531 -5.359 1 98.31 12 TYR B C 1
ATOM 2608 O O . TYR B 1 12 ? 6.637 -28.703 -6.152 1 98.31 12 TYR B O 1
ATOM 2616 N N . GLY B 1 13 ? 6.883 -29.375 -4.039 1 96.69 13 GLY B N 1
ATOM 2617 C CA . GLY B 1 13 ? 6.012 -28.375 -3.42 1 96.69 13 GLY B CA 1
ATOM 2618 C C . GLY B 1 13 ? 4.738 -28.969 -2.855 1 96.69 13 GLY B C 1
ATOM 2619 O O . GLY B 1 13 ? 3.785 -29.234 -3.596 1 96.69 13 GLY B O 1
ATOM 2620 N N . LEU B 1 14 ? 4.719 -29.109 -1.531 1 97.44 14 LEU B N 1
ATOM 2621 C CA . LEU B 1 14 ? 3.605 -29.797 -0.883 1 97.44 14 LEU B CA 1
ATOM 2622 C C . LEU B 1 14 ? 2.816 -28.828 0.001 1 97.44 14 LEU B C 1
ATOM 2624 O O . LEU B 1 14 ? 2.482 -29.172 1.141 1 97.44 14 LEU B O 1
ATOM 2628 N N . GLY B 1 15 ? 2.596 -27.625 -0.524 1 96.25 15 GLY B N 1
ATOM 2629 C CA . GLY B 1 15 ? 1.602 -26.75 0.063 1 96.25 15 GLY B CA 1
ATOM 2630 C C . GLY B 1 15 ? 0.175 -27.188 -0.222 1 96.25 15 GLY B C 1
ATOM 2631 O O . GLY B 1 15 ? -0.069 -28.328 -0.581 1 96.25 15 GLY B O 1
ATOM 2632 N N . ALA B 1 16 ? -0.737 -26.281 -0.088 1 96.94 16 ALA B N 1
ATOM 2633 C CA . ALA B 1 16 ? -2.154 -26.594 -0.259 1 96.94 16 ALA B CA 1
ATOM 2634 C C . ALA B 1 16 ? -2.436 -27.109 -1.664 1 96.94 16 ALA B C 1
ATOM 2636 O O . ALA B 1 16 ? -3.045 -28.172 -1.828 1 96.94 16 ALA B O 1
ATOM 2637 N N . ILE B 1 17 ? -1.938 -26.391 -2.664 1 97.81 17 ILE B N 1
ATOM 2638 C CA . ILE B 1 17 ? -2.205 -26.75 -4.051 1 97.81 17 ILE B CA 1
ATOM 2639 C C . ILE B 1 17 ? -1.458 -28.031 -4.406 1 97.81 17 ILE B C 1
ATOM 2641 O O . ILE B 1 17 ? -2.025 -28.938 -5.02 1 97.81 17 ILE B O 1
ATOM 2645 N N . GLY B 1 18 ? -0.191 -28.109 -4.004 1 98.44 18 GLY B N 1
ATOM 2646 C CA . GLY B 1 18 ? 0.576 -29.312 -4.262 1 98.44 18 GLY B CA 1
ATOM 2647 C C . GLY B 1 18 ? -0.033 -30.547 -3.631 1 98.44 18 GLY B C 1
ATOM 2648 O O . GLY B 1 18 ? -0.079 -31.609 -4.254 1 98.44 18 GLY B O 1
ATOM 2649 N N . SER B 1 19 ? -0.519 -30.406 -2.438 1 98.62 19 SER B N 1
ATOM 2650 C CA . SER B 1 19 ? -1.139 -31.531 -1.742 1 98.62 19 SER B CA 1
ATOM 2651 C C . SER B 1 19 ? -2.445 -31.953 -2.412 1 98.62 19 SER B C 1
ATOM 2653 O O . SER B 1 19 ? -2.775 -33.125 -2.463 1 98.62 19 SER B O 1
ATOM 2655 N N . PHE B 1 20 ? -3.182 -31.016 -2.871 1 98.69 20 PHE B N 1
ATOM 2656 C CA . PHE B 1 20 ? -4.402 -31.328 -3.604 1 98.69 20 PHE B CA 1
ATOM 2657 C C . PHE B 1 20 ? -4.082 -32.156 -4.848 1 98.69 20 PHE B C 1
ATOM 2659 O O . PHE B 1 20 ? -4.738 -33.156 -5.117 1 98.69 20 PHE B O 1
ATOM 2666 N N . TYR B 1 21 ? -3.062 -31.781 -5.535 1 98.81 21 TYR B N 1
ATOM 2667 C CA . TYR B 1 21 ? -2.766 -32.531 -6.766 1 98.81 21 TYR B CA 1
ATOM 2668 C C . TYR B 1 21 ? -1.998 -33.812 -6.465 1 98.81 21 TYR B C 1
ATOM 2670 O O . TYR B 1 21 ? -2.006 -34.75 -7.266 1 98.81 21 TYR B O 1
ATOM 2678 N N . ALA B 1 22 ? -1.343 -33.844 -5.328 1 98.81 22 ALA B N 1
ATOM 2679 C CA . ALA B 1 22 ? -0.864 -35.125 -4.855 1 98.81 22 ALA B CA 1
ATOM 2680 C C . ALA B 1 22 ? -2.021 -36.125 -4.656 1 98.81 22 ALA B C 1
ATOM 2682 O O . ALA B 1 22 ? -1.923 -37.281 -5.023 1 98.81 22 ALA B O 1
ATOM 2683 N N . PHE B 1 23 ? -3.078 -35.625 -4.094 1 98.81 23 PHE B N 1
ATOM 2684 C CA . PHE B 1 23 ? -4.293 -36.406 -3.914 1 98.81 23 PHE B CA 1
ATOM 2685 C C . PHE B 1 23 ? -4.832 -36.906 -5.258 1 98.81 23 PHE B C 1
ATOM 2687 O O . PHE B 1 23 ? -5.086 -38.094 -5.441 1 98.81 23 PHE B O 1
ATOM 2694 N N . ILE B 1 24 ? -4.941 -36 -6.223 1 98.81 24 ILE B N 1
ATOM 2695 C CA . ILE B 1 24 ? -5.461 -36.312 -7.547 1 98.81 24 ILE B CA 1
ATOM 2696 C C . ILE B 1 24 ? -4.602 -37.406 -8.188 1 98.81 24 ILE B C 1
ATOM 2698 O O . ILE B 1 24 ? -5.125 -38.406 -8.688 1 98.81 24 ILE B O 1
ATOM 2702 N N . LEU B 1 25 ? -3.287 -37.281 -8.133 1 98.81 25 LEU B N 1
ATOM 2703 C CA . LEU B 1 25 ? -2.355 -38.188 -8.781 1 98.81 25 LEU B CA 1
ATOM 2704 C C . LEU B 1 25 ? -2.328 -39.531 -8.055 1 98.81 25 LEU B C 1
ATOM 2706 O O . LEU B 1 25 ? -2.111 -40.562 -8.68 1 98.81 25 LEU B O 1
ATOM 2710 N N . SER B 1 26 ? -2.537 -39.5 -6.762 1 98.31 26 SER B N 1
ATOM 2711 C CA . SER B 1 26 ? -2.496 -40.75 -5.965 1 98.31 26 SER B CA 1
ATOM 2712 C C . SER B 1 26 ? -3.658 -41.656 -6.312 1 98.31 26 SER B C 1
ATOM 2714 O O . SER B 1 26 ? -3.625 -42.844 -6 1 98.31 26 SER B O 1
ATOM 2716 N N . ARG B 1 27 ? -4.617 -41.156 -6.934 1 97.94 27 ARG B N 1
ATOM 2717 C CA . ARG B 1 27 ? -5.797 -41.938 -7.289 1 97.94 27 ARG B CA 1
ATOM 2718 C C . ARG B 1 27 ? -5.559 -42.719 -8.57 1 97.94 27 ARG B C 1
ATOM 2720 O O . ARG B 1 27 ? -6.379 -43.562 -8.945 1 97.94 27 ARG B O 1
ATOM 2727 N N . VAL B 1 28 ? -4.5 -42.469 -9.227 1 98.12 28 VAL B N 1
ATOM 2728 C CA . VAL B 1 28 ? -4.168 -43.125 -10.492 1 98.12 28 VAL B CA 1
ATOM 2729 C C . VAL B 1 28 ? -3.297 -44.344 -10.227 1 98.12 28 VAL B C 1
ATOM 2731 O O . VAL B 1 28 ? -2.131 -44.219 -9.852 1 98.12 28 VAL B O 1
ATOM 2734 N N . PRO B 1 29 ? -3.732 -45.562 -10.469 1 96.62 29 PRO B N 1
ATOM 2735 C CA . PRO B 1 29 ? -3.002 -46.781 -10.125 1 96.62 29 PRO B CA 1
ATOM 2736 C C . PRO B 1 29 ? -1.638 -46.875 -10.805 1 96.62 29 PRO B C 1
ATOM 2738 O O . PRO B 1 29 ? -0.692 -47.406 -10.234 1 96.62 29 PRO B O 1
ATOM 2741 N N . ALA B 1 30 ? -1.543 -46.344 -11.93 1 96.31 30 ALA B N 1
ATOM 2742 C CA . ALA B 1 30 ? -0.317 -46.469 -12.711 1 96.31 30 ALA B CA 1
ATOM 2743 C C . ALA B 1 30 ? 0.757 -45.5 -12.195 1 96.31 30 ALA B C 1
ATOM 2745 O O . ALA B 1 30 ? 1.929 -45.625 -12.562 1 96.31 30 ALA B O 1
ATOM 2746 N N . VAL B 1 31 ? 0.4 -44.594 -11.312 1 98.19 31 VAL B N 1
ATOM 2747 C CA . VAL B 1 31 ? 1.321 -43.562 -10.867 1 98.19 31 VAL B CA 1
ATOM 2748 C C . VAL B 1 31 ? 2.006 -44 -9.57 1 98.19 31 VAL B C 1
ATOM 2750 O O . VAL B 1 31 ? 1.338 -44.406 -8.617 1 98.19 31 VAL B O 1
ATOM 2753 N N . ARG B 1 32 ? 3.275 -44.062 -9.57 1 98.44 32 ARG B N 1
ATOM 2754 C CA . ARG B 1 32 ? 4.066 -44.125 -8.344 1 98.44 32 ARG B CA 1
ATOM 2755 C C . ARG B 1 32 ? 4.531 -42.719 -7.918 1 98.44 32 ARG B C 1
ATOM 2757 O O . ARG B 1 32 ? 5.406 -42.125 -8.555 1 98.44 32 ARG B O 1
ATOM 2764 N N . LEU B 1 33 ? 3.936 -42.25 -6.832 1 98.69 33 LEU B N 1
ATOM 2765 C CA . LEU B 1 33 ? 4.059 -40.844 -6.465 1 98.69 33 LEU B CA 1
ATOM 2766 C C . LEU B 1 33 ? 5.094 -40.656 -5.363 1 98.69 33 LEU B C 1
ATOM 2768 O O . LEU B 1 33 ? 4.969 -41.219 -4.281 1 98.69 33 LEU B O 1
ATOM 2772 N N . THR B 1 34 ? 6.148 -39.938 -5.656 1 98.75 34 THR B N 1
ATOM 2773 C CA . THR B 1 34 ? 7.105 -39.438 -4.684 1 98.75 34 THR B CA 1
ATOM 2774 C C . THR B 1 34 ? 6.887 -37.938 -4.461 1 98.75 34 THR B C 1
ATOM 2776 O O . THR B 1 34 ? 6.66 -37.188 -5.414 1 98.75 34 THR B O 1
ATOM 2779 N N . VAL B 1 35 ? 6.922 -37.5 -3.191 1 98.81 35 VAL B N 1
ATOM 2780 C CA . VAL B 1 35 ? 6.691 -36.094 -2.912 1 98.81 35 VAL B CA 1
ATOM 2781 C C . VAL B 1 35 ? 7.895 -35.5 -2.172 1 98.81 35 VAL B C 1
ATOM 2783 O O . VAL B 1 35 ? 8.508 -36.188 -1.339 1 98.81 35 VAL B O 1
ATOM 2786 N N . VAL B 1 36 ? 8.25 -34.281 -2.578 1 98.38 36 VAL B N 1
ATOM 2787 C CA . VAL B 1 36 ? 9.242 -33.5 -1.833 1 98.38 36 VAL B CA 1
ATOM 2788 C C . VAL B 1 36 ? 8.531 -32.594 -0.831 1 98.38 36 VAL B C 1
ATOM 2790 O O . VAL B 1 36 ? 7.77 -31.703 -1.219 1 98.38 36 VAL B O 1
ATOM 2793 N N . ALA B 1 37 ? 8.695 -32.875 0.41 1 96.5 37 ALA B N 1
ATOM 2794 C CA . ALA B 1 37 ? 8.141 -32.094 1.515 1 96.5 37 ALA B CA 1
ATOM 2795 C C . ALA B 1 37 ? 9.25 -31.375 2.289 1 96.5 37 ALA B C 1
ATOM 2797 O O . ALA B 1 37 ? 10.328 -31.938 2.492 1 96.5 37 ALA B O 1
ATOM 2798 N N . ARG B 1 38 ? 9.023 -30.141 2.596 1 91.44 38 ARG B N 1
ATOM 2799 C CA . ARG B 1 38 ? 9.992 -29.391 3.391 1 91.44 38 ARG B CA 1
ATOM 2800 C C . ARG B 1 38 ? 9.469 -29.141 4.801 1 91.44 38 ARG B C 1
ATOM 2802 O O . ARG B 1 38 ? 9.562 -30.016 5.668 1 91.44 38 ARG B O 1
ATOM 2809 N N . SER B 1 39 ? 8.695 -28.062 5.004 1 90.12 39 SER B N 1
ATOM 2810 C CA . SER B 1 39 ? 8.242 -27.703 6.34 1 90.12 39 SER B CA 1
ATOM 2811 C C . SER B 1 39 ? 7.258 -28.719 6.891 1 90.12 39 SER B C 1
ATOM 2813 O O . SER B 1 39 ? 7.129 -28.875 8.109 1 90.12 39 SER B O 1
ATOM 2815 N N . ASN B 1 40 ? 6.648 -29.469 6.027 1 94.69 40 ASN B N 1
ATOM 2816 C CA . ASN B 1 40 ? 5.641 -30.422 6.48 1 94.69 40 ASN B CA 1
ATOM 2817 C C . ASN B 1 40 ? 6.129 -31.859 6.344 1 94.69 40 ASN B C 1
ATOM 2819 O O . ASN B 1 40 ? 5.332 -32.781 6.402 1 94.69 40 ASN B O 1
ATOM 2823 N N . TYR B 1 41 ? 7.406 -32.062 6.23 1 97.44 41 TYR B N 1
ATOM 2824 C CA . TYR B 1 41 ? 7.996 -33.375 6.008 1 97.44 41 TYR B CA 1
ATOM 2825 C C . TYR B 1 41 ? 7.582 -34.344 7.102 1 97.44 41 TYR B C 1
ATOM 2827 O O . TYR B 1 41 ? 7.051 -35.438 6.816 1 97.44 41 TYR B O 1
ATOM 2835 N N . ASP B 1 42 ? 7.762 -33.969 8.344 1 97.75 42 ASP B N 1
ATOM 2836 C CA . ASP B 1 42 ? 7.512 -34.875 9.453 1 97.75 42 ASP B CA 1
ATOM 2837 C C . ASP B 1 42 ? 6.031 -35.25 9.531 1 97.75 42 ASP B C 1
ATOM 2839 O O . ASP B 1 42 ? 5.691 -36.438 9.75 1 97.75 42 ASP B O 1
ATOM 2843 N N . ALA B 1 43 ? 5.23 -34.281 9.289 1 97.94 43 ALA B N 1
ATOM 2844 C CA . ALA B 1 43 ? 3.789 -34.5 9.367 1 97.94 43 ALA B CA 1
ATOM 2845 C C . ALA B 1 43 ? 3.328 -35.469 8.273 1 97.94 43 ALA B C 1
ATOM 2847 O O . ALA B 1 43 ? 2.574 -36.406 8.539 1 97.94 43 ALA B O 1
ATOM 2848 N N . VAL B 1 44 ? 3.816 -35.281 7.105 1 98.38 44 VAL B N 1
ATOM 2849 C CA . VAL B 1 44 ? 3.379 -36.062 5.961 1 98.38 44 VAL B CA 1
ATOM 2850 C C . VAL B 1 44 ? 3.969 -37.469 6.047 1 98.38 44 VAL B C 1
ATOM 2852 O O . VAL B 1 44 ? 3.301 -38.438 5.711 1 98.38 44 VAL B O 1
ATOM 2855 N N . LYS B 1 45 ? 5.191 -37.562 6.48 1 97.75 45 LYS B N 1
ATOM 2856 C CA . LYS B 1 45 ? 5.832 -38.875 6.637 1 97.75 45 LYS B CA 1
ATOM 2857 C C . LYS B 1 45 ? 5.105 -39.719 7.68 1 97.75 45 LYS B C 1
ATOM 2859 O O . LYS B 1 45 ? 4.91 -40.906 7.48 1 97.75 45 LYS B O 1
ATOM 2864 N N . ALA B 1 46 ? 4.637 -39.094 8.703 1 97.75 46 ALA B N 1
ATOM 2865 C CA . ALA B 1 46 ? 4.02 -39.812 9.828 1 97.75 46 ALA B CA 1
ATOM 2866 C C . ALA B 1 46 ? 2.553 -40.125 9.539 1 97.75 46 ALA B C 1
ATOM 2868 O O . ALA B 1 46 ? 2.068 -41.219 9.852 1 97.75 46 ALA B O 1
ATOM 2869 N N . ASN B 1 47 ? 1.871 -39.156 8.953 1 97.75 47 ASN B N 1
ATOM 2870 C CA . ASN B 1 47 ? 0.414 -39.25 8.953 1 97.75 47 ASN B CA 1
ATOM 2871 C C . ASN B 1 47 ? -0.152 -39.25 7.539 1 97.75 47 ASN B C 1
ATOM 2873 O O . ASN B 1 47 ? -1.346 -39.5 7.348 1 97.75 47 ASN B O 1
ATOM 2877 N N . GLY B 1 48 ? 0.729 -39.125 6.559 1 98.38 48 GLY B N 1
ATOM 2878 C CA . GLY B 1 48 ? 0.22 -38.875 5.219 1 98.38 48 GLY B CA 1
ATOM 2879 C C . GLY B 1 48 ? -0.345 -37.469 5.035 1 98.38 48 GLY B C 1
ATOM 2880 O O . GLY B 1 48 ? -0.163 -36.625 5.891 1 98.38 48 GLY B O 1
ATOM 2881 N N . ILE B 1 49 ? -0.895 -37.219 3.898 1 98.69 49 ILE B N 1
ATOM 2882 C CA . ILE B 1 49 ? -1.61 -36 3.604 1 98.69 49 ILE B CA 1
ATOM 2883 C C . ILE B 1 49 ? -3.096 -36.156 3.908 1 98.69 49 ILE B C 1
ATOM 2885 O O . ILE B 1 49 ? -3.758 -37.031 3.314 1 98.69 49 ILE B O 1
ATOM 2889 N N . ILE B 1 50 ? -3.588 -35.406 4.816 1 98.69 50 ILE B N 1
ATOM 2890 C CA . ILE B 1 50 ? -5 -35.438 5.18 1 98.69 50 ILE B CA 1
ATOM 2891 C C . ILE B 1 50 ? -5.766 -34.375 4.414 1 98.69 50 ILE B C 1
ATOM 2893 O O . ILE B 1 50 ? -5.445 -33.188 4.516 1 98.69 50 ILE B O 1
ATOM 2897 N N . LEU B 1 51 ? -6.762 -34.781 3.639 1 98.56 51 LEU B N 1
ATOM 2898 C CA . LEU B 1 51 ? -7.5 -33.875 2.781 1 98.56 51 LEU B CA 1
ATOM 2899 C C . LEU B 1 51 ? -8.984 -33.875 3.125 1 98.56 51 LEU B C 1
ATOM 2901 O O . LEU B 1 51 ? -9.609 -34.938 3.18 1 98.56 51 LEU B O 1
ATOM 2905 N N . LYS B 1 52 ? -9.523 -32.781 3.451 1 98.75 52 LYS B N 1
ATOM 2906 C CA . LYS B 1 52 ? -10.961 -32.531 3.492 1 98.75 52 LYS B CA 1
ATOM 2907 C C . LYS B 1 52 ? -11.414 -31.703 2.299 1 98.75 52 LYS B C 1
ATOM 2909 O O . LYS B 1 52 ? -11.117 -30.516 2.225 1 98.75 52 LYS B O 1
ATOM 2914 N N . SER B 1 53 ? -12.094 -32.344 1.372 1 98.75 53 SER B N 1
ATOM 2915 C CA . SER B 1 53 ? -12.5 -31.688 0.136 1 98.75 53 SER B CA 1
ATOM 2916 C C . SER B 1 53 ? -14.016 -31.547 0.066 1 98.75 53 SER B C 1
ATOM 2918 O O . SER B 1 53 ? -14.758 -32.5 0.337 1 98.75 53 SER B O 1
ATOM 2920 N N . GLU B 1 54 ? -14.469 -30.344 -0.31 1 98.38 54 GLU B N 1
ATOM 2921 C CA . GLU B 1 54 ? -15.906 -30.141 -0.515 1 98.38 54 GLU B CA 1
ATOM 2922 C C . GLU B 1 54 ? -16.391 -30.891 -1.753 1 98.38 54 GLU B C 1
ATOM 2924 O O . GLU B 1 54 ? -17.594 -31.172 -1.887 1 98.38 54 GLU B O 1
ATOM 2929 N N . ASN B 1 55 ? -15.492 -31.219 -2.639 1 98.62 55 ASN B N 1
ATOM 2930 C CA . ASN B 1 55 ? -15.867 -31.891 -3.881 1 98.62 55 ASN B CA 1
ATOM 2931 C C . ASN B 1 55 ? -15.617 -33.406 -3.809 1 98.62 55 ASN B C 1
ATOM 2933 O O . ASN B 1 55 ? -16.344 -34.188 -4.434 1 98.62 55 ASN B O 1
ATOM 2937 N N . HIS B 1 56 ? -14.578 -33.844 -3.039 1 98.62 56 HIS B N 1
ATOM 2938 C CA . HIS B 1 56 ? -14.094 -35.219 -3.172 1 98.62 56 HIS B CA 1
ATOM 2939 C C . HIS B 1 56 ? -14.25 -35.969 -1.864 1 98.62 56 HIS B C 1
ATOM 2941 O O . HIS B 1 56 ? -13.953 -37.188 -1.805 1 98.62 56 HIS B O 1
ATOM 2947 N N . GLY B 1 57 ? -14.664 -35.312 -0.776 1 98.5 57 GLY B N 1
ATOM 2948 C CA . GLY B 1 57 ? -14.789 -35.938 0.523 1 98.5 57 GLY B CA 1
ATOM 2949 C C . GLY B 1 57 ? -13.477 -36 1.29 1 98.5 57 GLY B C 1
ATOM 2950 O O . GLY B 1 57 ? -12.562 -35.219 1.007 1 98.5 57 GLY B O 1
ATOM 2951 N N . GLU B 1 58 ? -13.406 -36.812 2.287 1 98.62 58 GLU B N 1
ATOM 2952 C CA . GLU B 1 58 ? -12.234 -36.906 3.154 1 98.62 58 GLU B CA 1
ATOM 2953 C C . GLU B 1 58 ? -11.328 -38.062 2.744 1 98.62 58 GLU B C 1
ATOM 2955 O O . GLU B 1 58 ? -11.805 -39.156 2.424 1 98.62 58 GLU B O 1
ATOM 2960 N N . HIS B 1 59 ? -10.031 -37.781 2.676 1 98.62 59 HIS B N 1
ATOM 2961 C CA . HIS B 1 59 ? -9.062 -38.812 2.256 1 98.62 59 HIS B CA 1
ATOM 2962 C C . HIS B 1 59 ? -7.758 -38.656 3.033 1 98.62 59 HIS B C 1
ATOM 2964 O O . HIS B 1 59 ? -7.434 -37.594 3.529 1 98.62 59 HIS B O 1
ATOM 2970 N N . THR B 1 60 ? -7.086 -39.719 3.191 1 98.62 60 THR B N 1
ATOM 2971 C CA . THR B 1 60 ? -5.688 -39.75 3.615 1 98.62 60 THR B CA 1
ATOM 2972 C C . THR B 1 60 ? -4.809 -40.375 2.531 1 98.62 60 THR B C 1
ATOM 2974 O O . THR B 1 60 ? -5.031 -41.5 2.113 1 98.62 60 THR B O 1
ATOM 2977 N N . ILE B 1 61 ? -3.854 -39.562 2.1 1 98 61 ILE B N 1
ATOM 2978 C CA . ILE B 1 61 ? -2.967 -40 1.02 1 98 61 ILE B CA 1
ATOM 2979 C C . ILE B 1 61 ? -1.597 -40.344 1.588 1 98 61 ILE B C 1
ATOM 2981 O O . ILE B 1 61 ? -1.027 -39.594 2.385 1 98 61 ILE B O 1
ATOM 2985 N N . ARG B 1 62 ? -1.128 -41.5 1.22 1 97.81 62 ARG B N 1
ATOM 2986 C CA . ARG B 1 62 ? 0.235 -41.906 1.561 1 97.81 62 ARG B CA 1
ATOM 2987 C C . ARG B 1 62 ? 1.079 -42.094 0.306 1 97.81 62 ARG B C 1
ATOM 2989 O O . ARG B 1 62 ? 1.028 -43.156 -0.326 1 97.81 62 ARG B O 1
ATOM 2996 N N . PRO B 1 63 ? 1.886 -41.156 -0.019 1 98.19 63 PRO B N 1
ATOM 2997 C CA . PRO B 1 63 ? 2.75 -41.281 -1.194 1 98.19 63 PRO B CA 1
ATOM 2998 C C . PRO B 1 63 ? 3.701 -42.469 -1.101 1 98.19 63 PRO B C 1
ATOM 3000 O O . PRO B 1 63 ? 3.992 -42.938 -0 1 98.19 63 PRO B O 1
ATOM 3003 N N . TYR B 1 64 ? 4.148 -42.938 -2.236 1 98 64 TYR B N 1
ATOM 3004 C CA . TYR B 1 64 ? 5.113 -44.031 -2.295 1 98 64 TYR B CA 1
ATOM 3005 C C . TYR B 1 64 ? 6.367 -43.688 -1.503 1 98 64 TYR B C 1
ATOM 3007 O O . TYR B 1 64 ? 6.898 -44.562 -0.777 1 98 64 TYR B O 1
ATOM 3015 N N . LYS B 1 65 ? 6.797 -42.469 -1.68 1 98.25 65 LYS B N 1
ATOM 3016 C CA . LYS B 1 65 ? 7.984 -41.969 -0.985 1 98.25 65 LYS B CA 1
ATOM 3017 C C . LYS B 1 65 ? 7.84 -40.5 -0.62 1 98.25 65 LYS B C 1
ATOM 3019 O O . LYS B 1 65 ? 7.312 -39.719 -1.404 1 98.25 65 LYS B O 1
ATOM 3024 N N . VAL B 1 66 ? 8.242 -40.156 0.613 1 98.62 66 VAL B N 1
ATOM 3025 C CA . VAL B 1 66 ? 8.32 -38.781 1.088 1 98.62 66 VAL B CA 1
ATOM 3026 C C . VAL B 1 66 ? 9.781 -38.406 1.358 1 98.62 66 VAL B C 1
ATOM 3028 O O . VAL B 1 66 ? 10.469 -39.094 2.125 1 98.62 66 VAL B O 1
ATOM 3031 N N . VAL B 1 67 ? 10.273 -37.375 0.658 1 98.62 67 VAL B N 1
ATOM 3032 C CA . VAL B 1 67 ? 11.672 -37 0.813 1 98.62 67 VAL B CA 1
ATOM 3033 C C . VAL B 1 67 ? 11.742 -35.469 1.088 1 98.62 67 VAL B C 1
ATOM 3035 O O . VAL B 1 67 ? 10.758 -34.75 0.909 1 98.62 67 VAL B O 1
ATOM 3038 N N . LYS B 1 68 ? 12.914 -35 1.48 1 97.88 68 LYS B N 1
ATOM 3039 C CA . LYS B 1 68 ? 13.094 -33.562 1.775 1 97.88 68 LYS B CA 1
ATOM 3040 C C . LYS B 1 68 ? 13.609 -32.812 0.554 1 97.88 68 LYS B C 1
ATOM 3042 O O . LYS B 1 68 ? 13.383 -31.609 0.418 1 97.88 68 LYS B O 1
ATOM 3047 N N . THR B 1 69 ? 14.367 -33.531 -0.271 1 98.06 69 THR B N 1
ATOM 3048 C CA . THR B 1 69 ? 14.914 -32.938 -1.486 1 98.06 69 THR B CA 1
ATOM 3049 C C . THR B 1 69 ? 14.75 -33.875 -2.672 1 98.06 69 THR B C 1
ATOM 3051 O O . THR B 1 69 ? 14.578 -35.094 -2.488 1 98.06 69 THR B O 1
ATOM 3054 N N . ALA B 1 70 ? 14.773 -33.312 -3.9 1 98.31 70 ALA B N 1
ATOM 3055 C CA . ALA B 1 70 ? 14.695 -34.125 -5.105 1 98.31 70 ALA B CA 1
ATOM 3056 C C . ALA B 1 70 ? 15.859 -35.125 -5.172 1 98.31 70 ALA B C 1
ATOM 3058 O O . ALA B 1 70 ? 15.695 -36.25 -5.652 1 98.31 70 ALA B O 1
ATOM 3059 N N . ALA B 1 71 ? 17 -34.719 -4.676 1 98.19 71 ALA B N 1
ATOM 3060 C CA . ALA B 1 71 ? 18.188 -35.562 -4.68 1 98.19 71 ALA B CA 1
ATOM 3061 C C . ALA B 1 71 ? 17.969 -36.812 -3.822 1 98.19 71 ALA B C 1
ATOM 3063 O O . ALA B 1 71 ? 18.453 -37.906 -4.164 1 98.19 71 ALA B O 1
ATOM 3064 N N . GLU B 1 72 ? 17.25 -36.656 -2.787 1 98.38 72 GLU B N 1
ATOM 3065 C CA . GLU B 1 72 ? 17.031 -37.75 -1.85 1 98.38 72 GLU B CA 1
ATOM 3066 C C . GLU B 1 72 ? 16.125 -38.812 -2.451 1 98.38 72 GLU B C 1
ATOM 3068 O O . GLU B 1 72 ? 16.062 -39.938 -1.952 1 98.38 72 GLU B O 1
ATOM 3073 N N . ALA B 1 73 ? 15.398 -38.438 -3.451 1 97.94 73 ALA B N 1
ATOM 3074 C CA . ALA B 1 73 ? 14.531 -39.406 -4.102 1 97.94 73 ALA B CA 1
ATOM 3075 C C . ALA B 1 73 ? 15.344 -40.531 -4.77 1 97.94 73 ALA B C 1
ATOM 3077 O O . ALA B 1 73 ? 14.867 -41.656 -4.934 1 97.94 73 ALA B O 1
ATOM 3078 N N . ASP B 1 74 ? 16.578 -40.219 -5.145 1 97.12 74 ASP B N 1
ATOM 3079 C CA . ASP B 1 74 ? 17.547 -41.125 -5.723 1 97.12 74 ASP B CA 1
ATOM 3080 C C . ASP B 1 74 ? 16.938 -41.875 -6.91 1 97.12 74 ASP B C 1
ATOM 3082 O O . ASP B 1 74 ? 17 -43.125 -6.969 1 97.12 74 ASP B O 1
ATOM 3086 N N . ALA B 1 75 ? 16.281 -41.156 -7.809 1 97.56 75 ALA B N 1
ATOM 3087 C CA . ALA B 1 75 ? 15.664 -41.688 -9.016 1 97.56 75 ALA B CA 1
ATOM 3088 C C . ALA B 1 75 ? 15.438 -40.594 -10.047 1 97.56 75 ALA B C 1
ATOM 3090 O O . ALA B 1 75 ? 15.508 -39.406 -9.727 1 97.56 75 ALA B O 1
ATOM 3091 N N . LYS B 1 76 ? 15.273 -41 -11.266 1 98.31 76 LYS B N 1
ATOM 3092 C CA . LYS B 1 76 ? 14.766 -40.125 -12.32 1 98.31 76 LYS B CA 1
ATOM 3093 C C . LYS B 1 76 ? 13.266 -40.312 -12.523 1 98.31 76 LYS B C 1
ATOM 3095 O O . LYS B 1 76 ? 12.742 -41.406 -12.273 1 98.31 76 LYS B O 1
ATOM 3100 N N . PHE B 1 77 ? 12.641 -39.281 -13.016 1 98.62 77 PHE B N 1
ATOM 3101 C CA . PHE B 1 77 ? 11.188 -39.344 -13.023 1 98.62 77 PHE B CA 1
ATOM 3102 C C . PHE B 1 77 ? 10.648 -39.062 -14.422 1 98.62 77 PHE B C 1
ATOM 3104 O O . PHE B 1 77 ? 11.281 -38.344 -15.211 1 98.62 77 PHE B O 1
ATOM 3111 N N . ASP B 1 78 ? 9.477 -39.688 -14.68 1 98.38 78 ASP B N 1
ATOM 3112 C CA . ASP B 1 78 ? 8.789 -39.438 -15.945 1 98.38 78 ASP B CA 1
ATOM 3113 C C . ASP B 1 78 ? 8.141 -38.031 -15.945 1 98.38 78 ASP B C 1
ATOM 3115 O O . ASP B 1 78 ? 8.164 -37.344 -16.953 1 98.38 78 ASP B O 1
ATOM 3119 N N . TYR B 1 79 ? 7.543 -37.688 -14.875 1 98.75 79 TYR B N 1
ATOM 3120 C CA . TYR B 1 79 ? 6.934 -36.375 -14.664 1 98.75 79 TYR B CA 1
ATOM 3121 C C . TYR B 1 79 ? 7.434 -35.719 -13.375 1 98.75 79 TYR B C 1
ATOM 3123 O O . TYR B 1 79 ? 7.551 -36.406 -12.352 1 98.75 79 TYR B O 1
ATOM 3131 N N . ILE B 1 80 ? 7.812 -34.5 -13.445 1 98.81 80 ILE B N 1
ATOM 3132 C CA . ILE B 1 80 ? 8.133 -33.688 -12.289 1 98.81 80 ILE B CA 1
ATOM 3133 C C . ILE B 1 80 ? 7.148 -32.5 -12.203 1 98.81 80 ILE B C 1
ATOM 3135 O O . ILE B 1 80 ? 7.223 -31.562 -12.984 1 98.81 80 ILE B O 1
ATOM 3139 N N . VAL B 1 81 ? 6.234 -32.594 -11.219 1 98.81 81 VAL B N 1
ATOM 3140 C CA . VAL B 1 81 ? 5.176 -31.609 -11.023 1 98.81 81 VAL B CA 1
ATOM 3141 C C . VAL B 1 81 ? 5.629 -30.547 -10.016 1 98.81 81 VAL B C 1
ATOM 3143 O O . VAL B 1 81 ? 5.824 -30.859 -8.836 1 98.81 81 VAL B O 1
ATOM 3146 N N . CYS B 1 82 ? 5.801 -29.375 -10.516 1 98.56 82 CYS B N 1
ATOM 3147 C CA . CYS B 1 82 ? 6.188 -28.25 -9.672 1 98.56 82 CYS B CA 1
ATOM 3148 C C . CYS B 1 82 ? 4.965 -27.453 -9.227 1 98.56 82 CYS B C 1
ATOM 3150 O O . CYS B 1 82 ? 4.395 -26.688 -10.016 1 98.56 82 CYS B O 1
ATOM 3152 N N . ALA B 1 83 ? 4.605 -27.594 -7.945 1 97.88 83 ALA B N 1
ATOM 3153 C CA . ALA B 1 83 ? 3.416 -26.938 -7.418 1 97.88 83 ALA B CA 1
ATOM 3154 C C . ALA B 1 83 ? 3.766 -26.047 -6.23 1 97.88 83 ALA B C 1
ATOM 3156 O O . ALA B 1 83 ? 2.885 -25.641 -5.469 1 97.88 83 ALA B O 1
ATOM 3157 N N . HIS B 1 84 ? 5.074 -25.766 -6.043 1 95.88 84 HIS B N 1
ATOM 3158 C CA . HIS B 1 84 ? 5.539 -24.844 -5.016 1 95.88 84 HIS B CA 1
ATOM 3159 C C . HIS B 1 84 ? 5.172 -23.406 -5.355 1 95.88 84 HIS B C 1
ATOM 3161 O O . HIS B 1 84 ? 4.945 -23.078 -6.523 1 95.88 84 HIS B O 1
ATOM 3167 N N . LYS B 1 85 ? 5.07 -22.516 -4.383 1 94.19 85 LYS B N 1
ATOM 3168 C CA . LYS B 1 85 ? 4.891 -21.094 -4.652 1 94.19 85 LYS B CA 1
ATOM 3169 C C . LYS B 1 85 ? 6.016 -20.547 -5.535 1 94.19 85 LYS B C 1
ATOM 3171 O O . LYS B 1 85 ? 7.18 -20.906 -5.352 1 94.19 85 LYS B O 1
ATOM 3176 N N . ALA B 1 86 ? 5.605 -19.766 -6.426 1 95.12 86 ALA B N 1
ATOM 3177 C CA . ALA B 1 86 ? 6.574 -19.234 -7.383 1 95.12 86 ALA B CA 1
ATOM 3178 C C . ALA B 1 86 ? 7.312 -18.031 -6.797 1 95.12 86 ALA B C 1
ATOM 3180 O O . ALA B 1 86 ? 7.117 -16.891 -7.242 1 95.12 86 ALA B O 1
ATOM 3181 N N . ILE B 1 87 ? 8.125 -18.484 -5.801 1 92.12 87 ILE B N 1
ATOM 3182 C CA . ILE B 1 87 ? 9 -17.531 -5.129 1 92.12 87 ILE B CA 1
ATOM 3183 C C . ILE B 1 87 ? 10.461 -17.859 -5.434 1 92.12 87 ILE B C 1
ATOM 3185 O O . ILE B 1 87 ? 10.891 -19 -5.266 1 92.12 87 ILE B O 1
ATOM 3189 N N . THR B 1 88 ? 11.297 -17.234 -6.238 1 87.31 88 THR B N 1
ATOM 3190 C CA . THR B 1 88 ? 12.672 -17.453 -6.656 1 87.31 88 THR B CA 1
ATOM 3191 C C . THR B 1 88 ? 12.742 -18.516 -7.75 1 87.31 88 THR B C 1
ATOM 3193 O O . THR B 1 88 ? 13.492 -19.484 -7.633 1 87.31 88 THR B O 1
ATOM 3196 N N . GLN B 1 89 ? 11.984 -18.422 -8.656 1 91.62 89 GLN B N 1
ATOM 3197 C CA . GLN B 1 89 ? 11.773 -19.391 -9.734 1 91.62 89 GLN B CA 1
ATOM 3198 C C . GLN B 1 89 ? 13.102 -19.766 -10.391 1 91.62 89 GLN B C 1
ATOM 3200 O O . GLN B 1 89 ? 13.273 -20.922 -10.82 1 91.62 89 GLN B O 1
ATOM 3205 N N . ASP B 1 90 ? 14.047 -18.969 -10.352 1 94 90 ASP B N 1
ATOM 3206 C CA . ASP B 1 90 ? 15.32 -19.172 -11.039 1 94 90 ASP B CA 1
ATOM 3207 C C . ASP B 1 90 ? 16.156 -20.234 -10.336 1 94 90 ASP B C 1
ATOM 3209 O O . ASP B 1 90 ? 17.031 -20.859 -10.953 1 94 90 ASP B O 1
ATOM 3213 N N . ALA B 1 91 ? 15.906 -20.469 -9.133 1 94.88 91 ALA B N 1
ATOM 3214 C CA . ALA B 1 91 ? 16.719 -21.391 -8.352 1 94.88 91 ALA B CA 1
ATOM 3215 C C . ALA B 1 91 ? 16.172 -22.812 -8.422 1 94.88 91 ALA B C 1
ATOM 3217 O O . ALA B 1 91 ? 16.875 -23.781 -8.102 1 94.88 91 ALA B O 1
ATOM 3218 N N . VAL B 1 92 ? 15 -23 -8.898 1 96.69 92 VAL B N 1
ATOM 3219 C CA . VAL B 1 92 ? 14.273 -24.266 -8.742 1 96.69 92 VAL B CA 1
ATOM 3220 C C . VAL B 1 92 ? 14.844 -25.312 -9.688 1 96.69 92 VAL B C 1
ATOM 3222 O O . VAL B 1 92 ? 15.008 -26.469 -9.305 1 96.69 92 VAL B O 1
ATOM 3225 N N . PRO B 1 93 ? 15.211 -24.953 -10.898 1 98.06 93 PRO B N 1
ATOM 3226 C CA . PRO B 1 93 ? 15.727 -25.984 -11.805 1 98.06 93 PRO B CA 1
ATOM 3227 C C . PRO B 1 93 ? 16.938 -26.719 -11.234 1 98.06 93 PRO B C 1
ATOM 3229 O O . PRO B 1 93 ? 17.031 -27.938 -11.359 1 98.06 93 PRO B O 1
ATOM 3232 N N . ALA B 1 94 ? 17.797 -26 -10.562 1 98.06 94 ALA B N 1
ATOM 3233 C CA . ALA B 1 94 ? 18.969 -26.641 -9.961 1 98.06 94 ALA B CA 1
ATOM 3234 C C . ALA B 1 94 ? 18.547 -27.609 -8.859 1 98.06 94 ALA B C 1
ATOM 3236 O O . ALA B 1 94 ? 19.188 -28.641 -8.664 1 98.06 94 ALA B O 1
ATOM 3237 N N . GLN B 1 95 ? 17.516 -27.328 -8.18 1 97.81 95 GLN B N 1
ATOM 3238 C CA . GLN B 1 95 ? 17.031 -28.141 -7.055 1 97.81 95 GLN B CA 1
ATOM 3239 C C . GLN B 1 95 ? 16.391 -29.438 -7.539 1 97.81 95 GLN B C 1
ATOM 3241 O O . GLN B 1 95 ? 16.438 -30.453 -6.852 1 97.81 95 GLN B O 1
ATOM 3246 N N . ILE B 1 96 ? 15.852 -29.438 -8.742 1 98.25 96 ILE B N 1
ATOM 3247 C CA . ILE B 1 96 ? 15.141 -30.625 -9.195 1 98.25 96 ILE B CA 1
ATOM 3248 C C . ILE B 1 96 ? 16 -31.391 -10.195 1 98.25 96 ILE B C 1
ATOM 3250 O O . ILE B 1 96 ? 15.672 -32.5 -10.578 1 98.25 96 ILE B O 1
ATOM 3254 N N . ALA B 1 97 ? 17.109 -30.859 -10.539 1 98.44 97 ALA B N 1
ATOM 3255 C CA . ALA B 1 97 ? 17.984 -31.422 -11.578 1 98.44 97 ALA B CA 1
ATOM 3256 C C . ALA B 1 97 ? 18.328 -32.875 -11.281 1 98.44 97 ALA B C 1
ATOM 3258 O O . ALA B 1 97 ? 18.359 -33.719 -12.195 1 98.44 97 ALA B O 1
ATOM 3259 N N . PRO B 1 98 ? 18.594 -33.25 -10.023 1 98.44 98 PRO B N 1
ATOM 3260 C CA . PRO B 1 98 ? 18.953 -34.656 -9.75 1 98.44 98 PRO B CA 1
ATOM 3261 C C . PRO B 1 98 ? 17.844 -35.625 -10.148 1 98.44 98 PRO B C 1
ATOM 3263 O O . PRO B 1 98 ? 18.109 -36.812 -10.352 1 98.44 98 PRO B O 1
ATOM 3266 N N . ALA B 1 99 ? 16.641 -35.125 -10.328 1 98.5 99 ALA B N 1
ATOM 3267 C CA . ALA B 1 99 ? 15.484 -35.969 -10.609 1 98.5 99 ALA B CA 1
ATOM 3268 C C . 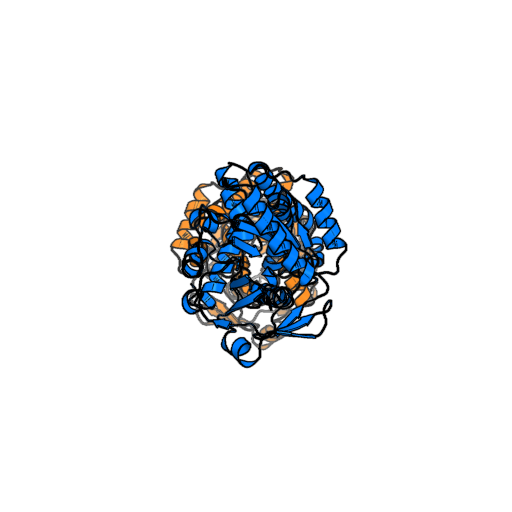ALA B 1 99 ? 15.148 -35.969 -12.094 1 98.5 99 ALA B C 1
ATOM 3270 O O . ALA B 1 99 ? 14.281 -36.719 -12.547 1 98.5 99 ALA B O 1
ATOM 3271 N N . VAL B 1 100 ? 15.82 -35.156 -12.898 1 98.31 100 VAL B N 1
ATOM 3272 C CA . VAL B 1 100 ? 15.445 -34.906 -14.289 1 98.31 100 VAL B CA 1
ATOM 3273 C C . VAL B 1 100 ? 16.328 -35.75 -15.219 1 98.31 100 VAL B C 1
ATOM 3275 O O . VAL B 1 100 ? 17.547 -35.781 -15.055 1 98.31 100 VAL B O 1
ATOM 3278 N N . ASP B 1 101 ? 15.742 -36.469 -16.062 1 96.5 101 ASP B N 1
ATOM 3279 C CA . ASP B 1 101 ? 16.328 -37 -17.281 1 96.5 101 ASP B CA 1
ATOM 3280 C C . ASP B 1 101 ? 15.719 -36.344 -18.516 1 96.5 101 ASP B C 1
ATOM 3282 O O . ASP B 1 101 ? 14.594 -36.625 -18.906 1 96.5 101 ASP B O 1
ATOM 3286 N N . GLU B 1 102 ? 16.375 -35.5 -19.188 1 90.06 102 GLU B N 1
ATOM 3287 C CA . GLU B 1 102 ? 15.828 -34.625 -20.219 1 90.06 102 GLU B CA 1
ATOM 3288 C C . GLU B 1 102 ? 15.219 -35.438 -21.359 1 90.06 102 GLU B C 1
ATOM 3290 O O . GLU B 1 102 ? 14.336 -34.969 -22.078 1 90.06 102 GLU B O 1
ATOM 3295 N N . LYS B 1 103 ? 15.719 -36.562 -21.578 1 88.75 103 LYS B N 1
ATOM 3296 C CA . LYS B 1 103 ? 15.219 -37.375 -22.672 1 88.75 103 LYS B CA 1
ATOM 3297 C C . LYS B 1 103 ? 13.883 -38.031 -22.312 1 88.75 103 LYS B C 1
ATOM 3299 O O . LYS B 1 103 ? 13.117 -38.438 -23.203 1 88.75 103 LYS B O 1
ATOM 3304 N N . ARG B 1 104 ? 13.625 -38.031 -21.031 1 92.38 104 ARG B N 1
ATOM 3305 C CA . ARG B 1 104 ? 12.477 -38.812 -20.562 1 92.38 104 ARG B CA 1
ATOM 3306 C C . ARG B 1 104 ? 11.523 -37.938 -19.75 1 92.38 104 ARG B C 1
ATOM 3308 O O . ARG B 1 104 ? 10.312 -38.156 -19.781 1 92.38 104 ARG B O 1
ATOM 3315 N N . SER B 1 105 ? 12.039 -37 -19.031 1 96.94 105 SER B N 1
ATOM 3316 C CA . SER B 1 105 ? 11.266 -36.312 -18.016 1 96.94 105 SER B CA 1
ATOM 3317 C C . SER B 1 105 ? 10.43 -35.188 -18.641 1 96.94 105 SER B C 1
ATOM 3319 O O . SER B 1 105 ? 10.875 -34.5 -19.562 1 96.94 105 SER B O 1
ATOM 3321 N N . THR B 1 106 ? 9.234 -35.062 -18.188 1 97.62 106 THR B N 1
ATOM 3322 C CA . THR B 1 106 ? 8.352 -33.938 -18.453 1 97.62 106 THR B CA 1
ATOM 3323 C C . THR B 1 106 ? 8.188 -33.062 -17.219 1 97.62 106 THR B C 1
ATOM 3325 O O . THR B 1 106 ? 7.883 -33.562 -16.141 1 97.62 106 THR B O 1
ATOM 3328 N N . ILE B 1 107 ? 8.438 -31.766 -17.391 1 98.19 107 ILE B N 1
ATOM 3329 C CA . ILE B 1 107 ? 8.25 -30.812 -16.297 1 98.19 107 ILE B CA 1
ATOM 3330 C C . ILE B 1 107 ? 6.848 -30.219 -16.359 1 98.19 107 ILE B C 1
ATOM 3332 O O . ILE B 1 107 ? 6.441 -29.703 -17.406 1 98.19 107 ILE B O 1
ATOM 3336 N N . VAL B 1 108 ? 6.07 -30.359 -15.289 1 98.81 108 VAL B N 1
ATOM 3337 C CA . VAL B 1 108 ? 4.715 -29.828 -15.18 1 98.81 108 VAL B CA 1
ATOM 3338 C C . VAL B 1 108 ? 4.688 -28.688 -14.172 1 98.81 108 VAL B C 1
ATOM 3340 O O . VAL B 1 108 ? 5.039 -28.875 -13 1 98.81 108 VAL B O 1
ATOM 3343 N N . ILE B 1 109 ? 4.238 -27.5 -14.602 1 98.69 109 ILE B N 1
ATOM 3344 C CA . ILE B 1 109 ? 4.293 -26.297 -13.758 1 98.69 109 ILE B CA 1
ATOM 3345 C C . ILE B 1 109 ? 2.879 -25.875 -13.375 1 98.69 109 ILE B C 1
ATOM 3347 O O . ILE B 1 109 ? 2.127 -25.359 -14.203 1 98.69 109 ILE B O 1
ATOM 3351 N N . ILE B 1 110 ? 2.496 -26.094 -12.109 1 98.56 110 ILE B N 1
ATOM 3352 C CA . ILE B 1 110 ? 1.224 -25.656 -11.547 1 98.56 110 ILE B CA 1
ATOM 3353 C C . ILE B 1 110 ? 1.458 -24.484 -10.594 1 98.56 110 ILE B C 1
ATOM 3355 O O . ILE B 1 110 ? 1.564 -24.672 -9.375 1 98.56 110 ILE B O 1
ATOM 3359 N N . GLN B 1 111 ? 1.524 -23.281 -11.133 1 98.06 111 GLN B N 1
ATOM 3360 C CA . GLN B 1 111 ? 1.878 -22.094 -10.367 1 98.06 111 GLN B CA 1
ATOM 3361 C C . GLN B 1 111 ? 1.158 -20.859 -10.906 1 98.06 111 GLN B C 1
ATOM 3363 O O . GLN B 1 111 ? 0.757 -20.828 -12.07 1 98.06 111 GLN B O 1
ATOM 3368 N N . ASN B 1 112 ? 0.957 -19.875 -10.07 1 97.38 112 ASN B N 1
ATOM 3369 C CA . ASN B 1 112 ? 0.481 -18.578 -10.531 1 97.38 112 ASN B CA 1
ATOM 3370 C C . ASN B 1 112 ? 1.562 -17.828 -11.305 1 97.38 112 ASN B C 1
ATOM 3372 O O . ASN B 1 112 ? 2.74 -18.172 -11.234 1 97.38 112 ASN B O 1
ATOM 3376 N N . GLY B 1 113 ? 1.084 -16.859 -12.039 1 98.06 113 GLY B N 1
ATOM 3377 C CA . GLY B 1 113 ? 2.025 -15.938 -12.656 1 98.06 113 GLY B CA 1
ATOM 3378 C C . GLY B 1 113 ? 2.303 -16.25 -14.109 1 98.06 113 GLY B C 1
ATOM 3379 O O . GLY B 1 113 ? 1.683 -17.156 -14.68 1 98.06 113 GLY B O 1
ATOM 3380 N N . VAL B 1 114 ? 3.135 -15.508 -14.703 1 98.38 114 VAL B N 1
ATOM 3381 C CA . VAL B 1 114 ? 3.623 -15.68 -16.078 1 98.38 114 VAL B CA 1
ATOM 3382 C C . VAL B 1 114 ? 5.152 -15.656 -16.078 1 98.38 114 VAL B C 1
ATOM 3384 O O . VAL B 1 114 ? 5.777 -15.141 -15.156 1 98.38 114 VAL B O 1
ATOM 3387 N N . GLY B 1 115 ? 5.707 -16.359 -17.031 1 97 115 GLY B N 1
ATOM 3388 C CA . GLY B 1 115 ? 7.156 -16.453 -17.125 1 97 115 GLY B CA 1
ATOM 3389 C C . GLY B 1 115 ? 7.738 -17.562 -16.281 1 97 115 GLY B C 1
ATOM 3390 O O . GLY B 1 115 ? 8.961 -17.703 -16.188 1 97 115 GLY B O 1
ATOM 3391 N N . ASN B 1 116 ? 6.926 -18.422 -15.719 1 97.5 116 ASN B N 1
ATOM 3392 C CA . ASN B 1 116 ? 7.348 -19.5 -14.828 1 97.5 116 ASN B CA 1
ATOM 3393 C C . ASN B 1 116 ? 8.211 -20.531 -15.562 1 97.5 116 ASN B C 1
ATOM 3395 O O . ASN B 1 116 ? 9.086 -21.156 -14.961 1 97.5 116 ASN B O 1
ATOM 3399 N N . GLU B 1 117 ? 7.977 -20.641 -16.844 1 97.5 117 GLU B N 1
ATOM 3400 C CA . GLU B 1 117 ? 8.555 -21.719 -17.641 1 97.5 117 GLU B CA 1
ATOM 3401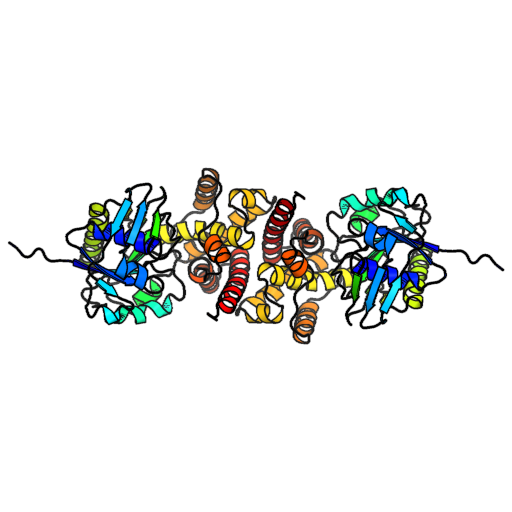 C C . GLU B 1 117 ? 10 -21.406 -18.031 1 97.5 117 GLU B C 1
ATOM 3403 O O . GLU B 1 117 ? 10.805 -22.312 -18.234 1 97.5 117 GLU B O 1
ATOM 3408 N N . VAL B 1 118 ? 10.297 -20.125 -18 1 96.44 118 VAL B N 1
ATOM 3409 C CA . VAL B 1 118 ? 11.523 -19.609 -18.609 1 96.44 118 VAL B CA 1
ATOM 3410 C C . VAL B 1 118 ? 12.742 -20.234 -17.922 1 96.44 118 VAL B C 1
ATOM 3412 O O . VAL B 1 118 ? 13.625 -20.781 -18.578 1 96.44 118 VAL B O 1
ATOM 3415 N N . PRO B 1 119 ? 12.797 -20.25 -16.609 1 97.44 119 PRO B N 1
ATOM 3416 C CA . PRO B 1 119 ? 13.977 -20.844 -15.984 1 97.44 119 PRO B CA 1
ATOM 3417 C C . PRO B 1 119 ? 14.102 -22.344 -16.25 1 97.44 119 PRO B C 1
ATOM 3419 O O . PRO B 1 119 ? 15.211 -22.859 -16.406 1 97.44 119 PRO B O 1
ATOM 3422 N N . PHE B 1 120 ? 13.023 -23.062 -16.312 1 97.25 120 PHE B N 1
ATOM 3423 C CA . PHE B 1 120 ? 13.039 -24.5 -16.562 1 97.25 120 PHE B CA 1
ATOM 3424 C C . PHE B 1 120 ? 13.5 -24.781 -17.984 1 97.25 120 PHE B C 1
ATOM 3426 O O . PHE B 1 120 ? 14.297 -25.688 -18.219 1 97.25 120 PHE B O 1
ATOM 3433 N N . ARG B 1 121 ? 12.945 -24.016 -18.938 1 96.19 121 ARG B N 1
ATOM 3434 C CA . ARG B 1 121 ? 13.352 -24.156 -20.328 1 96.19 121 ARG B CA 1
ATOM 3435 C C . ARG B 1 121 ? 14.836 -23.891 -20.5 1 96.19 121 ARG B C 1
ATOM 3437 O O . ARG B 1 121 ? 15.523 -24.578 -21.25 1 96.19 121 ARG B O 1
ATOM 3444 N N . SER B 1 122 ? 15.344 -22.891 -19.875 1 95.94 122 SER B N 1
ATOM 3445 C CA . SER B 1 122 ? 16.75 -22.531 -19.953 1 95.94 122 SER B CA 1
ATOM 3446 C C . SER B 1 122 ? 17.625 -23.656 -19.391 1 95.94 122 SER B C 1
ATOM 3448 O O . SER B 1 122 ? 18.688 -23.969 -19.969 1 95.94 122 SER B O 1
ATOM 3450 N N . ALA B 1 123 ? 17.234 -24.281 -18.312 1 97.12 123 ALA B N 1
ATOM 3451 C CA . ALA B 1 123 ? 18.031 -25.297 -17.641 1 97.12 123 ALA B CA 1
ATOM 3452 C C . ALA B 1 123 ? 17.906 -26.641 -18.344 1 97.12 123 ALA B C 1
ATOM 3454 O O . ALA B 1 123 ? 18.859 -27.438 -18.344 1 97.12 123 ALA B O 1
ATOM 3455 N N . PHE B 1 124 ? 16.734 -26.922 -18.906 1 95.69 124 PHE B N 1
ATOM 3456 C CA . PHE B 1 124 ? 16.438 -28.172 -19.578 1 95.69 124 PHE B CA 1
ATOM 3457 C C . PHE B 1 124 ? 15.859 -27.922 -20.969 1 95.69 124 PHE B C 1
ATOM 3459 O O . PHE B 1 124 ? 14.688 -28.203 -21.219 1 95.69 124 PHE B O 1
ATOM 3466 N N . PRO B 1 125 ? 16.641 -27.562 -21.953 1 93.56 125 PRO B N 1
ATOM 3467 C CA . PRO B 1 125 ? 16.156 -27.078 -23.25 1 93.56 125 PRO B CA 1
ATOM 3468 C C . PRO B 1 125 ? 15.398 -28.141 -24.031 1 93.56 125 PRO B C 1
ATOM 3470 O O . PRO B 1 125 ? 14.594 -27.812 -24.906 1 93.56 125 PRO B O 1
ATOM 3473 N N . HIS B 1 126 ? 15.562 -29.422 -23.672 1 90.88 126 HIS B N 1
ATOM 3474 C CA . HIS B 1 126 ? 14.969 -30.484 -24.469 1 90.88 126 HIS B CA 1
ATOM 3475 C C . HIS B 1 126 ? 13.844 -31.188 -23.719 1 90.88 126 HIS B C 1
ATOM 3477 O O . HIS B 1 126 ? 13.172 -32.062 -24.281 1 90.88 126 HIS B O 1
ATOM 3483 N N . ALA B 1 127 ? 13.625 -30.781 -22.516 1 94 127 ALA B N 1
ATOM 3484 C CA . ALA B 1 127 ? 12.547 -31.406 -21.75 1 94 127 ALA B CA 1
ATOM 3485 C C . ALA B 1 127 ? 11.188 -30.844 -22.172 1 94 127 ALA B C 1
ATOM 3487 O O . ALA B 1 127 ? 11.07 -29.656 -22.484 1 94 127 ALA B O 1
ATOM 3488 N N . THR B 1 128 ? 10.211 -31.75 -22.25 1 95.94 128 THR B N 1
ATOM 3489 C CA . THR B 1 128 ? 8.844 -31.266 -22.406 1 95.94 128 THR B CA 1
ATOM 3490 C C . THR B 1 128 ? 8.406 -30.469 -21.188 1 95.94 128 THR B C 1
ATOM 3492 O O . THR B 1 128 ? 8.695 -30.859 -20.047 1 95.94 128 THR B O 1
ATOM 3495 N N . VAL B 1 129 ? 7.797 -29.281 -21.453 1 97.69 129 VAL B N 1
ATOM 3496 C CA . VAL B 1 129 ? 7.234 -28.484 -20.359 1 97.69 129 VAL B CA 1
ATOM 3497 C C . VAL B 1 129 ? 5.727 -28.344 -20.562 1 97.69 129 VAL B C 1
ATOM 3499 O O . VAL B 1 129 ? 5.266 -27.828 -21.578 1 97.69 129 VAL B O 1
ATOM 3502 N N . ILE B 1 130 ? 4.98 -28.875 -19.609 1 98.44 130 ILE B N 1
ATOM 3503 C CA . ILE B 1 130 ? 3.541 -28.656 -19.516 1 98.44 130 ILE B CA 1
ATOM 3504 C C . ILE B 1 130 ? 3.252 -27.547 -18.516 1 98.44 130 ILE B C 1
ATOM 3506 O O . ILE B 1 130 ? 3.699 -27.609 -17.359 1 98.44 130 ILE B O 1
ATOM 3510 N N . SER B 1 131 ? 2.631 -26.5 -19.016 1 98.62 131 SER B N 1
ATOM 3511 C CA . SER B 1 131 ? 2.236 -25.375 -18.188 1 98.62 131 SER B CA 1
ATOM 3512 C C . SER B 1 131 ? 0.776 -25.484 -17.766 1 98.62 131 SER B C 1
ATOM 3514 O O . SER B 1 131 ? -0.079 -25.875 -18.562 1 98.62 131 SER B O 1
ATOM 3516 N N . CYS B 1 132 ? 0.51 -25.172 -16.469 1 98.81 132 CYS B N 1
ATOM 3517 C CA . CYS B 1 132 ? -0.836 -25.312 -15.93 1 98.81 132 CYS B CA 1
ATOM 3518 C C . CYS B 1 132 ? -1.286 -24.047 -15.227 1 98.81 132 CYS B C 1
ATOM 3520 O O . CYS B 1 132 ? -0.489 -23.375 -14.555 1 98.81 132 CYS B O 1
ATOM 3522 N N . VAL B 1 133 ? -2.531 -23.656 -15.43 1 98.69 133 VAL B N 1
ATOM 3523 C CA . VAL B 1 133 ? -3.215 -22.578 -14.719 1 98.69 133 VAL B CA 1
ATOM 3524 C C . VAL B 1 133 ? -4.332 -23.172 -13.852 1 98.69 133 VAL B C 1
ATOM 3526 O O . VAL B 1 133 ? -5.297 -23.734 -14.375 1 98.69 133 VAL B O 1
ATOM 3529 N N . THR B 1 134 ? -4.168 -23.062 -12.57 1 98.19 134 THR B N 1
ATOM 3530 C CA . THR B 1 134 ? -5.148 -23.703 -11.703 1 98.19 134 THR B CA 1
ATOM 3531 C C . THR B 1 134 ? -6.02 -22.656 -11.008 1 98.19 134 THR B C 1
ATOM 3533 O O . THR B 1 134 ? -5.551 -21.578 -10.672 1 98.19 134 THR B O 1
ATOM 3536 N N . TRP B 1 135 ? -7.309 -22.891 -10.859 1 97.5 135 TRP B N 1
ATOM 3537 C CA . TRP B 1 135 ? -8.312 -22.125 -10.125 1 97.5 135 TRP B CA 1
ATOM 3538 C C . TRP B 1 135 ? -8.859 -22.922 -8.953 1 97.5 135 TRP B C 1
ATOM 3540 O O . TRP B 1 135 ? -10.062 -22.875 -8.672 1 97.5 135 TRP B O 1
ATOM 3550 N N . THR B 1 136 ? -8.039 -23.703 -8.367 1 97.31 136 THR B N 1
ATOM 3551 C CA . THR B 1 136 ? -8.406 -24.562 -7.242 1 97.31 136 THR B CA 1
ATOM 3552 C C . THR B 1 136 ? -8.211 -23.828 -5.918 1 97.31 136 THR B C 1
ATOM 3554 O O . THR B 1 136 ? -7.172 -23.203 -5.695 1 97.31 136 THR B O 1
ATOM 3557 N N . GLY B 1 137 ? -9.305 -23.812 -5.062 1 96.12 137 GLY B N 1
ATOM 3558 C CA . GLY B 1 137 ? -9.227 -23.219 -3.734 1 96.12 137 GLY B CA 1
ATOM 3559 C C . GLY B 1 137 ? -8.852 -24.219 -2.656 1 96.12 137 GLY B C 1
ATOM 3560 O O . GLY B 1 137 ? -9.594 -25.172 -2.4 1 96.12 137 GLY B O 1
ATOM 3561 N N . ALA B 1 138 ? -7.688 -24.031 -2.084 1 97 138 ALA B N 1
ATOM 3562 C CA . ALA B 1 138 ? -7.238 -24.938 -1.017 1 97 138 ALA B CA 1
ATOM 3563 C C . ALA B 1 138 ? -6.371 -24.188 -0.005 1 97 138 ALA B C 1
ATOM 3565 O O . ALA B 1 138 ? -5.746 -23.172 -0.339 1 97 138 ALA B O 1
ATOM 3566 N N . SER B 1 139 ? -6.367 -24.656 1.205 1 96.69 139 SER B N 1
ATOM 3567 C CA . SER B 1 139 ? -5.531 -24.109 2.275 1 96.69 139 SER B CA 1
ATOM 3568 C C . SER B 1 139 ? -4.934 -25.234 3.121 1 96.69 139 SER B C 1
ATOM 3570 O O . SER B 1 139 ? -5.379 -26.375 3.049 1 96.69 139 SER B O 1
ATOM 3572 N N . GLN B 1 140 ? -3.861 -24.953 3.779 1 96.31 140 GLN B N 1
ATOM 3573 C CA . GLN B 1 140 ? -3.193 -25.859 4.711 1 96.31 140 GLN B CA 1
ATOM 3574 C C . GLN B 1 140 ? -3.117 -25.25 6.105 1 96.31 140 GLN B C 1
ATOM 3576 O O . GLN B 1 140 ? -2.08 -24.703 6.5 1 96.31 140 GLN B O 1
ATOM 3581 N N . PRO B 1 141 ? -4.188 -25.375 6.926 1 95.31 141 PRO B N 1
ATOM 3582 C CA . PRO B 1 141 ? -4.207 -24.766 8.258 1 95.31 141 PRO B CA 1
ATOM 3583 C C . PRO B 1 141 ? -3.143 -25.344 9.188 1 95.31 141 PRO B C 1
ATOM 3585 O O . PRO B 1 141 ? -2.68 -24.656 10.102 1 95.31 141 PRO B O 1
ATOM 3588 N N . GLN B 1 142 ? -2.824 -26.672 8.969 1 95.75 142 GLN B N 1
ATOM 3589 C CA . GLN B 1 142 ? -1.754 -27.359 9.672 1 95.75 142 GLN B CA 1
ATOM 3590 C C . GLN B 1 142 ? -0.946 -28.234 8.711 1 95.75 142 GLN B C 1
ATOM 3592 O O . GLN B 1 142 ? -1.467 -28.688 7.691 1 95.75 142 GLN B O 1
ATOM 3597 N N . PRO B 1 143 ? 0.307 -28.375 9.055 1 96.56 143 PRO B N 1
ATOM 3598 C CA . PRO B 1 143 ? 1.139 -29.188 8.156 1 96.56 143 PRO B CA 1
ATOM 3599 C C . PRO B 1 143 ? 0.5 -30.531 7.809 1 96.56 143 PRO B C 1
ATOM 3601 O O . PRO B 1 143 ? 0.142 -31.297 8.703 1 96.56 143 PRO B O 1
ATOM 3604 N N . GLY B 1 144 ? 0.338 -30.719 6.559 1 97.62 144 GLY B N 1
ATOM 3605 C CA . GLY B 1 144 ? -0.16 -32 6.09 1 97.62 144 GLY B CA 1
ATOM 3606 C C . GLY B 1 144 ? -1.675 -32.094 6.082 1 97.62 144 GLY B C 1
ATOM 3607 O O . GLY B 1 144 ? -2.244 -33.062 5.59 1 97.62 144 GLY B O 1
ATOM 3608 N N . ASN B 1 145 ? -2.336 -31.094 6.66 1 98.25 145 ASN B N 1
ATOM 3609 C CA . ASN B 1 145 ? -3.793 -31.031 6.637 1 98.25 145 ASN B CA 1
ATOM 3610 C C . ASN B 1 145 ? -4.293 -30 5.625 1 98.25 145 ASN B C 1
ATOM 3612 O O . ASN B 1 145 ? -4.023 -28.812 5.758 1 98.25 145 ASN B O 1
ATOM 3616 N N . ILE B 1 146 ? -5.082 -30.5 4.656 1 98.44 146 ILE B N 1
ATOM 3617 C CA . ILE B 1 146 ? -5.508 -29.656 3.545 1 98.44 146 ILE B CA 1
ATOM 3618 C C . ILE B 1 146 ? -7.027 -29.516 3.557 1 98.44 146 ILE B C 1
ATOM 3620 O O . ILE B 1 146 ? -7.75 -30.5 3.73 1 98.44 146 ILE B O 1
ATOM 3624 N N . ILE B 1 147 ? -7.512 -28.312 3.395 1 98.56 147 ILE B N 1
ATOM 3625 C CA . ILE B 1 147 ? -8.922 -28.031 3.17 1 98.56 147 ILE B CA 1
ATOM 3626 C C . ILE B 1 147 ? -9.125 -27.531 1.743 1 98.56 147 ILE B C 1
ATOM 3628 O O . ILE B 1 147 ? -8.531 -26.531 1.344 1 98.56 147 ILE B O 1
ATOM 3632 N N . HIS B 1 148 ? -9.859 -28.281 0.945 1 98.44 148 HIS B N 1
ATOM 3633 C CA . HIS B 1 148 ? -10.203 -27.922 -0.425 1 98.44 148 HIS B CA 1
ATOM 3634 C C . HIS B 1 148 ? -11.656 -27.469 -0.526 1 98.44 148 HIS B C 1
ATOM 3636 O O . HIS B 1 148 ? -12.57 -28.203 -0.146 1 98.44 148 HIS B O 1
ATOM 3642 N N . THR B 1 149 ? -11.852 -26.266 -1.051 1 95.81 149 THR B N 1
ATOM 3643 C CA . THR B 1 149 ? -13.195 -25.719 -1.215 1 95.81 149 THR B CA 1
ATOM 3644 C C . THR B 1 149 ? -13.836 -26.219 -2.502 1 95.81 149 THR B C 1
ATOM 3646 O O . THR B 1 149 ? -13.328 -27.156 -3.123 1 95.81 149 THR B O 1
ATOM 3649 N N . LYS B 1 150 ? -14.922 -25.578 -2.902 1 95.75 150 LYS B N 1
ATOM 3650 C CA . LYS B 1 150 ? -15.68 -26.016 -4.074 1 95.75 150 LYS B CA 1
ATOM 3651 C C . LYS B 1 150 ? -14.961 -25.625 -5.363 1 95.75 150 LYS B C 1
ATOM 3653 O O . LYS B 1 150 ? -15.148 -26.281 -6.395 1 95.75 150 LYS B O 1
ATOM 3658 N N . SER B 1 151 ? -14.156 -24.594 -5.332 1 96.12 151 SER B N 1
ATOM 3659 C CA . SER B 1 151 ? -13.461 -24.125 -6.52 1 96.12 151 SER B CA 1
ATOM 3660 C C . SER B 1 151 ? -12.438 -25.141 -7.004 1 96.12 151 SER B C 1
ATOM 3662 O O . SER B 1 151 ? -11.539 -25.531 -6.258 1 96.12 151 SER B O 1
ATOM 3664 N N . GLU B 1 152 ? -12.617 -25.641 -8.234 1 97.94 152 GLU B N 1
ATOM 3665 C CA . GLU B 1 152 ? -11.773 -26.672 -8.836 1 97.94 152 GLU B CA 1
ATOM 3666 C C . GLU B 1 152 ? -11.797 -26.578 -10.359 1 97.94 152 GLU B C 1
ATOM 3668 O O . GLU B 1 152 ? -12.836 -26.828 -10.984 1 97.94 152 GLU B O 1
ATOM 3673 N N . ASP B 1 153 ? -10.734 -26.141 -10.938 1 98.25 153 ASP B N 1
ATOM 3674 C CA . ASP B 1 153 ? -10.562 -26.031 -12.383 1 98.25 153 ASP B CA 1
ATOM 3675 C C . ASP B 1 153 ? -9.094 -25.844 -12.75 1 98.25 153 ASP B C 1
ATOM 3677 O O . ASP B 1 153 ? -8.281 -25.438 -11.914 1 98.25 153 ASP B O 1
ATOM 3681 N N . MET B 1 154 ? -8.734 -26.281 -13.953 1 98.69 154 MET B N 1
ATOM 3682 C CA . MET B 1 154 ? -7.352 -26.141 -14.422 1 98.69 154 MET B CA 1
ATOM 3683 C C . MET B 1 154 ? -7.293 -26.125 -15.945 1 98.69 154 MET B C 1
ATOM 3685 O O . MET B 1 154 ? -8.031 -26.859 -16.609 1 98.69 154 MET B O 1
ATOM 3689 N N . GLN B 1 155 ? -6.496 -25.297 -16.516 1 98.88 155 GLN B N 1
ATOM 3690 C CA . GLN B 1 155 ? -6.098 -25.359 -17.922 1 98.88 155 GLN B CA 1
ATOM 3691 C C . GLN B 1 155 ? -4.656 -25.844 -18.062 1 98.88 155 GLN B C 1
ATOM 3693 O O . GLN B 1 155 ? -3.783 -25.422 -17.297 1 98.88 155 GLN B O 1
ATOM 3698 N N . ILE B 1 156 ? -4.395 -26.781 -18.984 1 98.81 156 ILE B N 1
ATOM 3699 C CA . ILE B 1 156 ? -3.039 -27.266 -19.219 1 98.81 156 ILE B CA 1
ATOM 3700 C C . ILE B 1 156 ? -2.707 -27.172 -20.703 1 98.81 156 ILE B C 1
ATOM 3702 O O . ILE B 1 156 ? -3.596 -27.281 -21.547 1 98.81 156 ILE B O 1
ATOM 3706 N N . GLY B 1 157 ? -1.54 -26.938 -21 1 98.44 157 GLY B N 1
ATOM 3707 C CA . GLY B 1 157 ? -1.036 -26.891 -22.359 1 98.44 157 GLY B CA 1
ATOM 3708 C C . GLY B 1 157 ? 0.477 -26.969 -22.453 1 98.44 157 GLY B C 1
ATOM 3709 O O . GLY B 1 157 ? 1.161 -26.906 -21.422 1 98.44 157 GLY B O 1
ATOM 3710 N N . LEU B 1 158 ? 0.973 -27.172 -23.672 1 97.62 158 LEU B N 1
ATOM 3711 C CA . LEU B 1 158 ? 2.41 -27.281 -23.891 1 97.62 158 LEU B CA 1
ATOM 3712 C C . LEU B 1 158 ? 3.057 -25.891 -23.938 1 97.62 158 LEU B C 1
ATOM 3714 O O . LEU B 1 158 ? 2.482 -24.953 -24.5 1 97.62 158 LEU B O 1
ATOM 3718 N N . TYR B 1 159 ? 4.152 -25.719 -23.25 1 96.38 159 TYR B N 1
ATOM 3719 C CA . TYR B 1 159 ? 5.031 -24.594 -23.5 1 96.38 159 TYR B CA 1
ATOM 3720 C C . TYR B 1 159 ? 5.91 -24.828 -24.719 1 96.38 159 TYR B C 1
ATOM 3722 O O . TYR B 1 159 ? 6.625 -25.828 -24.797 1 96.38 159 TYR B O 1
ATOM 3730 N N . PRO B 1 160 ? 5.777 -23.969 -25.641 1 84.62 160 PRO B N 1
ATOM 3731 C CA . PRO B 1 160 ? 6.375 -24.25 -26.938 1 84.62 160 PRO B CA 1
ATOM 3732 C C . PRO B 1 160 ? 7.875 -24.531 -26.859 1 84.62 160 PRO B C 1
ATOM 3734 O O . PRO B 1 160 ? 8.57 -23.938 -26.031 1 84.62 160 PRO B O 1
ATOM 3737 N N . ASN B 1 161 ? 8.273 -25.484 -27.625 1 78.94 161 ASN B N 1
ATOM 3738 C CA . ASN B 1 161 ? 9.688 -25.781 -27.859 1 78.94 161 ASN B CA 1
ATOM 3739 C C . ASN B 1 161 ? 9.922 -26.344 -29.266 1 78.94 161 ASN B C 1
ATOM 3741 O O . ASN B 1 161 ? 8.977 -26.484 -30.047 1 78.94 161 ASN B O 1
ATOM 3745 N N . ASP B 1 162 ? 11.125 -26.453 -29.578 1 78.75 162 ASP B N 1
ATOM 3746 C CA . ASP B 1 162 ? 11.508 -26.922 -30.906 1 78.75 162 ASP B CA 1
ATOM 3747 C C . ASP B 1 162 ? 11.523 -28.453 -30.969 1 78.75 162 ASP B C 1
ATOM 3749 O O . ASP B 1 162 ? 11.977 -29.031 -31.953 1 78.75 162 ASP B O 1
ATOM 3753 N N . ALA B 1 163 ? 10.992 -29.062 -30 1 76.44 163 ALA B N 1
ATOM 3754 C CA . ALA B 1 163 ? 11.047 -30.531 -29.938 1 76.44 163 ALA B CA 1
ATOM 3755 C C . ALA B 1 163 ? 9.984 -31.156 -30.844 1 76.44 163 ALA B C 1
ATOM 3757 O O . ALA B 1 163 ? 9.172 -30.453 -31.438 1 76.44 163 ALA B O 1
ATOM 3758 N N . ASP B 1 164 ? 10.047 -32.5 -30.938 1 82.62 164 ASP B N 1
ATOM 3759 C CA . ASP B 1 164 ? 9.086 -33.281 -31.703 1 82.62 164 ASP B CA 1
ATOM 3760 C C . ASP B 1 164 ? 7.672 -33.094 -31.156 1 82.62 164 ASP B C 1
ATOM 3762 O O . ASP B 1 164 ? 7.371 -33.531 -30.031 1 82.62 164 ASP B O 1
ATOM 3766 N N . GLN B 1 165 ? 6.852 -32.594 -32 1 88.06 165 GLN B N 1
ATOM 3767 C CA . GLN B 1 165 ? 5.492 -32.219 -31.609 1 88.06 165 GLN B CA 1
ATOM 3768 C C . GLN B 1 165 ? 4.695 -33.469 -31.219 1 88.06 165 GLN B C 1
ATOM 3770 O O . GLN B 1 165 ? 3.861 -33.438 -30.312 1 88.06 165 GLN B O 1
ATOM 3775 N N . SER B 1 166 ? 5.016 -34.5 -31.859 1 91.31 166 SER B N 1
ATOM 3776 C CA . SER B 1 166 ? 4.289 -35.719 -31.578 1 91.31 166 SER B CA 1
ATOM 3777 C C . SER B 1 166 ? 4.625 -36.25 -30.188 1 91.31 166 SER B C 1
ATOM 3779 O O . SER B 1 166 ? 3.736 -36.688 -29.453 1 91.31 166 SER B O 1
ATOM 3781 N N . ALA B 1 167 ? 5.828 -36.281 -29.844 1 91.25 167 ALA B N 1
ATOM 3782 C CA . ALA B 1 167 ? 6.258 -36.719 -28.516 1 91.25 167 ALA B CA 1
ATOM 3783 C C . ALA B 1 167 ? 5.715 -35.812 -27.422 1 91.25 167 ALA B C 1
ATOM 3785 O O . ALA B 1 167 ? 5.301 -36.312 -26.359 1 91.25 167 ALA B O 1
ATOM 3786 N N . GLU B 1 168 ? 5.715 -34.562 -27.672 1 94 168 GLU B N 1
ATOM 3787 C CA . GLU B 1 168 ? 5.195 -33.594 -26.703 1 94 168 GLU B CA 1
ATOM 3788 C C . GLU B 1 168 ? 3.701 -33.812 -26.469 1 94 168 GLU B C 1
ATOM 3790 O O . GLU B 1 168 ? 3.236 -33.781 -25.328 1 94 168 GLU B O 1
ATOM 3795 N N . LYS B 1 169 ? 3.039 -33.969 -27.578 1 95.25 169 LYS B N 1
ATOM 3796 C CA . LYS B 1 169 ? 1.6 -34.188 -27.469 1 95.25 169 LYS B CA 1
ATOM 3797 C C . LYS B 1 169 ? 1.288 -35.469 -26.719 1 95.25 169 LYS B C 1
ATOM 3799 O O . LYS B 1 169 ? 0.325 -35.531 -25.938 1 95.25 169 LYS B O 1
ATOM 3804 N N . GLN B 1 170 ? 2.055 -36.469 -26.922 1 96.06 170 GLN B N 1
ATOM 3805 C CA . GLN B 1 170 ? 1.858 -37.75 -26.203 1 96.06 170 GLN B CA 1
ATOM 3806 C C . GLN B 1 170 ? 2.039 -37.562 -24.703 1 96.06 170 GLN B C 1
ATOM 3808 O O . GLN B 1 170 ? 1.274 -38.125 -23.906 1 96.06 170 GLN B O 1
ATOM 3813 N N . ARG B 1 171 ? 3.027 -36.844 -24.344 1 96.44 171 ARG B N 1
ATOM 3814 C CA . ARG B 1 171 ? 3.289 -36.594 -22.938 1 96.44 171 ARG B CA 1
ATOM 3815 C C . ARG B 1 171 ? 2.176 -35.75 -22.312 1 96.44 171 ARG B C 1
ATOM 3817 O O . ARG B 1 171 ? 1.755 -36 -21.188 1 96.44 171 ARG B O 1
ATOM 3824 N N . LEU B 1 172 ? 1.719 -34.75 -23.047 1 98.12 172 LEU B N 1
ATOM 3825 C CA . LEU B 1 172 ? 0.584 -33.938 -22.594 1 98.12 172 LEU B CA 1
ATOM 3826 C C . LEU B 1 172 ? -0.657 -34.812 -22.422 1 98.12 172 LEU B C 1
ATOM 3828 O O . LEU B 1 172 ? -1.366 -34.688 -21.422 1 98.12 172 LEU B O 1
ATOM 3832 N N . ASP B 1 173 ? -0.918 -35.656 -23.375 1 98.12 173 ASP B N 1
ATOM 3833 C CA . ASP B 1 173 ? -2.08 -36.531 -23.328 1 98.12 173 ASP B CA 1
ATOM 3834 C C . ASP B 1 173 ? -1.988 -37.531 -22.156 1 98.12 173 ASP B C 1
ATOM 3836 O O . ASP B 1 173 ? -2.992 -37.812 -21.5 1 98.12 173 ASP B O 1
ATOM 3840 N N . GLU B 1 174 ? -0.812 -38.031 -22 1 98.06 174 GLU B N 1
ATOM 3841 C CA . GLU B 1 174 ? -0.625 -38.938 -20.875 1 98.06 174 GLU B CA 1
ATOM 3842 C C . GLU B 1 174 ? -0.906 -38.25 -19.547 1 98.06 174 GLU B C 1
ATOM 3844 O O . GLU B 1 174 ? -1.61 -38.781 -18.688 1 98.06 174 GLU B O 1
ATOM 3849 N N . PHE B 1 175 ? -0.389 -37.062 -19.391 1 98.62 175 PHE B N 1
ATOM 3850 C CA . PHE B 1 175 ? -0.642 -36.344 -18.156 1 98.62 175 PHE B CA 1
ATOM 3851 C C . PHE B 1 175 ? -2.127 -36.031 -18.016 1 98.62 175 PHE B C 1
ATOM 3853 O O . PHE B 1 175 ? -2.674 -36.094 -16.906 1 98.62 175 PHE B O 1
ATOM 3860 N N . ALA B 1 176 ? -2.777 -35.625 -19.094 1 98.81 176 ALA B N 1
ATOM 3861 C CA . ALA B 1 176 ? -4.219 -35.406 -19.094 1 98.81 176 ALA B CA 1
ATOM 3862 C C . ALA B 1 176 ? -4.98 -36.625 -18.625 1 98.81 176 ALA B C 1
ATOM 3864 O O . ALA B 1 176 ? -6 -36.531 -17.938 1 98.81 176 ALA B O 1
ATOM 3865 N N . THR B 1 177 ? -4.512 -37.812 -19.016 1 98.56 177 THR B N 1
ATOM 3866 C CA . THR B 1 177 ? -5.148 -39.062 -18.578 1 98.56 177 THR B CA 1
ATOM 3867 C C . THR B 1 177 ? -5.035 -39.219 -17.078 1 98.56 177 THR B C 1
ATOM 3869 O O . THR B 1 177 ? -5.945 -39.75 -16.438 1 98.56 177 THR B O 1
ATOM 3872 N N . PHE B 1 178 ? -3.887 -38.812 -16.469 1 98.69 178 PHE B N 1
ATOM 3873 C CA . PHE B 1 178 ? -3.752 -38.844 -15.023 1 98.69 178 PHE B CA 1
ATOM 3874 C C . PHE B 1 178 ? -4.812 -37.969 -14.359 1 98.69 178 PHE B C 1
ATOM 3876 O O . PHE B 1 178 ? -5.43 -38.375 -13.375 1 98.69 178 PHE B O 1
ATOM 3883 N N . LEU B 1 179 ? -5.062 -36.75 -14.891 1 98.88 179 LEU B N 1
ATOM 3884 C CA . LEU B 1 179 ? -6.031 -35.844 -14.32 1 98.88 179 LEU B CA 1
ATOM 3885 C C . LEU B 1 179 ? -7.453 -36.375 -14.469 1 98.88 179 LEU B C 1
ATOM 3887 O O . LEU B 1 179 ? -8.273 -36.219 -13.562 1 98.88 179 LEU B O 1
ATOM 3891 N N . THR B 1 180 ? -7.688 -37 -15.617 1 98.75 180 THR B N 1
ATOM 3892 C CA . THR B 1 180 ? -8.992 -37.625 -15.852 1 98.75 180 THR B CA 1
ATOM 3893 C C . THR B 1 180 ? -9.234 -38.75 -14.859 1 98.75 180 THR B C 1
ATOM 3895 O O . THR B 1 180 ? -10.273 -38.781 -14.195 1 98.75 180 THR B O 1
ATOM 3898 N N . GLU B 1 181 ? -8.273 -39.656 -14.75 1 98.38 181 GLU B N 1
ATOM 3899 C CA . GLU B 1 181 ? -8.406 -40.781 -13.844 1 98.38 181 GLU B CA 1
ATOM 3900 C C . GLU B 1 181 ? -8.445 -40.312 -12.391 1 98.38 181 GLU B C 1
ATOM 3902 O O . GLU B 1 181 ? -9.125 -40.938 -11.562 1 98.38 181 GLU B O 1
ATOM 3907 N N . GLY B 1 182 ? -7.73 -39.25 -12.102 1 98.56 182 GLY B N 1
ATOM 3908 C CA . GLY B 1 182 ? -7.746 -38.656 -10.773 1 98.56 182 GLY B CA 1
ATOM 3909 C C . GLY B 1 182 ? -9.039 -37.938 -10.469 1 98.56 182 GLY B C 1
ATOM 3910 O O . GLY B 1 182 ? -9.273 -37.531 -9.328 1 98.56 182 GLY B O 1
ATOM 3911 N N . LYS B 1 183 ? -9.867 -37.656 -11.469 1 98.5 183 LYS B N 1
ATOM 3912 C CA . LYS B 1 183 ? -11.227 -37.125 -11.359 1 98.5 183 LYS B CA 1
ATOM 3913 C C . LYS B 1 183 ? -11.211 -35.656 -10.977 1 98.5 183 LYS B C 1
ATOM 3915 O O . LYS B 1 183 ? -12 -35.219 -10.125 1 98.5 183 LYS B O 1
ATOM 3920 N N . THR B 1 184 ? -10.305 -34.875 -11.438 1 98.62 184 THR B N 1
ATOM 3921 C CA . THR B 1 184 ? -10.32 -33.438 -11.266 1 98.62 184 THR B CA 1
ATOM 3922 C C . THR B 1 184 ? -10.859 -32.75 -12.516 1 98.62 184 THR B C 1
ATOM 3924 O O . THR B 1 184 ? -10.938 -33.344 -13.578 1 98.62 184 THR B O 1
ATOM 3927 N N . VAL B 1 185 ? -11.359 -31.547 -12.375 1 98.5 185 VAL B N 1
ATOM 3928 C CA . VAL B 1 185 ? -11.875 -30.734 -13.477 1 98.5 185 VAL B CA 1
ATOM 3929 C C . VAL B 1 185 ? -10.719 -30 -14.172 1 98.5 185 VAL B C 1
ATOM 3931 O O . VAL B 1 185 ? -9.93 -29.328 -13.516 1 98.5 185 VAL B O 1
ATOM 3934 N N . PHE B 1 186 ? -10.594 -30.188 -15.516 1 98.69 186 PHE B N 1
ATOM 3935 C CA . PHE B 1 186 ? -9.539 -29.5 -16.25 1 98.69 186 PHE B CA 1
ATOM 3936 C C . PHE B 1 186 ? -9.859 -29.453 -17.734 1 98.69 186 PHE B C 1
ATOM 3938 O O . PHE B 1 186 ? -10.844 -30.047 -18.188 1 98.69 186 PHE B O 1
ATOM 3945 N N . GLN B 1 187 ? -9.094 -28.719 -18.5 1 98.75 187 GLN B N 1
ATOM 3946 C CA . GLN B 1 187 ? -9.164 -28.688 -19.953 1 98.75 187 GLN B CA 1
ATOM 3947 C C . GLN B 1 187 ? -7.773 -28.547 -20.578 1 98.75 187 GLN B C 1
ATOM 3949 O O . GLN B 1 187 ? -6.918 -27.844 -20.031 1 98.75 187 GLN B O 1
ATOM 3954 N N . VAL B 1 188 ? -7.531 -29.219 -21.672 1 98.69 188 VAL B N 1
ATOM 3955 C CA . VAL B 1 188 ? -6.336 -29 -22.484 1 98.69 188 VAL B CA 1
ATOM 3956 C C . VAL B 1 188 ? -6.57 -27.859 -23.453 1 98.69 188 VAL B C 1
ATOM 3958 O O . VAL B 1 188 ? -7.586 -27.812 -24.156 1 98.69 188 VAL B O 1
ATOM 3961 N N . VAL B 1 189 ? -5.711 -26.875 -23.438 1 98.31 189 VAL B N 1
ATOM 3962 C CA . VAL B 1 189 ? -5.902 -25.703 -24.297 1 98.31 189 VAL B CA 1
ATOM 3963 C C . VAL B 1 189 ? -4.758 -25.594 -25.297 1 98.31 189 VAL B C 1
ATOM 3965 O O . VAL B 1 189 ? -3.639 -26.031 -25.016 1 98.31 189 VAL B O 1
ATOM 3968 N N . PRO B 1 190 ? -4.988 -25.094 -26.453 1 96.12 190 PRO B N 1
ATOM 3969 C CA . PRO B 1 190 ? -3.967 -25.047 -27.5 1 96.12 190 PRO B CA 1
ATOM 3970 C C . PRO B 1 190 ? -2.871 -24.031 -27.203 1 96.12 190 PRO B C 1
ATOM 3972 O O . PRO B 1 190 ? -1.729 -24.203 -27.641 1 96.12 190 PRO B O 1
ATOM 3975 N N . ASN B 1 191 ? -3.223 -22.906 -26.547 1 97 191 ASN B N 1
ATOM 3976 C CA . ASN B 1 191 ? -2.285 -21.844 -26.188 1 97 191 ASN B CA 1
ATOM 3977 C C . ASN B 1 191 ? -2.404 -21.5 -24.703 1 97 191 ASN B C 1
ATOM 3979 O O . ASN B 1 191 ? -3.139 -20.578 -24.344 1 97 191 ASN B O 1
ATOM 3983 N N . ILE B 1 192 ? -1.596 -22.125 -23.891 1 98.12 192 ILE B N 1
ATOM 3984 C CA . ILE B 1 192 ? -1.697 -22.031 -22.438 1 98.12 192 ILE B CA 1
ATOM 3985 C C . ILE B 1 192 ? -1.303 -20.625 -22 1 98.12 192 ILE B C 1
ATOM 3987 O O . ILE B 1 192 ? -1.693 -20.172 -20.922 1 98.12 192 ILE B O 1
ATOM 3991 N N . GLN B 1 193 ? -0.577 -19.844 -22.828 1 98.19 193 GLN B N 1
ATOM 3992 C CA . GLN B 1 193 ? -0.149 -18.5 -22.469 1 98.19 193 GLN B CA 1
ATOM 3993 C C . GLN B 1 193 ? -1.342 -17.547 -22.344 1 98.19 193 GLN B C 1
ATOM 3995 O O . GLN B 1 193 ? -1.329 -16.625 -21.547 1 98.19 193 GLN B O 1
ATOM 4000 N N . VAL B 1 194 ? -2.432 -17.828 -23.141 1 98.56 194 VAL B N 1
ATOM 4001 C CA . VAL B 1 194 ? -3.645 -17.016 -23.047 1 98.56 194 VAL B CA 1
ATOM 4002 C C . VAL B 1 194 ? -4.238 -17.156 -21.641 1 98.56 194 VAL B C 1
ATOM 4004 O O . VAL B 1 194 ? -4.531 -16.141 -20.984 1 98.56 194 VAL B O 1
ATOM 4007 N N . GLN B 1 195 ? -4.348 -18.375 -21.172 1 98.5 195 GLN B N 1
ATOM 4008 C CA . GLN B 1 195 ? -4.938 -18.609 -19.859 1 98.5 195 GLN B CA 1
ATOM 4009 C C . GLN B 1 195 ? -4.031 -18.094 -18.75 1 98.5 195 GLN B C 1
ATOM 4011 O O . GLN B 1 195 ? -4.516 -17.562 -17.734 1 98.5 195 GLN B O 1
ATOM 4016 N N . ARG B 1 196 ? -2.705 -18.234 -18.891 1 98.5 196 ARG B N 1
ATOM 4017 C CA . ARG B 1 196 ? -1.776 -17.719 -17.891 1 98.5 196 ARG B CA 1
ATOM 4018 C C . ARG B 1 196 ? -1.924 -16.203 -17.734 1 98.5 196 ARG B C 1
ATOM 4020 O O . ARG B 1 196 ? -2.057 -15.695 -16.625 1 98.5 196 ARG B O 1
ATOM 4027 N N . TRP B 1 197 ? -1.973 -15.5 -18.859 1 98.88 197 TRP B N 1
ATOM 4028 C CA . TRP B 1 197 ? -2.039 -14.047 -18.828 1 98.88 197 TRP B CA 1
ATOM 4029 C C . TRP B 1 197 ? -3.414 -13.57 -18.359 1 98.88 197 TRP B C 1
ATOM 4031 O O . TRP B 1 197 ? -3.529 -12.57 -17.641 1 98.88 197 TRP B O 1
ATOM 4041 N N . GLU B 1 198 ? -4.469 -14.305 -18.797 1 98.81 198 GLU B N 1
ATOM 4042 C CA . GLU B 1 198 ? -5.797 -13.961 -18.297 1 98.81 198 GLU B CA 1
ATOM 4043 C C . GLU B 1 198 ? -5.848 -14.047 -16.766 1 98.81 198 GLU B C 1
ATOM 4045 O O . GLU B 1 198 ? -6.398 -13.156 -16.109 1 98.81 198 GLU B O 1
ATOM 4050 N N . LYS B 1 199 ? -5.285 -15.023 -16.203 1 98.75 199 LYS B N 1
ATOM 4051 C CA . LYS B 1 199 ? -5.281 -15.148 -14.758 1 98.75 199 LYS B CA 1
ATOM 4052 C C . LYS B 1 199 ? -4.387 -14.094 -14.117 1 98.75 199 LYS B C 1
ATOM 4054 O O . LYS B 1 199 ? -4.684 -13.602 -13.023 1 98.75 199 LYS B O 1
ATOM 4059 N N . VAL B 1 200 ? -3.299 -13.742 -14.758 1 98.81 200 VAL B N 1
ATOM 4060 C CA . VAL B 1 200 ? -2.418 -12.711 -14.219 1 98.81 200 VAL B CA 1
ATOM 4061 C C . VAL B 1 200 ? -3.143 -11.367 -14.211 1 98.81 200 VAL B C 1
ATOM 4063 O O . VAL B 1 200 ? -2.945 -10.555 -13.305 1 98.81 200 VAL B O 1
ATOM 4066 N N . VAL B 1 201 ? -3.943 -11.102 -15.242 1 98.94 201 VAL B N 1
ATOM 4067 C CA . VAL B 1 201 ? -4.758 -9.891 -15.219 1 98.94 201 VAL B CA 1
ATOM 4068 C C . VAL B 1 201 ? -5.648 -9.891 -13.977 1 98.94 201 VAL B C 1
ATOM 4070 O O . VAL B 1 201 ? -5.762 -8.875 -13.289 1 98.94 201 VAL B O 1
ATOM 4073 N N . TRP B 1 202 ? -6.266 -11.047 -13.672 1 98.75 202 TRP B N 1
ATOM 4074 C CA . TRP B 1 202 ? -7.082 -11.242 -12.477 1 98.75 202 TRP B CA 1
ATOM 4075 C C . TRP B 1 202 ? -6.254 -11.047 -11.211 1 98.75 202 TRP B C 1
ATOM 4077 O O . TRP B 1 202 ? -6.629 -10.266 -10.336 1 98.75 202 TRP B O 1
ATOM 4087 N N . ASN B 1 203 ? -5.109 -11.711 -11.117 1 98.75 203 ASN B N 1
ATOM 4088 C CA . ASN B 1 203 ? -4.281 -11.711 -9.914 1 98.75 203 ASN B CA 1
ATOM 4089 C C . ASN B 1 203 ? -3.633 -10.352 -9.68 1 98.75 203 ASN B C 1
ATOM 4091 O O . ASN B 1 203 ? -3.453 -9.938 -8.531 1 98.75 203 ASN B O 1
ATOM 4095 N N . ALA B 1 204 ? -3.227 -9.688 -10.789 1 98.88 204 ALA B N 1
ATOM 4096 C CA . ALA B 1 204 ? -2.605 -8.367 -10.648 1 98.88 204 ALA B CA 1
ATOM 4097 C C . ALA B 1 204 ? -3.529 -7.402 -9.914 1 98.88 204 ALA B C 1
ATOM 4099 O O . ALA B 1 204 ? -3.076 -6.625 -9.07 1 98.88 204 ALA B O 1
ATOM 4100 N N . ALA B 1 205 ? -4.777 -7.477 -10.25 1 98.81 205 ALA B N 1
ATOM 4101 C CA . ALA B 1 205 ? -5.75 -6.586 -9.625 1 98.81 205 ALA B CA 1
ATOM 4102 C C . ALA B 1 205 ? -6.039 -7.02 -8.188 1 98.81 205 ALA B C 1
ATOM 4104 O O . ALA B 1 205 ? -5.793 -6.262 -7.246 1 98.81 205 ALA B O 1
ATOM 4105 N N . TRP B 1 206 ? -6.488 -8.281 -8.016 1 98.81 206 TRP B N 1
ATOM 4106 C CA . TRP B 1 206 ? -7.062 -8.664 -6.73 1 98.81 206 TRP B CA 1
ATOM 4107 C C . TRP B 1 206 ? -5.969 -8.992 -5.723 1 98.81 206 TRP B C 1
ATOM 4109 O O . TRP B 1 206 ? -6.055 -8.609 -4.555 1 98.81 206 TRP B O 1
ATOM 4119 N N . ASN B 1 207 ? -4.906 -9.766 -6.137 1 98.75 207 ASN B N 1
ATOM 4120 C CA . ASN B 1 207 ? -3.828 -10.078 -5.207 1 98.75 207 ASN B CA 1
ATOM 4121 C C . ASN B 1 207 ? -3.17 -8.812 -4.66 1 98.75 207 ASN B C 1
ATOM 4123 O O . ASN B 1 207 ? -2.92 -8.711 -3.459 1 98.75 207 ASN B O 1
ATOM 4127 N N . SER B 1 208 ? -2.924 -7.805 -5.512 1 98.81 208 SER B N 1
ATOM 4128 C CA . SER B 1 208 ? -2.188 -6.617 -5.094 1 98.81 208 SER B CA 1
ATOM 4129 C C . SER B 1 208 ? -3.072 -5.68 -4.273 1 98.81 208 SER B C 1
ATOM 4131 O O . SER B 1 208 ? -2.719 -5.309 -3.152 1 98.81 208 SER B O 1
ATOM 4133 N N . LEU B 1 209 ? -4.293 -5.379 -4.75 1 98.94 209 LEU B N 1
ATOM 4134 C CA . LEU B 1 209 ? -5.109 -4.328 -4.152 1 98.94 209 LEU B CA 1
ATOM 4135 C C . LEU B 1 209 ? -5.703 -4.789 -2.826 1 98.94 209 LEU B C 1
ATOM 4137 O O . LEU B 1 209 ? -5.801 -4.008 -1.878 1 98.94 209 LEU B O 1
ATOM 4141 N N . THR B 1 210 ? -6.117 -6.09 -2.703 1 98.88 210 THR B N 1
ATOM 4142 C CA . THR B 1 210 ? -6.609 -6.59 -1.425 1 98.88 210 THR B CA 1
ATOM 4143 C C . THR B 1 210 ? -5.477 -6.695 -0.41 1 98.88 210 THR B C 1
ATOM 4145 O O . THR B 1 210 ? -5.695 -6.527 0.792 1 98.88 210 THR B O 1
ATOM 4148 N N . THR B 1 211 ? -4.27 -6.953 -0.917 1 98.88 211 THR B N 1
ATOM 4149 C CA . THR B 1 211 ? -3.125 -7.062 -0.02 1 98.88 211 THR B CA 1
ATOM 4150 C C . THR B 1 211 ? -2.719 -5.691 0.51 1 98.88 211 THR B C 1
ATOM 4152 O O . THR B 1 211 ? -2.518 -5.52 1.714 1 98.88 211 THR B O 1
ATOM 4155 N N . LEU B 1 212 ? -2.672 -4.707 -0.352 1 98.81 212 LEU B N 1
ATOM 4156 C CA . LEU B 1 212 ? -2.225 -3.373 0.032 1 98.81 212 LEU B CA 1
ATOM 4157 C C . LEU B 1 212 ? -3.242 -2.703 0.948 1 98.81 212 LEU B C 1
ATOM 4159 O O . LEU B 1 212 ? -2.871 -1.928 1.833 1 98.81 212 LEU B O 1
ATOM 4163 N N . THR B 1 213 ? -4.5 -3.008 0.814 1 98.81 213 THR B N 1
ATOM 4164 C CA . THR B 1 213 ? -5.535 -2.303 1.564 1 98.81 213 THR B CA 1
ATOM 4165 C C . THR B 1 213 ? -6.066 -3.172 2.699 1 98.81 213 THR B C 1
ATOM 4167 O O . THR B 1 213 ? -6.707 -2.668 3.627 1 98.81 213 THR B O 1
ATOM 4170 N N . LEU B 1 214 ? -5.941 -4.5 2.564 1 98.62 214 LEU B N 1
ATOM 4171 C CA . LEU B 1 214 ? -6.48 -5.52 3.457 1 98.62 214 LEU B CA 1
ATOM 4172 C C . LEU B 1 214 ? -8.008 -5.496 3.453 1 98.62 214 LEU B C 1
ATOM 4174 O O . LEU B 1 214 ? -8.641 -5.941 4.41 1 98.62 214 LEU B O 1
ATOM 4178 N N . LEU B 1 215 ? -8.586 -4.914 2.424 1 98.75 215 LEU B N 1
ATOM 4179 C CA . LEU B 1 215 ? -10.016 -5.004 2.137 1 98.75 215 LEU B CA 1
ATOM 4180 C C . LEU B 1 215 ? -10.32 -6.234 1.285 1 98.75 215 LEU B C 1
ATOM 4182 O O . LEU B 1 215 ? -9.453 -6.723 0.558 1 98.75 215 LEU B O 1
ATOM 4186 N N . ASP B 1 216 ? -11.562 -6.77 1.432 1 98.56 216 ASP B N 1
ATOM 4187 C CA . ASP B 1 216 ? -12 -7.754 0.447 1 98.56 216 ASP B CA 1
ATOM 4188 C C . ASP B 1 216 ? -12.305 -7.09 -0.896 1 98.56 216 ASP B C 1
ATOM 4190 O O . ASP B 1 216 ? -12.281 -5.863 -1.007 1 98.56 216 ASP B O 1
ATOM 4194 N N . THR B 1 217 ? -12.562 -7.832 -1.913 1 98.75 217 THR B N 1
ATOM 4195 C CA . THR B 1 217 ? -12.703 -7.363 -3.287 1 98.75 217 THR B CA 1
ATOM 4196 C C . THR B 1 217 ? -13.844 -6.359 -3.402 1 98.75 217 THR B C 1
ATOM 4198 O O . THR B 1 217 ? -13.68 -5.289 -3.996 1 98.75 217 THR B O 1
ATOM 4201 N N . HIS B 1 218 ? -14.977 -6.625 -2.822 1 98.75 218 HIS B N 1
ATOM 4202 C CA . HIS B 1 218 ? -16.141 -5.758 -2.934 1 98.75 218 HIS B CA 1
ATOM 4203 C C . HIS B 1 218 ? -15.945 -4.469 -2.145 1 98.75 218 HIS B C 1
ATO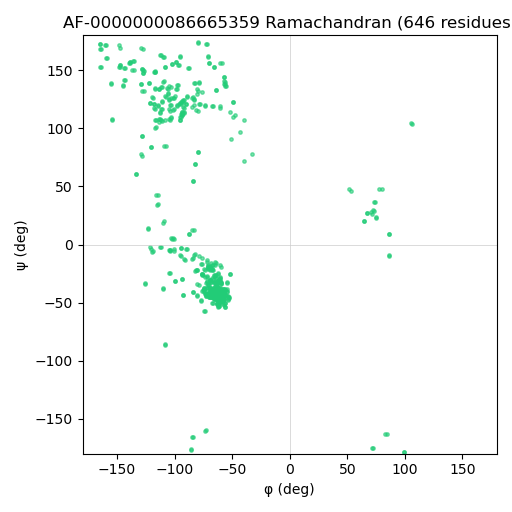M 4205 O O . HIS B 1 218 ? -16.281 -3.383 -2.625 1 98.75 218 HIS B O 1
ATOM 4211 N N . SER B 1 219 ? -15.406 -4.609 -0.932 1 98.69 219 SER B N 1
ATOM 4212 C CA . SER B 1 219 ? -15.109 -3.43 -0.128 1 98.69 219 SER B CA 1
ATOM 4213 C C . SER B 1 219 ? -14.102 -2.523 -0.829 1 98.69 219 SER B C 1
ATOM 4215 O O . SER B 1 219 ? -14.219 -1.298 -0.768 1 98.69 219 SER B O 1
ATOM 4217 N N . TRP B 1 220 ? -13.102 -3.08 -1.53 1 98.81 220 TRP B N 1
ATOM 4218 C CA . TRP B 1 220 ? -12.148 -2.289 -2.295 1 98.81 220 TRP B CA 1
ATOM 4219 C C . TRP B 1 220 ? -12.844 -1.526 -3.416 1 98.81 220 TRP B C 1
ATOM 4221 O O . TRP B 1 220 ? -12.68 -0.311 -3.545 1 98.81 220 TRP B O 1
ATOM 4231 N N . LEU B 1 221 ? -13.609 -2.24 -4.18 1 98.81 221 LEU B N 1
ATOM 4232 C CA . LEU B 1 221 ? -14.227 -1.633 -5.355 1 98.81 221 LEU B CA 1
ATOM 4233 C C . LEU B 1 221 ? -15.164 -0.497 -4.949 1 98.81 221 LEU B C 1
ATOM 4235 O O . LEU B 1 221 ? -15.359 0.454 -5.711 1 98.81 221 LEU B O 1
ATOM 4239 N N . SER B 1 222 ? -15.672 -0.562 -3.711 1 98 222 SER B N 1
ATOM 4240 C CA . SER B 1 222 ? -16.625 0.452 -3.258 1 98 222 SER B CA 1
ATOM 4241 C C . SER B 1 222 ? -15.945 1.465 -2.338 1 98 222 SER B C 1
ATOM 4243 O O . SER B 1 222 ? -16.609 2.324 -1.757 1 98 222 SER B O 1
ATOM 4245 N N . SER B 1 223 ? -14.656 1.383 -2.158 1 98.31 223 SER B N 1
ATOM 4246 C CA . SER B 1 223 ? -13.953 2.17 -1.151 1 98.31 223 SER B CA 1
ATOM 4247 C C . SER B 1 223 ? -13.883 3.641 -1.546 1 98.31 223 SER B C 1
ATOM 4249 O O . SER B 1 223 ? -13.734 4.512 -0.688 1 98.31 223 SER B O 1
ATOM 4251 N N . SER B 1 224 ? -13.906 3.951 -2.764 1 98.19 224 SER B N 1
ATOM 4252 C CA . SER B 1 224 ? -13.875 5.309 -3.295 1 98.19 224 SER B CA 1
ATOM 4253 C C . SER B 1 224 ? -14.281 5.336 -4.766 1 98.19 224 SER B C 1
ATOM 4255 O O . SER B 1 224 ? -14.344 4.293 -5.414 1 98.19 224 SER B O 1
ATOM 4257 N N . ASP B 1 225 ? -14.438 6.512 -5.336 1 97.81 225 ASP B N 1
ATOM 4258 C CA . ASP B 1 225 ? -14.805 6.664 -6.742 1 97.81 225 ASP B CA 1
ATOM 4259 C C . ASP B 1 225 ? -13.648 6.262 -7.656 1 97.81 225 ASP B C 1
ATOM 4261 O O . ASP B 1 225 ? -13.859 5.922 -8.82 1 97.81 225 ASP B O 1
ATOM 4265 N N . GLY B 1 226 ? -12.484 6.227 -7.082 1 98.56 226 GLY B N 1
ATOM 4266 C CA . GLY B 1 226 ? -11.312 5.957 -7.895 1 98.56 226 GLY B CA 1
ATOM 4267 C C . GLY B 1 226 ? -10.922 4.488 -7.902 1 98.56 226 GLY B C 1
ATOM 4268 O O . GLY B 1 226 ? -10.086 4.066 -8.711 1 98.56 226 GLY B O 1
ATOM 4269 N N . ALA B 1 227 ? -11.539 3.676 -7.047 1 98.81 227 ALA B N 1
ATOM 4270 C CA . ALA B 1 227 ? -11.078 2.305 -6.844 1 98.81 227 ALA B CA 1
ATOM 4271 C C . ALA B 1 227 ? -11.297 1.463 -8.102 1 98.81 227 ALA B C 1
ATOM 4273 O O . ALA B 1 227 ? -10.367 0.81 -8.578 1 98.81 227 ALA B O 1
ATOM 4274 N N . THR B 1 228 ? -12.516 1.496 -8.656 1 98.81 228 THR B N 1
ATOM 4275 C CA . THR B 1 228 ? -12.828 0.698 -9.844 1 98.81 228 THR B CA 1
ATOM 4276 C C . THR B 1 228 ? -12.031 1.185 -11.047 1 98.81 228 THR B C 1
ATOM 4278 O O . THR B 1 228 ? -11.406 0.385 -11.75 1 98.81 228 THR B O 1
ATOM 4281 N N . PRO B 1 229 ? -11.992 2.5 -11.281 1 98.81 229 PRO B N 1
ATOM 4282 C CA . PRO B 1 229 ? -11.172 2.982 -12.398 1 98.81 229 PRO B CA 1
ATOM 4283 C C . PRO B 1 229 ? -9.703 2.596 -12.266 1 98.81 229 PRO B C 1
ATOM 4285 O O . PRO B 1 229 ? -9.062 2.254 -13.258 1 98.81 229 PRO B O 1
ATOM 4288 N N . LEU B 1 230 ? -9.156 2.662 -11.078 1 98.88 230 LEU B N 1
ATOM 4289 C CA . LEU B 1 230 ? -7.773 2.26 -10.875 1 98.88 230 LEU B CA 1
ATOM 4290 C C . LEU B 1 230 ? -7.582 0.78 -11.188 1 98.88 230 LEU B C 1
ATOM 4292 O O . LEU B 1 230 ? -6.586 0.394 -11.805 1 98.88 230 LEU B O 1
ATOM 4296 N N . THR B 1 231 ? -8.523 -0.025 -10.742 1 98.94 231 THR B N 1
ATOM 4297 C CA . THR B 1 231 ? -8.461 -1.46 -11 1 98.94 231 THR B CA 1
ATOM 4298 C C . THR B 1 231 ? -8.461 -1.741 -12.5 1 98.94 231 THR B C 1
ATOM 4300 O O . THR B 1 231 ? -7.648 -2.537 -12.984 1 98.94 231 THR B O 1
ATOM 4303 N N . ARG B 1 232 ? -9.352 -1.082 -13.211 1 98.88 232 ARG B N 1
ATOM 4304 C CA . ARG B 1 232 ? -9.445 -1.252 -14.656 1 98.88 232 ARG B CA 1
ATOM 4305 C C . ARG B 1 232 ? -8.164 -0.809 -15.352 1 98.88 232 ARG B C 1
ATOM 4307 O O . ARG B 1 232 ? -7.715 -1.446 -16.297 1 98.88 232 ARG B O 1
ATOM 4314 N N . ARG B 1 233 ? -7.582 0.281 -14.875 1 98.88 233 ARG B N 1
ATOM 4315 C CA . ARG B 1 233 ? -6.324 0.762 -15.445 1 98.88 233 ARG B CA 1
ATOM 4316 C C . ARG B 1 233 ? -5.207 -0.257 -15.242 1 98.88 233 ARG B C 1
ATOM 4318 O O . ARG B 1 233 ? -4.406 -0.494 -16.156 1 98.88 233 ARG B O 1
ATOM 4325 N N . LEU B 1 234 ? -5.133 -0.795 -14.039 1 98.94 234 LEU B N 1
ATOM 4326 C CA . LEU B 1 234 ? -4.141 -1.823 -13.75 1 98.94 234 LEU B CA 1
ATOM 4327 C C . LEU B 1 234 ? -4.305 -3.018 -14.68 1 98.94 234 LEU B C 1
ATOM 4329 O O . LEU B 1 234 ? -3.33 -3.488 -15.273 1 98.94 234 LEU B O 1
ATOM 4333 N N . MET B 1 235 ? -5.543 -3.494 -14.812 1 98.94 235 MET B N 1
ATOM 4334 C CA . MET B 1 235 ? -5.824 -4.605 -15.711 1 98.94 235 MET B CA 1
ATOM 4335 C C . MET B 1 235 ? -5.445 -4.254 -17.141 1 98.94 235 MET B C 1
ATOM 4337 O O . MET B 1 235 ? -4.867 -5.074 -17.859 1 98.94 235 MET B O 1
ATOM 4341 N N . THR B 1 236 ? -5.75 -3.051 -17.562 1 98.94 236 THR B N 1
ATOM 4342 C CA . THR B 1 236 ? -5.438 -2.594 -18.922 1 98.94 236 THR B CA 1
ATOM 4343 C C . THR B 1 236 ? -3.934 -2.627 -19.172 1 98.94 236 THR B C 1
ATOM 4345 O O . THR B 1 236 ? -3.482 -3.104 -20.203 1 98.94 236 THR B O 1
ATOM 4348 N N . GLU B 1 237 ? -3.17 -2.096 -18.234 1 98.94 237 GLU B N 1
ATOM 4349 C CA . GLU B 1 237 ? -1.718 -2.061 -18.375 1 98.94 237 GLU B CA 1
ATOM 4350 C C . GLU B 1 237 ? -1.143 -3.469 -18.5 1 98.94 237 GLU B C 1
ATOM 4352 O O . GLU B 1 237 ? -0.223 -3.705 -19.281 1 98.94 237 GLU B O 1
ATOM 4357 N N . VAL B 1 238 ? -1.66 -4.406 -17.703 1 98.94 238 VAL B N 1
ATOM 4358 C CA . VAL B 1 238 ? -1.197 -5.785 -17.797 1 98.94 238 VAL B CA 1
ATOM 4359 C C . VAL B 1 238 ? -1.563 -6.375 -19.156 1 98.94 238 VAL B C 1
ATOM 4361 O O . VAL B 1 238 ? -0.758 -7.074 -19.766 1 98.94 238 VAL B O 1
ATOM 4364 N N . ILE B 1 239 ? -2.77 -6.121 -19.656 1 98.94 239 ILE B N 1
ATOM 4365 C CA . ILE B 1 239 ? -3.201 -6.594 -20.969 1 98.94 239 ILE B CA 1
ATOM 4366 C C . ILE B 1 239 ? -2.318 -5.984 -22.047 1 98.94 239 ILE B C 1
ATOM 4368 O O . ILE B 1 239 ? -1.945 -6.66 -23.016 1 98.94 239 ILE B O 1
ATOM 4372 N N . ASP B 1 240 ? -2 -4.645 -21.922 1 98.94 240 ASP B N 1
ATOM 4373 C CA . ASP B 1 240 ? -1.1 -4.008 -22.875 1 98.94 240 ASP B CA 1
ATOM 4374 C C . ASP B 1 240 ? 0.209 -4.785 -22.984 1 98.94 240 ASP B C 1
ATOM 4376 O O . ASP B 1 240 ? 0.706 -5.008 -24.094 1 98.94 240 ASP B O 1
ATOM 4380 N N . VAL B 1 241 ? 0.751 -5.18 -21.859 1 98.94 241 VAL B N 1
ATOM 4381 C CA . VAL B 1 241 ? 2.018 -5.906 -21.859 1 98.94 241 VAL B CA 1
ATOM 4382 C C . VAL B 1 241 ? 1.82 -7.289 -22.484 1 98.94 241 VAL B C 1
ATOM 4384 O O . VAL B 1 241 ? 2.664 -7.754 -23.25 1 98.94 241 VAL B O 1
ATOM 4387 N N . ALA B 1 242 ? 0.712 -8 -22.094 1 98.88 242 ALA B N 1
ATOM 4388 C CA . ALA B 1 242 ? 0.417 -9.305 -22.688 1 98.88 242 ALA B CA 1
ATOM 4389 C C . ALA B 1 242 ? 0.377 -9.219 -24.219 1 98.88 242 ALA B C 1
ATOM 4391 O O . ALA B 1 242 ? 0.969 -10.047 -24.906 1 98.88 242 ALA B O 1
ATOM 4392 N N . LYS B 1 243 ? -0.327 -8.211 -24.719 1 98.81 243 LYS B N 1
ATOM 4393 C CA . LYS B 1 243 ? -0.411 -8 -26.156 1 98.81 243 LYS B CA 1
ATOM 4394 C C . LYS B 1 243 ? 0.965 -7.723 -26.75 1 98.81 243 LYS B C 1
ATOM 4396 O O . LYS B 1 243 ? 1.278 -8.195 -27.844 1 98.81 243 LYS B O 1
ATOM 4401 N N . GLY B 1 244 ? 1.765 -6.965 -26.031 1 98.69 244 GLY B N 1
ATOM 4402 C CA . GLY B 1 244 ? 3.141 -6.742 -26.438 1 98.69 244 GLY B CA 1
ATOM 4403 C C . GLY B 1 244 ? 3.953 -8.023 -26.516 1 98.69 244 GLY B C 1
ATOM 4404 O O . GLY B 1 244 ? 4.902 -8.109 -27.297 1 98.69 244 GLY B O 1
ATOM 4405 N N . CYS B 1 245 ? 3.625 -9.023 -25.734 1 98 245 CYS B N 1
ATOM 4406 C CA . CYS B 1 245 ? 4.266 -10.336 -25.734 1 98 245 CYS B CA 1
ATOM 4407 C C . CYS B 1 245 ? 3.6 -11.258 -26.75 1 98 245 CYS B C 1
ATOM 4409 O O . CYS B 1 245 ? 3.816 -12.469 -26.719 1 98 245 CYS B O 1
ATOM 4411 N N . ASN B 1 246 ? 2.717 -10.68 -27.562 1 97.81 246 ASN B N 1
ATOM 4412 C CA . ASN B 1 246 ? 2.023 -11.375 -28.641 1 97.81 246 ASN B CA 1
ATOM 4413 C C . ASN B 1 246 ? 1.056 -12.422 -28.109 1 97.81 246 ASN B C 1
ATOM 4415 O O . ASN B 1 246 ? 0.89 -13.492 -28.703 1 97.81 246 ASN B O 1
ATOM 4419 N N . VAL B 1 247 ? 0.553 -12.258 -26.938 1 98.25 247 VAL B N 1
ATOM 4420 C CA . VAL B 1 247 ? -0.521 -13.086 -26.391 1 98.25 247 VAL B CA 1
ATOM 4421 C C . VAL B 1 247 ? -1.874 -12.469 -26.75 1 98.25 247 VAL B C 1
ATOM 4423 O O . VAL B 1 247 ? -2.145 -11.32 -26.406 1 98.25 247 VAL B O 1
ATOM 4426 N N . PRO B 1 248 ? -2.678 -13.234 -27.453 1 97.62 248 PRO B N 1
ATOM 4427 C CA . PRO B 1 248 ? -3.918 -12.664 -27.984 1 97.62 248 PRO B CA 1
ATOM 4428 C C . PRO B 1 248 ? -5.027 -12.586 -26.938 1 97.62 248 PRO B C 1
ATOM 4430 O O . PRO B 1 248 ? -5.945 -13.406 -26.938 1 97.62 248 PRO B O 1
ATOM 4433 N N . ILE B 1 249 ? -5.016 -11.625 -26.094 1 97.62 249 ILE B N 1
ATOM 4434 C CA . ILE B 1 249 ? -6.121 -11.344 -25.188 1 97.62 249 ILE B CA 1
ATOM 4435 C C . ILE B 1 249 ? -6.699 -9.969 -25.484 1 97.62 249 ILE B C 1
ATOM 4437 O O . ILE B 1 249 ? -5.992 -9.078 -25.969 1 97.62 249 ILE B O 1
ATOM 4441 N N . ASP B 1 250 ? -7.996 -9.805 -25.25 1 97.62 250 ASP B N 1
ATOM 4442 C CA . ASP B 1 250 ? -8.695 -8.578 -25.625 1 97.62 250 ASP B CA 1
ATOM 4443 C C . ASP B 1 250 ? -9.094 -7.781 -24.375 1 97.62 250 ASP B C 1
ATOM 4445 O O . ASP B 1 250 ? -9.164 -8.328 -23.281 1 97.62 250 ASP B O 1
ATOM 4449 N N . TYR B 1 251 ? -9.359 -6.531 -24.641 1 98.69 251 TYR B N 1
ATOM 4450 C CA . TYR B 1 251 ? -9.641 -5.617 -23.531 1 98.69 251 TYR B CA 1
ATOM 4451 C C . TYR B 1 251 ? -10.992 -5.922 -22.906 1 98.69 251 TYR B C 1
ATOM 4453 O O . TYR B 1 251 ? -11.258 -5.531 -21.766 1 98.69 251 TYR B O 1
ATOM 4461 N N . ASP B 1 252 ? -11.898 -6.586 -23.562 1 98.62 252 ASP B N 1
ATOM 4462 C CA . ASP B 1 252 ? -13.203 -6.941 -23 1 98.62 252 ASP B CA 1
ATOM 4463 C C . ASP B 1 252 ? -13.047 -7.906 -21.828 1 98.62 252 ASP B C 1
ATOM 4465 O O . ASP B 1 252 ? -13.984 -8.117 -21.062 1 98.62 252 ASP B O 1
ATOM 4469 N N . LEU B 1 253 ? -11.812 -8.508 -21.719 1 98.81 253 LEU B N 1
ATOM 4470 C CA . LEU B 1 253 ? -11.477 -9.344 -20.578 1 98.81 253 LEU B CA 1
ATOM 4471 C C . LEU B 1 253 ? -11.688 -8.594 -19.266 1 98.81 253 LEU B C 1
ATOM 4473 O O . LEU B 1 253 ? -12.086 -9.188 -18.266 1 98.81 253 LEU B O 1
ATOM 4477 N N . ILE B 1 254 ? -11.477 -7.305 -19.266 1 98.88 254 ILE B N 1
ATOM 4478 C CA . ILE B 1 254 ? -11.594 -6.488 -18.062 1 98.88 254 ILE B CA 1
ATOM 4479 C C . ILE B 1 254 ? -13.023 -6.559 -17.531 1 98.88 254 ILE B C 1
ATOM 4481 O O . ILE B 1 254 ? -13.242 -6.867 -16.359 1 98.88 254 ILE B O 1
ATOM 4485 N N . ASP B 1 255 ? -14 -6.273 -18.406 1 98.81 255 ASP B N 1
ATOM 4486 C CA . ASP B 1 255 ? -15.398 -6.328 -17.984 1 98.81 255 ASP B CA 1
ATOM 4487 C C . ASP B 1 255 ? -15.781 -7.73 -17.516 1 98.81 255 ASP B C 1
ATOM 4489 O O . ASP B 1 255 ? -16.516 -7.883 -16.547 1 98.81 255 ASP B O 1
ATOM 4493 N N . LYS B 1 256 ? -15.289 -8.734 -18.219 1 98.62 256 LYS B N 1
ATOM 4494 C CA . LYS B 1 256 ? -15.57 -10.117 -17.859 1 98.62 256 LYS B CA 1
ATOM 4495 C C . LYS B 1 256 ? -15.055 -10.438 -16.453 1 98.62 256 LYS B C 1
ATOM 4497 O O . LYS B 1 256 ? -15.766 -11.047 -15.656 1 98.62 256 LYS B O 1
ATOM 4502 N N . LEU B 1 257 ? -13.906 -10.023 -16.172 1 98.69 257 LEU B N 1
ATOM 4503 C CA . LEU B 1 257 ? -13.289 -10.352 -14.891 1 98.69 257 LEU B CA 1
ATOM 4504 C C . LEU B 1 257 ? -13.922 -9.539 -13.766 1 98.69 257 LEU B C 1
ATOM 4506 O O . LEU B 1 257 ? -14.102 -10.047 -12.656 1 98.69 257 LEU B O 1
ATOM 4510 N N . ILE B 1 258 ? -14.203 -8.211 -14.023 1 98.75 258 ILE B N 1
ATOM 4511 C CA . ILE B 1 258 ? -14.883 -7.387 -13.023 1 98.75 258 ILE B CA 1
ATOM 4512 C C . ILE B 1 258 ? -16.25 -7.977 -12.719 1 98.75 258 ILE B C 1
ATOM 4514 O O . ILE B 1 258 ? -16.641 -8.094 -11.555 1 98.75 258 ILE B O 1
ATOM 4518 N N . ASN B 1 259 ? -17 -8.383 -13.742 1 98.5 259 ASN B N 1
ATOM 4519 C CA . ASN B 1 259 ? -18.312 -9 -13.547 1 98.5 259 ASN B CA 1
ATOM 4520 C C . ASN B 1 259 ? -18.203 -10.32 -12.789 1 98.5 259 ASN B C 1
ATOM 4522 O O . ASN B 1 259 ? -19.078 -10.641 -11.977 1 98.5 259 ASN B O 1
ATOM 4526 N N . LYS B 1 260 ? -17.188 -11.117 -13.086 1 97.81 260 LYS B N 1
ATOM 4527 C CA . LYS B 1 260 ? -16.969 -12.375 -12.391 1 97.81 260 LYS B CA 1
ATOM 4528 C C . LYS B 1 260 ? -16.797 -12.148 -10.891 1 97.81 260 LYS B C 1
ATOM 4530 O O . LYS B 1 260 ? -17.422 -12.852 -10.078 1 97.81 260 LYS B O 1
ATOM 4535 N N . ILE B 1 261 ? -16 -11.172 -10.5 1 98.12 261 ILE B N 1
ATOM 4536 C CA . ILE B 1 261 ? -15.758 -10.922 -9.086 1 98.12 261 ILE B CA 1
ATOM 4537 C C . ILE B 1 261 ? -17.047 -10.422 -8.414 1 98.12 261 ILE B C 1
ATOM 4539 O O . ILE B 1 261 ? -17.328 -10.781 -7.273 1 98.12 261 ILE B O 1
ATOM 4543 N N . LEU B 1 262 ? -17.75 -9.555 -9.125 1 98 262 LEU B N 1
ATOM 4544 C CA . LEU B 1 262 ? -18.953 -8.969 -8.562 1 98 262 LEU B CA 1
ATOM 4545 C C . LEU B 1 262 ? -20.047 -10.031 -8.398 1 98 262 LEU B C 1
ATOM 4547 O O . LEU B 1 262 ? -20.953 -9.867 -7.582 1 98 262 LEU B O 1
ATOM 4551 N N . ALA B 1 263 ? -19.938 -11.102 -9.133 1 97.44 263 ALA B N 1
ATOM 4552 C CA . ALA B 1 263 ? -20.906 -12.203 -9.055 1 97.44 263 ALA B CA 1
ATOM 4553 C C . ALA B 1 263 ? -20.562 -13.156 -7.918 1 97.44 263 ALA B C 1
ATOM 4555 O O . ALA B 1 263 ? -21.391 -13.984 -7.523 1 97.44 263 ALA B O 1
ATOM 4556 N N . MET B 1 264 ? -19.453 -13.07 -7.344 1 95.31 264 MET B N 1
ATOM 4557 C CA . MET B 1 264 ? -19 -13.906 -6.23 1 95.31 264 MET B CA 1
ATOM 4558 C C . MET B 1 264 ? -19.266 -13.219 -4.895 1 95.31 264 MET B C 1
ATOM 4560 O O . MET B 1 264 ? -19.562 -12.023 -4.852 1 95.31 264 MET B O 1
ATOM 4564 N N . HIS B 1 265 ? -19.25 -14.016 -3.848 1 96 265 HIS B N 1
ATOM 4565 C CA . HIS B 1 265 ? -19.172 -13.391 -2.533 1 96 265 HIS B CA 1
ATOM 4566 C C . HIS B 1 265 ? -17.844 -12.672 -2.342 1 96 265 HIS B C 1
ATOM 4568 O O . HIS B 1 265 ? -16.844 -13.023 -2.975 1 96 265 HIS B O 1
ATOM 4574 N N . PRO B 1 266 ? -17.812 -11.617 -1.483 1 97.62 266 PRO B N 1
ATOM 4575 C CA . PRO B 1 266 ? -16.547 -10.922 -1.243 1 97.62 266 PRO B CA 1
ATOM 4576 C C . PRO B 1 266 ? -15.438 -11.859 -0.769 1 97.62 266 PRO B C 1
ATOM 4578 O O . PRO B 1 266 ? -15.68 -12.75 0.05 1 97.62 266 PRO B O 1
ATOM 4581 N N . ILE B 1 267 ? -14.297 -11.727 -1.28 1 96.25 267 ILE B N 1
ATOM 4582 C CA . ILE B 1 267 ? -13.18 -12.594 -0.91 1 96.25 267 ILE B CA 1
ATOM 4583 C C . ILE B 1 267 ? -11.906 -11.766 -0.776 1 96.25 267 ILE B C 1
ATOM 4585 O O . ILE B 1 267 ? -11.805 -10.664 -1.323 1 96.25 267 ILE B O 1
ATOM 4589 N N . GLY B 1 268 ? -10.938 -12.305 0.027 1 96.94 268 GLY B N 1
ATOM 4590 C CA . GLY B 1 268 ? -9.547 -11.891 -0.1 1 96.94 268 GLY B CA 1
ATOM 4591 C C . GLY B 1 268 ? -8.789 -12.664 -1.16 1 96.94 268 GLY B C 1
ATOM 4592 O O . GLY B 1 268 ? -9.383 -13.438 -1.913 1 96.94 268 GLY B O 1
ATOM 4593 N N . SER B 1 269 ? -7.535 -12.406 -1.258 1 97.44 269 SER B N 1
ATOM 4594 C CA . SER B 1 269 ? -6.699 -13.117 -2.217 1 97.44 269 SER B CA 1
ATOM 4595 C C . SER B 1 269 ? -5.68 -14.008 -1.511 1 97.44 269 SER B C 1
ATOM 4597 O O . SER B 1 269 ? -5.5 -13.906 -0.296 1 97.44 269 SER B O 1
ATOM 4599 N N . SER B 1 270 ? -5.117 -14.938 -2.24 1 96.19 270 SER B N 1
ATOM 4600 C CA . SER B 1 270 ? -4.082 -15.805 -1.686 1 96.19 270 SER B CA 1
ATOM 4601 C C . SER B 1 270 ? -2.875 -15 -1.225 1 96.19 270 SER B C 1
ATOM 4603 O O . SER B 1 270 ? -2.242 -15.328 -0.221 1 96.19 270 SER B O 1
ATOM 4605 N N . MET B 1 271 ? -2.562 -13.875 -1.907 1 97.94 271 MET B N 1
ATOM 4606 C CA . MET B 1 271 ? -1.455 -13.008 -1.505 1 97.94 271 MET B CA 1
ATOM 4607 C C . MET B 1 271 ? -1.78 -12.281 -0.207 1 97.94 271 MET B C 1
ATOM 4609 O O . MET B 1 271 ? -0.912 -12.109 0.651 1 97.94 271 MET B O 1
ATOM 4613 N N . GLN B 1 272 ? -3.018 -11.812 -0.079 1 98.38 272 GLN B N 1
ATOM 4614 C CA . GLN B 1 272 ? -3.453 -11.203 1.17 1 98.38 272 GLN B CA 1
ATOM 4615 C C . GLN B 1 272 ? -3.309 -12.164 2.34 1 98.38 272 GLN B C 1
ATOM 4617 O O . GLN B 1 272 ? -2.885 -11.773 3.43 1 98.38 272 GLN B O 1
ATOM 4622 N N . ALA B 1 273 ? -3.666 -13.477 2.125 1 96.38 273 ALA B N 1
ATOM 4623 C CA . ALA B 1 273 ? -3.514 -14.516 3.148 1 96.38 273 ALA B CA 1
ATOM 4624 C C . ALA B 1 273 ? -2.049 -14.68 3.541 1 96.38 273 ALA B C 1
ATOM 4626 O O . ALA B 1 273 ? -1.73 -14.82 4.723 1 96.38 273 ALA B O 1
ATOM 4627 N N . ASP B 1 274 ? -1.168 -14.695 2.541 1 96.38 274 ASP B N 1
ATOM 4628 C CA . ASP B 1 274 ? 0.263 -14.789 2.814 1 96.38 274 ASP B CA 1
ATOM 4629 C C . ASP B 1 274 ? 0.745 -13.594 3.637 1 96.38 274 ASP B C 1
ATOM 4631 O O . ASP B 1 274 ? 1.509 -13.766 4.59 1 96.38 274 ASP B O 1
ATOM 4635 N N . TYR B 1 275 ? 0.316 -12.391 3.254 1 98.12 275 TYR B N 1
ATOM 4636 C CA . TYR B 1 275 ? 0.672 -11.18 3.977 1 98.12 275 TYR B CA 1
ATOM 4637 C C . TYR B 1 275 ? 0.274 -11.281 5.445 1 98.12 275 TYR B C 1
ATOM 4639 O O . TYR B 1 275 ? 1.089 -11.023 6.336 1 98.12 275 TYR B O 1
ATOM 4647 N N . LYS B 1 276 ? -0.951 -11.656 5.688 1 96.75 276 LYS B N 1
ATOM 4648 C CA . LYS B 1 276 ? -1.483 -11.758 7.043 1 96.75 276 LYS B CA 1
ATOM 4649 C C . LYS B 1 276 ? -0.725 -12.805 7.852 1 96.75 276 LYS B C 1
ATOM 4651 O O . LYS B 1 276 ? -0.571 -12.664 9.07 1 96.75 276 LYS B O 1
ATOM 4656 N N . ALA B 1 277 ? -0.249 -13.812 7.176 1 94.06 277 ALA B N 1
ATOM 4657 C CA . ALA B 1 277 ? 0.443 -14.914 7.844 1 94.06 277 ALA B CA 1
ATOM 4658 C C . ALA B 1 277 ? 1.939 -14.633 7.949 1 94.06 277 ALA B C 1
ATOM 4660 O O . ALA B 1 277 ? 2.691 -15.445 8.5 1 94.06 277 ALA B O 1
ATOM 4661 N N . GLY B 1 278 ? 2.385 -13.492 7.359 1 94.81 278 GLY B N 1
ATOM 4662 C CA . GLY B 1 278 ? 3.797 -13.148 7.391 1 94.81 278 GLY B CA 1
ATOM 4663 C C . GLY B 1 278 ? 4.645 -14.008 6.48 1 94.81 278 GLY B C 1
ATOM 4664 O O . GLY B 1 278 ? 5.812 -14.273 6.773 1 94.81 278 GLY B O 1
ATOM 4665 N N . ARG B 1 279 ? 4.105 -14.539 5.375 1 93 279 ARG B N 1
ATOM 4666 C CA . ARG B 1 279 ? 4.801 -15.422 4.445 1 93 279 ARG B CA 1
ATOM 4667 C C . ARG B 1 279 ? 5.227 -14.672 3.188 1 93 279 ARG B C 1
ATOM 4669 O O . ARG B 1 279 ? 4.633 -13.648 2.84 1 93 279 ARG B O 1
ATOM 4676 N N . PRO B 1 280 ? 6.277 -15.195 2.512 1 94.56 280 PRO B N 1
ATOM 4677 C CA . PRO B 1 280 ? 6.664 -14.586 1.237 1 94.56 280 PRO B CA 1
ATOM 4678 C C . PRO B 1 280 ? 5.52 -14.555 0.228 1 94.56 280 PRO B C 1
ATOM 4680 O O . PRO B 1 280 ? 4.746 -15.516 0.138 1 94.56 280 PRO B O 1
ATOM 4683 N N . MET B 1 281 ? 5.531 -13.492 -0.509 1 97.5 281 MET B N 1
ATOM 4684 C CA . MET B 1 281 ? 4.449 -13.289 -1.469 1 97.5 281 MET B CA 1
ATOM 4685 C C . MET B 1 281 ? 4.949 -13.477 -2.898 1 97.5 281 MET B C 1
ATOM 4687 O O . MET B 1 281 ? 6.129 -13.266 -3.182 1 97.5 281 MET B O 1
ATOM 4691 N N . GLU B 1 282 ? 4.07 -13.867 -3.768 1 98 282 GLU B N 1
ATOM 4692 C CA . GLU B 1 282 ? 4.375 -14.086 -5.18 1 98 282 GLU B CA 1
ATOM 4693 C C . GLU B 1 282 ? 4.316 -12.781 -5.965 1 98 282 GLU B C 1
ATOM 4695 O O . GLU B 1 282 ? 3.678 -12.711 -7.016 1 98 282 GLU B O 1
ATOM 4700 N N . VAL B 1 283 ? 5.031 -11.805 -5.551 1 98.44 283 VAL B N 1
ATOM 4701 C CA . VAL B 1 283 ? 4.992 -10.469 -6.125 1 98.44 283 VAL B CA 1
ATOM 4702 C C . VAL B 1 283 ? 5.66 -10.469 -7.496 1 98.44 283 VAL B C 1
ATOM 4704 O O . VAL B 1 283 ? 5.098 -9.969 -8.469 1 98.44 283 VAL B O 1
ATOM 4707 N N . ASP B 1 284 ? 6.762 -11.117 -7.656 1 97.56 284 ASP B N 1
ATOM 4708 C CA . ASP B 1 284 ? 7.566 -11.047 -8.875 1 97.56 284 ASP B CA 1
ATOM 4709 C C . ASP B 1 284 ? 6.887 -11.781 -10.023 1 97.56 284 ASP B C 1
ATOM 4711 O O . ASP B 1 284 ? 6.84 -11.281 -11.148 1 97.56 284 ASP B O 1
ATOM 4715 N N . ILE B 1 285 ? 6.332 -12.969 -9.695 1 98.19 285 ILE B N 1
ATOM 4716 C CA . ILE B 1 285 ? 5.812 -13.789 -10.781 1 98.19 285 ILE B CA 1
ATOM 4717 C C . ILE B 1 285 ? 4.477 -13.234 -11.266 1 98.19 285 ILE B C 1
ATOM 4719 O O . ILE B 1 285 ? 4.09 -13.438 -12.422 1 98.19 285 ILE B O 1
ATOM 4723 N N . ILE B 1 286 ? 3.76 -12.5 -10.367 1 98.69 286 ILE B N 1
ATOM 4724 C CA . ILE B 1 286 ? 2.441 -11.984 -10.719 1 98.69 286 ILE B CA 1
ATOM 4725 C C . ILE B 1 286 ? 2.576 -10.578 -11.289 1 98.69 286 ILE B C 1
ATOM 4727 O O . ILE B 1 286 ? 1.954 -10.25 -12.305 1 98.69 286 ILE B O 1
ATOM 4731 N N . LEU B 1 287 ? 3.395 -9.742 -10.672 1 98.88 287 LEU B N 1
ATOM 4732 C CA . LEU B 1 287 ? 3.504 -8.344 -11.062 1 98.88 287 LEU B CA 1
ATOM 4733 C C . LEU B 1 287 ? 4.855 -8.07 -11.711 1 98.88 287 LEU B C 1
ATOM 4735 O O . LEU B 1 287 ? 4.941 -7.289 -12.664 1 98.88 287 LEU B O 1
ATOM 4739 N N . GLY B 1 288 ? 5.875 -8.688 -11.203 1 98.5 288 GLY B N 1
ATOM 4740 C CA . GLY B 1 288 ? 7.234 -8.391 -11.625 1 98.5 288 GLY B CA 1
ATOM 4741 C C . GLY B 1 288 ? 7.504 -8.75 -13.078 1 98.5 288 GLY B C 1
ATOM 4742 O O . GLY B 1 288 ? 8.188 -8.016 -13.789 1 98.5 288 GLY B O 1
ATOM 4743 N N . TYR B 1 289 ? 7.031 -9.891 -13.469 1 98.5 289 TYR B N 1
ATOM 4744 C CA . TYR B 1 289 ? 7.254 -10.305 -14.852 1 98.5 289 TYR B CA 1
ATOM 4745 C C . TYR B 1 289 ? 6.605 -9.336 -15.828 1 98.5 289 TYR B C 1
ATOM 4747 O O . TYR B 1 289 ? 7.266 -8.82 -16.734 1 98.5 289 TYR B O 1
ATOM 4755 N N . PRO B 1 290 ? 5.281 -9.008 -15.695 1 98.88 290 PRO B N 1
ATOM 4756 C CA . PRO B 1 290 ? 4.719 -7.984 -16.578 1 98.88 290 PRO B CA 1
ATOM 4757 C C . PRO B 1 290 ? 5.453 -6.648 -16.484 1 98.88 290 PRO B C 1
ATOM 4759 O O . PRO B 1 290 ? 5.605 -5.949 -17.484 1 98.88 290 PRO B O 1
ATOM 4762 N N . TYR B 1 291 ? 5.855 -6.262 -15.305 1 98.81 291 TYR B N 1
ATOM 4763 C CA . TYR B 1 291 ? 6.621 -5.039 -15.102 1 98.81 291 TYR B CA 1
ATOM 4764 C C . TYR B 1 291 ? 7.887 -5.039 -15.945 1 98.81 291 TYR B C 1
ATOM 4766 O O . TYR B 1 291 ? 8.141 -4.09 -16.688 1 98.81 291 TYR B O 1
ATOM 4774 N N . LYS B 1 292 ? 8.68 -6.062 -15.82 1 98.44 292 LYS B N 1
ATOM 4775 C CA . LYS B 1 292 ? 9.945 -6.168 -16.547 1 98.44 292 LYS B CA 1
ATOM 4776 C C . LYS B 1 292 ? 9.703 -6.223 -18.062 1 98.44 292 LYS B C 1
ATOM 4778 O O . LYS B 1 292 ? 10.414 -5.566 -18.828 1 98.44 292 LYS B O 1
ATOM 4783 N N . LYS B 1 293 ? 8.719 -6.984 -18.484 1 98.69 293 LYS B N 1
ATOM 4784 C CA . LYS B 1 293 ? 8.398 -7.074 -19.906 1 98.69 293 LYS B CA 1
ATOM 4785 C C . LYS B 1 293 ? 7.926 -5.73 -20.438 1 98.69 293 LYS B C 1
ATOM 4787 O O . LYS B 1 293 ? 8.242 -5.367 -21.578 1 98.69 293 LYS B O 1
ATOM 4792 N N . GLY B 1 294 ? 7.062 -5.023 -19.656 1 98.75 294 GLY B N 1
ATOM 4793 C CA . GLY B 1 294 ? 6.66 -3.684 -20.062 1 98.75 294 GLY B CA 1
ATOM 4794 C C . GLY B 1 294 ? 7.836 -2.768 -20.328 1 98.75 294 GLY B C 1
ATOM 4795 O O . GLY B 1 294 ? 7.859 -2.072 -21.359 1 98.75 294 GLY B O 1
ATOM 4796 N N . LYS B 1 295 ? 8.805 -2.77 -19.484 1 98.56 295 LYS B N 1
ATOM 4797 C CA . LYS B 1 295 ? 10.008 -1.96 -19.656 1 98.56 295 LYS B CA 1
ATOM 4798 C C . LYS B 1 295 ? 10.766 -2.375 -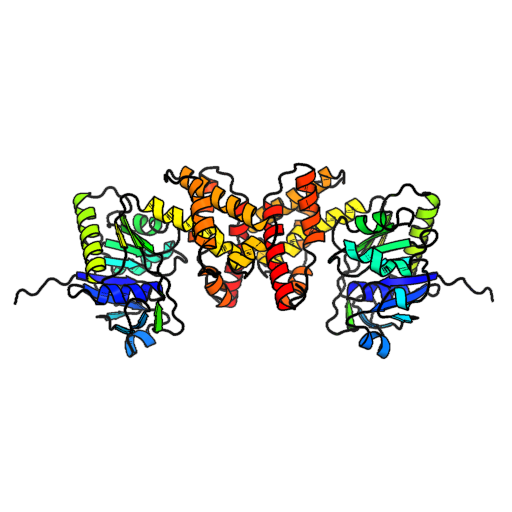20.906 1 98.56 295 LYS B C 1
ATOM 4800 O O . LYS B 1 295 ? 11.195 -1.525 -21.703 1 98.56 295 LYS B O 1
ATOM 4805 N N . GLU B 1 296 ? 10.953 -3.658 -21.094 1 98.5 296 GLU B N 1
ATOM 4806 C CA . GLU B 1 296 ? 11.664 -4.195 -22.25 1 98.5 296 GLU B CA 1
ATOM 4807 C C . GLU B 1 296 ? 10.992 -3.764 -23.562 1 98.5 296 GLU B C 1
ATOM 4809 O O . GLU B 1 296 ? 11.68 -3.488 -24.547 1 98.5 296 GLU B O 1
ATOM 4814 N N . LEU B 1 297 ? 9.711 -3.725 -23.562 1 98.69 297 LEU B N 1
ATOM 4815 C CA . LEU B 1 297 ? 8.953 -3.492 -24.781 1 98.69 297 LEU B CA 1
ATOM 4816 C C . LEU B 1 297 ? 8.617 -2.014 -24.953 1 98.69 297 LEU B C 1
ATOM 4818 O O . LEU B 1 297 ? 8.016 -1.612 -25.953 1 98.69 297 LEU B O 1
ATOM 4822 N N . GLY B 1 298 ? 9 -1.207 -23.953 1 98.62 298 GLY B N 1
ATOM 4823 C CA . GLY B 1 298 ? 8.719 0.219 -24 1 98.62 298 GLY B CA 1
ATOM 4824 C C . GLY B 1 298 ? 7.25 0.548 -23.797 1 98.62 298 GLY B C 1
ATOM 4825 O O . GLY B 1 298 ? 6.754 1.545 -24.328 1 98.62 298 GLY B O 1
ATOM 4826 N N . ILE B 1 299 ? 6.508 -0.284 -23.125 1 98.81 299 ILE B N 1
ATOM 4827 C CA . ILE B 1 299 ? 5.094 -0.078 -22.828 1 98.81 299 ILE B CA 1
ATOM 4828 C C . ILE B 1 299 ? 4.945 0.629 -21.484 1 98.81 299 ILE B C 1
ATOM 4830 O O . ILE B 1 299 ? 5.508 0.188 -20.469 1 98.81 299 ILE B O 1
ATOM 4834 N N . SER B 1 300 ? 4.246 1.781 -21.453 1 98.56 300 SER B N 1
ATOM 4835 C CA . SER B 1 300 ? 4.043 2.547 -20.234 1 98.56 300 SER B CA 1
ATOM 4836 C C . SER B 1 300 ? 3.037 1.862 -19.312 1 98.56 300 SER B C 1
ATOM 4838 O O . SER B 1 300 ? 1.891 1.628 -19.703 1 98.56 300 SER B O 1
ATOM 4840 N N . THR B 1 301 ? 3.445 1.496 -18.109 1 98.81 301 THR B N 1
ATOM 4841 C CA . THR B 1 301 ? 2.572 0.838 -17.141 1 98.81 301 THR B CA 1
ATOM 4842 C C . THR B 1 301 ? 2.705 1.485 -15.766 1 98.81 301 THR B C 1
ATOM 4844 O O . THR B 1 301 ? 2.992 0.804 -14.781 1 98.81 301 THR B O 1
ATOM 4847 N N . PRO B 1 302 ? 2.404 2.773 -15.617 1 98.75 302 PRO B N 1
ATOM 4848 C CA . PRO B 1 302 ? 2.707 3.477 -14.367 1 98.75 302 PRO B CA 1
ATOM 4849 C C . PRO B 1 302 ? 1.964 2.896 -13.164 1 98.75 302 PRO B C 1
ATOM 4851 O O . PRO B 1 302 ? 2.498 2.881 -12.055 1 98.75 302 PRO B O 1
ATOM 4854 N N . THR B 1 303 ? 0.687 2.473 -13.336 1 98.94 303 THR B N 1
ATOM 4855 C CA . THR B 1 303 ? -0.06 1.892 -12.227 1 98.94 303 THR B CA 1
ATOM 4856 C C . THR B 1 303 ? 0.574 0.579 -11.773 1 98.94 303 THR B C 1
ATOM 4858 O O . THR B 1 303 ? 0.808 0.374 -10.578 1 98.94 303 THR B O 1
ATOM 4861 N N . LEU B 1 304 ? 0.895 -0.274 -12.758 1 98.94 304 LEU B N 1
ATOM 4862 C CA . LEU B 1 304 ? 1.561 -1.541 -12.477 1 98.94 304 LEU B CA 1
ATOM 4863 C C . LEU B 1 304 ? 2.914 -1.309 -11.82 1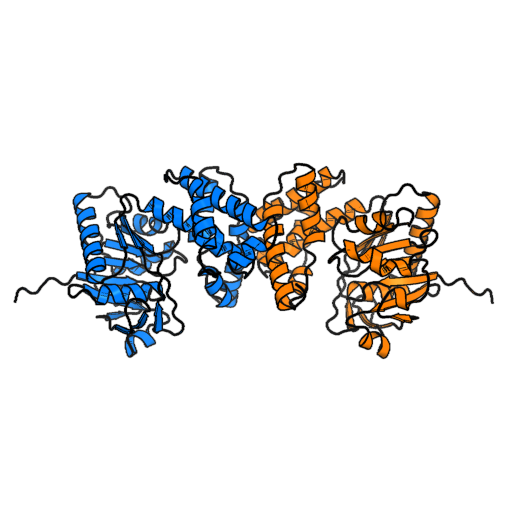 98.94 304 LEU B C 1
ATOM 4865 O O . LEU B 1 304 ? 3.25 -1.972 -10.836 1 98.94 304 LEU B O 1
ATOM 4869 N N . ASP B 1 305 ? 3.676 -0.329 -12.359 1 98.88 305 ASP B N 1
ATOM 4870 C CA . ASP B 1 305 ? 4.996 -0.021 -11.82 1 98.88 305 ASP B CA 1
ATOM 4871 C C . ASP B 1 305 ? 4.91 0.367 -10.344 1 98.88 305 ASP B C 1
ATOM 4873 O O . ASP B 1 305 ? 5.668 -0.142 -9.516 1 98.88 305 ASP B O 1
ATOM 4877 N N . THR B 1 306 ? 4.008 1.253 -10.055 1 98.94 306 THR B N 1
ATOM 4878 C CA . THR B 1 306 ? 3.85 1.773 -8.703 1 98.94 306 THR B CA 1
ATOM 4879 C C . THR B 1 306 ? 3.492 0.653 -7.73 1 98.94 306 THR B C 1
ATOM 4881 O O . THR B 1 306 ? 4.133 0.502 -6.688 1 98.94 306 THR B O 1
ATOM 4884 N N . ILE B 1 307 ? 2.531 -0.162 -8.086 1 98.94 307 ILE B N 1
ATOM 4885 C CA . ILE B 1 307 ? 2.029 -1.225 -7.219 1 98.94 307 ILE B CA 1
ATOM 4886 C C . ILE B 1 307 ? 3.105 -2.291 -7.031 1 98.94 307 ILE B C 1
ATOM 4888 O O . ILE B 1 307 ? 3.336 -2.76 -5.914 1 98.94 307 ILE B O 1
ATOM 4892 N N . TYR B 1 308 ? 3.783 -2.635 -8.125 1 98.94 308 TYR B N 1
ATOM 4893 C CA . TYR B 1 308 ? 4.832 -3.645 -8.055 1 98.94 308 TYR B CA 1
ATOM 4894 C C . TYR B 1 308 ? 5.945 -3.209 -7.105 1 98.94 308 TYR B C 1
ATOM 4896 O O . TYR B 1 308 ? 6.363 -3.975 -6.234 1 98.94 308 TYR B O 1
ATOM 4904 N N . ILE B 1 309 ? 6.422 -1.996 -7.242 1 98.94 309 ILE B N 1
ATOM 4905 C CA . ILE B 1 309 ? 7.562 -1.505 -6.477 1 98.94 309 ILE B CA 1
ATOM 4906 C C . ILE B 1 309 ? 7.195 -1.416 -4.996 1 98.94 309 ILE B C 1
ATOM 4908 O O . ILE B 1 309 ? 7.984 -1.798 -4.129 1 98.94 309 ILE B O 1
ATOM 4912 N N . ILE B 1 310 ? 6 -0.957 -4.699 1 98.94 310 ILE B N 1
ATOM 4913 C CA . ILE B 1 310 ? 5.547 -0.843 -3.316 1 98.94 310 ILE B CA 1
ATOM 4914 C C . ILE B 1 310 ? 5.438 -2.234 -2.695 1 98.94 310 ILE B C 1
ATOM 4916 O O . ILE B 1 310 ? 5.91 -2.461 -1.579 1 98.94 310 ILE B O 1
ATOM 4920 N N . LEU B 1 311 ? 4.844 -3.205 -3.402 1 98.94 311 LEU B N 1
ATOM 4921 C CA . LEU B 1 311 ? 4.676 -4.555 -2.871 1 98.94 311 LEU B CA 1
ATOM 4922 C C . LEU B 1 311 ? 6.02 -5.258 -2.736 1 98.94 311 LEU B C 1
ATOM 4924 O O . LEU B 1 311 ? 6.203 -6.098 -1.854 1 98.94 311 LEU B O 1
ATOM 4928 N N . THR B 1 312 ? 6.969 -4.93 -3.648 1 98.69 312 THR B N 1
ATOM 4929 C CA . THR B 1 312 ? 8.32 -5.461 -3.5 1 98.69 312 THR B CA 1
ATOM 4930 C C . THR B 1 312 ? 8.93 -5.02 -2.174 1 98.69 312 THR B C 1
ATOM 4932 O O . THR B 1 312 ? 9.531 -5.828 -1.463 1 98.69 312 THR B O 1
ATOM 4935 N N . GLY B 1 313 ? 8.797 -3.709 -1.834 1 98.69 313 GLY B N 1
ATOM 4936 C CA . GLY B 1 313 ? 9.258 -3.232 -0.54 1 98.69 313 GLY B CA 1
ATOM 4937 C C . GLY B 1 313 ? 8.555 -3.9 0.627 1 98.69 313 GLY B C 1
ATOM 4938 O O . GLY B 1 313 ? 9.195 -4.266 1.616 1 98.69 313 GLY B O 1
ATOM 4939 N N . THR B 1 314 ? 7.238 -4.066 0.533 1 98.56 314 THR B N 1
ATOM 4940 C CA . THR B 1 314 ? 6.441 -4.73 1.556 1 98.56 314 THR B CA 1
ATOM 4941 C C . THR B 1 314 ? 6.914 -6.168 1.762 1 98.56 314 THR B C 1
ATOM 4943 O O . THR B 1 314 ? 7.059 -6.621 2.898 1 98.56 314 THR B O 1
ATOM 4946 N N . ASN B 1 315 ? 7.094 -6.832 0.626 1 98 315 ASN B N 1
ATOM 4947 C CA . ASN B 1 315 ? 7.559 -8.211 0.68 1 98 315 ASN B CA 1
ATOM 4948 C C . ASN B 1 315 ? 8.938 -8.312 1.334 1 98 315 ASN B C 1
ATOM 4950 O O . ASN B 1 315 ? 9.203 -9.25 2.088 1 98 315 ASN B O 1
ATOM 4954 N N . LEU B 1 316 ? 9.836 -7.434 1.054 1 96.94 316 LEU B N 1
ATOM 4955 C CA . LEU B 1 316 ? 11.156 -7.406 1.663 1 96.94 316 LEU B CA 1
ATOM 4956 C C . LEU B 1 316 ? 11.062 -7.285 3.18 1 96.94 316 LEU B C 1
ATOM 4958 O O . LEU B 1 316 ? 11.781 -7.965 3.91 1 96.94 316 LEU B O 1
ATOM 4962 N N . ARG B 1 317 ? 10.211 -6.395 3.639 1 97.12 317 ARG B N 1
ATOM 4963 C CA . ARG B 1 317 ? 10.008 -6.234 5.074 1 97.12 317 ARG B CA 1
ATOM 4964 C C . ARG B 1 317 ? 9.586 -7.555 5.719 1 97.12 317 ARG B C 1
ATOM 4966 O O . ARG B 1 317 ? 10.125 -7.938 6.762 1 97.12 317 ARG B O 1
ATOM 4973 N N . LEU B 1 318 ? 8.641 -8.242 5.102 1 96.19 318 LEU B N 1
ATOM 4974 C CA . LEU B 1 318 ? 8.148 -9.508 5.633 1 96.19 318 LEU B CA 1
ATOM 4975 C C . LEU B 1 318 ? 9.266 -10.539 5.695 1 96.19 318 LEU B C 1
ATOM 4977 O O . LEU B 1 318 ? 9.383 -11.281 6.676 1 96.19 318 LEU B O 1
ATOM 4981 N N . LEU B 1 319 ? 10.055 -10.555 4.617 1 94.62 319 LEU B N 1
ATOM 4982 C CA . LEU B 1 319 ? 11.156 -11.508 4.562 1 94.62 319 LEU B CA 1
ATOM 4983 C C . LEU B 1 319 ? 12.172 -11.219 5.66 1 94.62 319 LEU B C 1
ATOM 4985 O O . LEU B 1 319 ? 12.703 -12.148 6.281 1 94.62 319 LEU B O 1
ATOM 4989 N N . ARG B 1 320 ? 12.422 -10 5.957 1 93.75 320 ARG B N 1
ATOM 4990 C CA . ARG B 1 320 ? 13.352 -9.617 7.012 1 93.75 320 ARG B CA 1
ATOM 4991 C C . ARG B 1 320 ? 12.805 -9.984 8.383 1 93.75 320 ARG B C 1
ATOM 4993 O O . ARG B 1 320 ? 13.555 -10.461 9.25 1 93.75 320 ARG B O 1
ATOM 5000 N N . GLU B 1 321 ? 11.586 -9.789 8.578 1 91.81 321 GLU B N 1
ATOM 5001 C CA . GLU B 1 321 ? 10.953 -10.086 9.859 1 91.81 321 GLU B CA 1
ATOM 5002 C C . GLU B 1 321 ? 10.977 -11.586 10.148 1 91.81 321 GLU B C 1
ATOM 5004 O O . GLU B 1 321 ? 11.023 -12 11.312 1 91.81 321 GLU B O 1
ATOM 5009 N N . ASN B 1 322 ? 11.023 -12.359 9.109 1 89.25 322 ASN B N 1
ATOM 5010 C CA . ASN B 1 322 ? 11.016 -13.812 9.266 1 89.25 322 ASN B CA 1
ATOM 5011 C C . ASN B 1 322 ? 12.414 -14.406 9.133 1 89.25 322 ASN B C 1
ATOM 5013 O O . ASN B 1 322 ? 12.57 -15.625 9.094 1 89.25 322 ASN B O 1
ATOM 5017 N N . GLY B 1 323 ? 13.391 -13.5 8.992 1 85.06 323 GLY B N 1
ATOM 5018 C CA . GLY B 1 323 ? 14.766 -13.953 8.898 1 85.06 323 GLY B CA 1
ATOM 5019 C C . GLY B 1 323 ? 15.109 -14.562 7.555 1 85.06 323 GLY B C 1
ATOM 5020 O O . GLY B 1 323 ? 16.016 -15.398 7.453 1 85.06 323 GLY B O 1
ATOM 5021 N N . GLN B 1 324 ? 14.359 -14.227 6.465 1 77.25 324 GLN B N 1
ATOM 5022 C CA . GLN B 1 324 ? 14.562 -14.812 5.145 1 77.25 324 GLN B CA 1
ATOM 5023 C C . GLN B 1 324 ? 15.273 -13.836 4.211 1 77.25 324 GLN B C 1
ATOM 5025 O O . GLN B 1 324 ? 15.398 -14.094 3.014 1 77.25 324 GLN B O 1
ATOM 5030 N N . ALA B 1 325 ? 15.469 -12.695 4.668 1 75.19 325 ALA B N 1
ATOM 5031 C CA . ALA B 1 325 ? 16.25 -11.695 3.961 1 75.19 325 ALA B CA 1
ATOM 5032 C C . ALA B 1 325 ? 17.156 -10.93 4.926 1 75.19 325 ALA B C 1
ATOM 5034 O O . ALA B 1 325 ? 16.797 -10.719 6.086 1 75.19 325 ALA B O 1
#

InterPro domains:
  IPR003710 Ketopantoate reductase ApbA/PanE [TIGR00745] (10-314)
  IPR008927 6-phosphogluconate dehydrogenase-like, C-terminal domain superfamily [SSF48179] (191-311)
  IPR013328 6-phosphogluconate dehydrogenase, domain 2 [G3DSA:1.10.1040.10] (191-322)
  IPR013332 Ketopantoate reductase, N-terminal domain [PF02558] (10-160)
  IPR013752 Ketopantoate reductase, C-terminal domain [PF08546] (191-311)
  IPR036291 NAD(P)-binding domain superfamily [SSF51735] (9-166)
  IPR051402 Ketopantoate Reductase-Related [PTHR21708] (1-316)

Foldseek 3Di:
DPPLAAAEEEEEACFQQSVVVLLLLQLDVSYQYEYADAPLQVVCQVFNFWEAAPVPGTDGDRGNYYHNFLLVVVEAGQEYEYQHECDPLLCVLVRNVNRHDLVRYEYEYEYAFPPSCVNVCVSRVRHWYKYKYWQWDWHPPDRSYMYTYPTFEMEIETDDHPYDPVVNVVSVVVVVVSNVSSPGHYYYDHDVLLVNLLVLLLCLQQLLQCQVVVFWPVCQCVVDPCRLVLSLLQSVLSVVLCVLVVRDDDSCSSVVSNVVCVVDDTDHDPNNVCLVVLHAGSLCRSLVVSVVSCVVSVHDRPSSVVSSVVVVVSRVVSCVVVVND/DPPQAAAEEEEEACFQQSVVVLLLLQLDVSYQYEYADAPLQVVCQVFNFWEDAPVPGTDGDRGNYYHNFLLVVVEAGQEYEYQHECDPLLCVLVRNVNRHDLVRYEYEYEYAFPPSCVNVCVSRVRHWYKYKYWQWDWHPPDRSYMYTYPTFEMEIETDDHPYDPVVNVVSVVVVVVSNVSSPGHYYYDHDVLLVNLLVLLLCLQQLLQCQVVVFWPVCQCVVDPCRLVLSLLQSVLSVVLCVLVVRDDDSCSSVVSNVVCVPDDTDHDPNNVCLVVLHAGSLCRSLVVSVVSCVVSVHDRPSSVVSSVVVVVSRVVSCVVVVND

pLDDT: mean 96.45, std 6.57, range [32.91, 98.94]

Secondary structure (DSSP, 8-state):
------EEEEEE--SHHHHHHHHHHHT-TTEEEEEE-STTHHHHHHH-EEEEETTTEEEEE--SEEESSTGGG-S--SEEEE-S--SSGGGHHHHHGGG--TTT-EEEEE-SSSSTHHHHHHH-TTSEEEEEEE---EEEEETTEEEE-S---EEEEEPP-SS-HHHHHHHHHHHHHHHHHTT---EE-S-HHHHHHHHHHHHHHHHHHHHHH---HHHHHTS-TTHHHHHHHHHHHHHHHHHHTT----THHHHHHHHHHHHSPP---HHHHHHHTT----HIIIIIHHHHHHHHHT---HHHHHHHHHHHHHHHHHHHHTT--/-----PEEEEEE--SHHHHHHHHHHHT-TTEEEEEE-STTHHHHHHH-EEEEETTTEEEEE--SEEESSTGGG-S--SEEEE-S--SSGGGHHHHHGGG--TTT-EEEEE-SSSSTHHHHHHH-TTSEEEEEEE---EEEEETTEEEE-S---EEEEEPP-SS-HHHHHHHHHHHHHHHHHTT---EE-S-HHHHHHHHHHHHHHHHHHHHHH---HHHHHTS-TTHHHHHHHHHHHHHHHHHHTT----THHHHHHHHHHHHSPP---HHHHHHHTT----HIIIIIHHHHHHHHHT---HHHHHHHHHHHHHHHHHHHHTT--

Solvent-accessible surface area (backbone atoms only — not comparable to full-atom values): 33554 Å² total; per-residue (Å²): 124,81,78,74,76,64,44,38,32,35,37,41,27,64,49,32,65,20,44,52,49,47,50,29,44,67,58,22,85,51,46,45,40,32,34,28,24,65,96,32,29,68,41,29,68,74,67,18,39,37,36,44,29,71,78,78,43,74,49,71,41,71,63,79,38,77,29,69,41,41,58,69,61,73,47,70,25,45,32,40,36,37,27,36,78,50,61,67,60,74,57,47,46,71,54,41,43,68,22,57,38,54,91,62,17,30,41,32,39,46,41,76,32,50,72,74,58,53,45,46,42,71,74,39,74,71,32,45,38,37,39,31,40,69,56,58,41,53,38,53,92,42,69,36,34,31,44,30,48,79,45,62,36,32,42,33,18,64,51,88,69,93,63,64,62,68,60,48,49,50,53,52,48,52,52,49,49,41,40,55,63,26,67,56,56,66,46,83,41,91,57,36,62,48,57,27,49,53,48,24,35,52,41,47,38,45,29,48,53,20,41,76,30,70,32,35,54,56,57,39,46,66,47,43,89,51,34,48,59,49,42,52,50,37,31,46,38,47,47,53,35,39,43,73,71,70,34,89,71,62,78,67,52,54,59,53,52,55,52,52,56,70,72,45,75,75,43,75,30,73,43,27,53,26,54,77,69,54,42,83,54,53,52,51,30,38,38,38,41,54,44,52,50,16,61,75,70,70,47,86,38,55,52,49,46,49,53,40,46,47,50,47,32,30,42,50,47,40,28,39,76,66,69,75,91,125,82,79,73,78,66,45,39,34,37,37,41,26,64,48,30,65,19,44,53,50,48,50,30,44,67,58,23,86,49,46,45,39,32,36,28,23,66,98,32,31,69,41,29,68,73,65,20,38,36,36,42,28,70,77,78,44,74,49,73,42,70,61,78,39,78,31,68,39,42,60,69,61,73,47,68,26,45,32,40,36,38,29,36,78,52,63,65,61,74,57,47,45,72,55,42,43,66,22,56,36,56,92,64,16,30,39,32,39,46,41,75,30,48,72,74,58,53,45,45,43,71,73,38,75,71,31,46,38,37,41,30,40,70,57,58,41,52,40,53,92,42,69,38,33,31,44,30,48,78,47,62,37,33,42,33,18,64,51,88,69,91,62,63,64,66,63,46,50,51,53,53,50,53,52,50,49,41,43,54,62,26,67,58,55,66,46,83,42,91,58,36,63,48,57,29,49,54,47,23,36,53,42,46,39,46,28,47,54,20,41,75,30,69,34,34,53,57,58,40,47,66,49,44,89,51,34,47,59,50,42,52,49,38,31,48,39,47,47,52,34,39,44,72,70,71,34,89,71,62,78,67,51,54,60,54,52,54,51,52,55,69,72,43,77,76,42,74,29,73,44,25,52,24,54,76,69,55,44,84,54,52,52,50,29,39,38,38,41,53,46,52,51,15,61,75,70,69,48,85,38,54,52,49,47,49,52,39,45,46,50,47,32,28,42,50,48,40,29,39,76,67,68,73,90

Organism: Colletotrichum gloeosporioides (NCBI:txid474922)